Protein AF-0000000080063928 (afdb_homodimer)

Secondary structure (DSSP, 8-state):
----SS-HHHHTT-EEEETBTTEEEEEEEEEEEEEE---HHHHHHH----EEEEEEEEEESS-TT-EEEEEEEEE---GGGTTS-HHHHGGG---PPPHHHHHHHHHHHHHHHTT-TTSPPEEEEEEEE--TTSSSTT-EEEEEEEPPPPSEES--S-BS---SS-----------HHHHHHS-GGGSBPSSGGGS-HHHHHHHHHHHHHHHHHHHHHTEE-TT--GGGEEEETTTTEEEE-S--EE----S---THHHHHTTSSB-----TTPPPPGGG-B-/----SS-HHHHTT-EEEETBTTEEEEEEEEEEEEEE---HHHHHHH----EEEEEEEEEESS-TT-EEEEEEEEE---GGGTTS-HHHHGGG---PPPHHHHHHHHHHHHHHHTT-TTSPPEEEEEEEE--TTSSSTT-EEEEEEEPPPPSEES--S-BS---SS-----------HHHHHHS-GGGSBPSSGGGS-HHHHHHHHHHHHHHHHHHHHHTEE-TT--GGGEEEETTTTEEEE-S--EE----S---THHHHHTTSSB-----TTPPPPGGG-B-

Nearest PDB structures (foldseek):
  7n9g-assembly3_C  TM=7.095E-01  e=1.176E+00  Homo sapiens
  1wnh-assembly1_A  TM=6.625E-01  e=1.501E+00  Mus musculus
  2bo9-assembly1_D  TM=4.341E-01  e=2.558E-01  Homo sapiens
  7n9g-assembly3_C  TM=7.095E-01  e=1.275E+00  Homo sapiens
  1wnh-assembly1_A  TM=6.630E-01  e=1.530E+00  Mus musculus

Sequence (566 aa):
MSSTFFPEEYWLGKTLEVSSPPSVWKLTEKVMEESETRDRKSIQEYGSLSYARAEFKCYNSSDPYQQARVTIYLQLPAEESMYLPPSMRRREATDRKVREFDELVEAYRRLTFHGCDFMPQFLGSSHGRQGDDGLVPGGFLSYLVFTSVPGDFLGTGTIGFDFGGRGSPRAVLNLSQEDQKRCRKQRIPDGMFWTLSPAERTVIRQQFESAYTILCNIGVDLPLGTLSNLTWDRRTQRLYFFGQLSLAETRSTWPKKEIASWGLALLPIKPQGAECDESELILMSSTFFPEEYWLGKTLEVSSPPSVWKLTEKVMEESETRDRKSIQEYGSLSYARAEFKCYNSSDPYQQARVTIYLQLPAEESMYLPPSMRRREATDRKVREFDELVEAYRRLTFHGCDFMPQFLGSSHGRQGDDGLVPGGFLSYLVFTSVPGDFLGTGTIGFDFGGRGSPRAVLNLSQEDQKRCRKQRIPDGMFWTLSPAERTVIRQQFESAYTILCNIGVDLPLGTLSNLTWDRRTQRLYFFGQLSLAETRSTWPKKEIASWGLALLPIKPQGAECDESELIL

pLDDT: mean 88.84, std 13.56, range [35.06, 98.44]

Foldseek 3Di:
DADDQPDCVPQAQDWDFFVVVTFIKGFHAWDDKDWDAAAPCCCVPVVDFTKMKTKTWIATPVDRVRIWMKIKIGGAAHPVCQPPDLVVLLVVADQDDDPLQVFQVVLLVLCVVVVVPLEWHWDGKDWFADDSPHNHGRHIMIMTITHDDDAAQFAPPDQPPPPPPPCPPPQPFPADPVLPVFFDSRLQTDGDQRNDHPVLLVLQVVLCVVSVLVCLQSFKDAPQAASRQWGADPVVRGIHGYDRMGGGHRDNDDDPCVCVSRNSWGFTDDDPPDDGDSVRIHD/DADDQPDCVPQAQDWDFFVVVTFIKGFHAWDDKDWDAAAPCCCVPVVDFTKMKTKTWIATPVDRVRIWMKIKIGGAAHPVCQPPDLVVLLVVADQDDDPLQVFQVVLLVLCVVVVVPLEWHWDGKDWFADDSPHNHGRHIMIMTITHDDDAAQFAPPDQPCPPPPPCPPPQPFPADPVLPVFFDSSLQTDGDQRNDHPVLLVLQVVLCVVSVLVCLQSFKDAPQAASRQWGADPVVRGIHGYDRMGGGHHDNDDDPCVCVSRNSWGFTDDDPPDDGDSVRIHD

Structure (mmCIF, N/CA/C/O backbone):
data_AF-0000000080063928-model_v1
#
loop_
_entity.id
_entity.type
_entity.pdbx_description
1 polymer 'Uncharacterized protein'
#
loop_
_atom_site.group_PDB
_atom_site.id
_atom_site.type_symbol
_atom_site.label_atom_id
_atom_site.label_alt_id
_atom_site.label_comp_id
_atom_site.label_asym_id
_atom_site.label_entity_id
_atom_site.label_seq_id
_atom_site.pdbx_PDB_ins_code
_atom_site.Cartn_x
_atom_site.Cartn_y
_atom_site.Cartn_z
_atom_site.occupancy
_atom_site.B_iso_or_equiv
_atom_site.auth_seq_id
_atom_site.auth_comp_id
_atom_site.auth_asym_id
_atom_site.auth_atom_id
_atom_site.pdbx_PDB_model_num
ATOM 1 N N . MET A 1 1 ? -3.49 0.548 -5.531 1 42.06 1 MET A N 1
ATOM 2 C CA . MET A 1 1 ? -2.49 -0.045 -6.414 1 42.06 1 MET A CA 1
ATOM 3 C C . MET A 1 1 ? -1.891 -1.302 -5.793 1 42.06 1 MET A C 1
ATOM 5 O O . MET A 1 1 ? -1.661 -1.352 -4.582 1 42.06 1 MET A O 1
ATOM 9 N N . SER A 1 2 ? -2.168 -2.445 -6.359 1 54.38 2 SER A N 1
ATOM 10 C CA . SER A 1 2 ? -1.691 -3.727 -5.852 1 54.38 2 SER A CA 1
ATOM 11 C C . SER A 1 2 ? -0.186 -3.701 -5.609 1 54.38 2 SER A C 1
ATOM 13 O O . SER A 1 2 ? 0.574 -3.209 -6.445 1 54.38 2 SER A O 1
ATOM 15 N N . SER A 1 3 ? 0.271 -3.781 -4.387 1 66.38 3 SER A N 1
ATOM 16 C CA . SER A 1 3 ? 1.674 -3.729 -3.99 1 66.38 3 SER A CA 1
ATOM 17 C C . SER A 1 3 ? 2.506 -4.754 -4.754 1 66.38 3 SER A C 1
ATOM 19 O O . SER A 1 3 ? 2.117 -5.918 -4.867 1 66.38 3 SER A O 1
ATOM 21 N N . THR A 1 4 ? 3.381 -4.223 -5.664 1 85.62 4 THR A N 1
ATOM 22 C CA . THR A 1 4 ? 4.312 -5.059 -6.41 1 85.62 4 THR A CA 1
ATOM 23 C C . THR A 1 4 ? 5.633 -5.207 -5.656 1 85.62 4 THR A C 1
ATOM 25 O O . THR A 1 4 ? 6.426 -4.266 -5.594 1 85.62 4 THR A O 1
ATOM 28 N N . PHE A 1 5 ? 5.836 -6.426 -5.105 1 95.69 5 PHE A N 1
ATOM 29 C CA . PHE A 1 5 ? 7.031 -6.688 -4.312 1 95.69 5 PHE A CA 1
ATOM 30 C C . PHE A 1 5 ? 8.133 -7.285 -5.18 1 95.69 5 PHE A C 1
ATOM 32 O O . PHE A 1 5 ? 9.266 -7.469 -4.715 1 95.69 5 PHE A O 1
ATOM 39 N N . PHE A 1 6 ? 7.75 -7.555 -6.406 1 96.88 6 PHE A N 1
ATOM 40 C CA . PHE A 1 6 ? 8.727 -8.039 -7.383 1 96.88 6 PHE A CA 1
ATOM 41 C C . PHE A 1 6 ? 8.828 -7.078 -8.562 1 96.88 6 PHE A C 1
ATOM 43 O O . PHE A 1 6 ? 8.523 -7.449 -9.695 1 96.88 6 PHE A O 1
ATOM 50 N N . PRO A 1 7 ? 9.344 -5.926 -8.258 1 95.12 7 PRO A N 1
ATOM 51 C CA . PRO A 1 7 ? 9.5 -5.016 -9.398 1 95.12 7 PRO A CA 1
ATOM 52 C C . PRO A 1 7 ? 10.383 -5.594 -10.5 1 95.12 7 PRO A C 1
ATOM 54 O O . PRO A 1 7 ? 11.484 -6.066 -10.227 1 95.12 7 PRO A O 1
ATOM 57 N N . GLU A 1 8 ? 9.938 -5.484 -11.68 1 94.44 8 GLU A N 1
ATOM 58 C CA . GLU A 1 8 ? 10.609 -6.102 -12.812 1 94.44 8 GLU A CA 1
ATOM 59 C C . GLU A 1 8 ? 12.008 -5.52 -13.008 1 94.44 8 GLU A C 1
ATOM 61 O O . GLU A 1 8 ? 12.945 -6.242 -13.359 1 94.44 8 GLU A O 1
ATOM 66 N N . GLU A 1 9 ? 12.141 -4.289 -12.758 1 93 9 GLU A N 1
ATOM 67 C CA . GLU A 1 9 ? 13.414 -3.6 -12.938 1 93 9 GLU A CA 1
ATOM 68 C C . GLU A 1 9 ? 14.5 -4.207 -12.047 1 93 9 GLU A C 1
ATOM 70 O O . GLU A 1 9 ? 15.688 -4.141 -12.375 1 93 9 GLU A O 1
ATOM 75 N N . TYR A 1 10 ? 14.148 -4.797 -11.008 1 95.19 10 TYR A N 1
ATOM 76 C CA . TYR A 1 10 ? 15.094 -5.359 -10.062 1 95.19 10 TYR A CA 1
ATOM 77 C C . TYR A 1 10 ? 15.266 -6.859 -10.281 1 95.19 10 TYR A C 1
ATOM 79 O O . TYR A 1 10 ? 16.375 -7.395 -10.117 1 95.19 10 TYR A O 1
ATOM 87 N N . TRP A 1 11 ? 14.25 -7.547 -10.633 1 97.06 11 TRP A N 1
ATOM 88 C CA . TRP A 1 11 ? 14.258 -9.008 -10.602 1 97.06 11 TRP A CA 1
ATOM 89 C C . TRP A 1 11 ? 14.609 -9.578 -11.969 1 97.06 11 TRP A C 1
ATOM 91 O O . TRP A 1 11 ? 15.242 -10.633 -12.062 1 97.06 11 TRP A O 1
ATOM 101 N N . LEU A 1 12 ? 14.195 -8.898 -13.031 1 97.5 12 LEU A N 1
ATOM 102 C CA . LEU A 1 12 ? 14.516 -9.43 -14.352 1 97.5 12 LEU A CA 1
ATOM 103 C C . LEU A 1 12 ? 16.016 -9.375 -14.609 1 97.5 12 LEU A C 1
ATOM 105 O O . LEU A 1 12 ? 16.672 -8.383 -14.281 1 97.5 12 LEU A O 1
ATOM 109 N N . GLY A 1 13 ? 16.562 -10.453 -15.062 1 96.5 13 GLY A N 1
ATOM 110 C CA . GLY A 1 13 ? 17.984 -10.547 -15.336 1 96.5 13 GLY A CA 1
ATOM 111 C C . GLY A 1 13 ? 18.766 -11.172 -14.195 1 96.5 13 GLY A C 1
ATOM 112 O O . GLY A 1 13 ? 19.922 -11.57 -14.367 1 96.5 13 GLY A O 1
ATOM 113 N N . LYS A 1 14 ? 18.141 -11.281 -13.055 1 96.38 14 LYS A N 1
ATOM 114 C CA . LYS A 1 14 ? 18.812 -11.922 -11.922 1 96.38 14 LYS A CA 1
ATOM 115 C C . LYS A 1 14 ? 18.969 -13.422 -12.164 1 96.38 14 LYS A C 1
ATOM 117 O O . LYS A 1 14 ? 18.188 -14.023 -12.891 1 96.38 14 LYS A O 1
ATOM 122 N N . THR A 1 15 ? 19.969 -13.914 -11.469 1 97.19 15 THR A N 1
ATOM 123 C CA . THR A 1 15 ? 20.234 -15.352 -11.547 1 97.19 15 THR A CA 1
ATOM 124 C C . THR A 1 15 ? 19.953 -16.016 -10.203 1 97.19 15 THR A C 1
ATOM 126 O O . THR A 1 15 ? 20.297 -15.477 -9.148 1 97.19 15 THR A O 1
ATOM 129 N N . LEU A 1 16 ? 19.281 -17.125 -10.305 1 97.06 16 LEU A N 1
ATOM 130 C CA . LEU A 1 16 ? 19 -17.953 -9.125 1 97.06 16 LEU A CA 1
ATOM 131 C C . LEU A 1 16 ? 19.766 -19.266 -9.188 1 97.06 16 LEU A C 1
ATOM 133 O O . LEU A 1 16 ? 19.812 -19.922 -10.234 1 97.06 16 LEU A O 1
ATOM 137 N N . GLU A 1 17 ? 20.312 -19.594 -8.078 1 96.44 17 GLU A N 1
ATOM 138 C CA . GLU A 1 17 ? 21.078 -20.828 -8 1 96.44 17 GLU A CA 1
ATOM 139 C C . GLU A 1 17 ? 20.297 -21.922 -7.281 1 96.44 17 GLU A C 1
ATOM 141 O O . GLU A 1 17 ? 19.812 -21.719 -6.168 1 96.44 17 GLU A O 1
ATOM 146 N N . VAL A 1 18 ? 20.156 -23 -8.008 1 93.69 18 VAL A N 1
ATOM 147 C CA . VAL A 1 18 ? 19.531 -24.188 -7.414 1 93.69 18 VAL A CA 1
ATOM 148 C C . VAL A 1 18 ? 20.625 -25.188 -7.02 1 93.69 18 VAL A C 1
ATOM 150 O O . VAL A 1 18 ? 21.531 -25.469 -7.809 1 93.69 18 VAL A O 1
ATOM 153 N N . SER A 1 19 ? 20.5 -25.656 -5.805 1 84.81 19 SER A N 1
ATOM 154 C CA . SER A 1 19 ? 21.562 -26.516 -5.281 1 84.81 19 SER A CA 1
ATOM 155 C C . SER A 1 19 ? 21.312 -27.969 -5.645 1 84.81 19 SER A C 1
ATOM 157 O O . SER A 1 19 ? 22.266 -28.734 -5.832 1 84.81 19 SER A O 1
ATOM 159 N N . SER A 1 20 ? 20.062 -28.391 -5.754 1 80.44 20 SER A N 1
ATOM 160 C CA . SER A 1 20 ? 19.828 -29.812 -5.98 1 80.44 20 SER A CA 1
ATOM 161 C C . SER A 1 20 ? 18.781 -30.031 -7.074 1 80.44 20 SER A C 1
ATOM 163 O O . SER A 1 20 ? 17.594 -29.891 -6.836 1 80.44 20 SER A O 1
ATOM 165 N N . PRO A 1 21 ? 19.281 -30.609 -8.141 1 80.75 21 PRO A N 1
ATOM 166 C CA . PRO A 1 21 ? 20.594 -30.594 -8.773 1 80.75 21 PRO A CA 1
ATOM 167 C C . PRO A 1 21 ? 21.109 -29.188 -9.055 1 80.75 21 PRO A C 1
ATOM 169 O O . PRO A 1 21 ? 20.312 -28.266 -9.25 1 80.75 21 PRO A O 1
ATOM 172 N N . PRO A 1 22 ? 22.469 -29.031 -9.055 1 90 22 PRO A N 1
ATOM 173 C CA . PRO A 1 22 ? 23.016 -27.688 -9.219 1 90 22 PRO A CA 1
ATOM 174 C C . PRO A 1 22 ? 22.719 -27.078 -10.594 1 90 22 PRO A C 1
ATOM 176 O O . PRO A 1 22 ? 22.922 -27.75 -11.617 1 90 22 PRO A O 1
ATOM 179 N N . SER A 1 23 ? 22.141 -25.984 -10.664 1 94.81 23 SER A N 1
ATOM 180 C CA . SER A 1 23 ? 21.797 -25.25 -11.883 1 94.81 23 SER A CA 1
ATOM 181 C C . SER A 1 23 ? 21.562 -23.781 -11.602 1 94.81 23 SER A C 1
ATOM 183 O O . SER A 1 23 ? 21.375 -23.375 -10.453 1 94.81 23 SER A O 1
ATOM 185 N N . VAL A 1 24 ? 21.797 -23 -12.641 1 97.12 24 VAL A N 1
ATOM 186 C CA . VAL A 1 24 ? 21.625 -21.547 -12.523 1 97.12 24 VAL A CA 1
ATOM 187 C C . VAL A 1 24 ? 20.594 -21.078 -13.539 1 97.12 24 VAL A C 1
ATOM 189 O O . VAL A 1 24 ? 20.641 -21.438 -14.711 1 97.12 24 VAL A O 1
ATOM 192 N N . TRP A 1 25 ? 19.688 -20.297 -13.07 1 98 25 TRP A N 1
ATOM 193 C CA . TRP A 1 25 ? 18.562 -19.875 -13.898 1 98 25 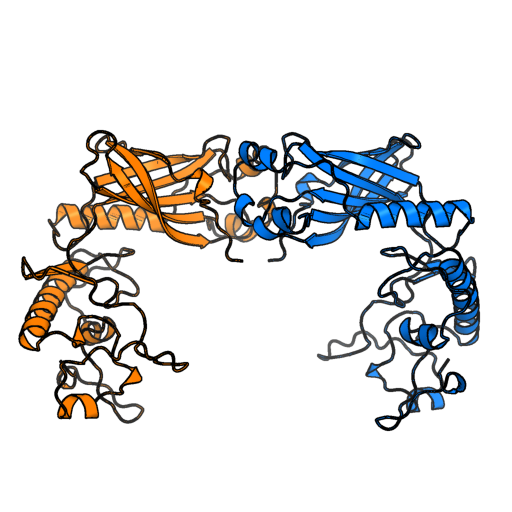TRP A CA 1
ATOM 194 C C . TRP A 1 25 ? 18.438 -18.359 -13.938 1 98 25 TRP A C 1
ATOM 196 O O . TRP A 1 25 ? 18.5 -17.703 -12.891 1 98 25 TRP A O 1
ATOM 206 N N . LYS A 1 26 ? 18.266 -17.812 -15.094 1 98.19 26 LYS A N 1
ATOM 207 C CA . LYS A 1 26 ? 18.141 -16.375 -15.281 1 98.19 26 LYS A CA 1
ATOM 208 C C . LYS A 1 26 ? 16.688 -15.977 -15.539 1 98.19 26 LYS A C 1
ATOM 210 O O . LYS A 1 26 ? 16.047 -16.531 -16.438 1 98.19 26 LYS A O 1
ATOM 215 N N . LEU A 1 27 ? 16.172 -15.023 -14.797 1 98.44 27 LEU A N 1
ATOM 216 C CA . LEU A 1 27 ? 14.773 -14.602 -14.883 1 98.44 27 LEU A CA 1
ATOM 217 C C . LEU A 1 27 ? 14.555 -13.703 -16.094 1 98.44 27 LEU A C 1
ATOM 219 O O . LEU A 1 27 ? 15.328 -12.773 -16.344 1 98.44 27 LEU A O 1
ATOM 223 N N . THR A 1 28 ? 13.414 -13.914 -16.828 1 97.81 28 THR A N 1
ATOM 224 C CA . THR A 1 28 ? 13.227 -13.172 -18.078 1 97.81 28 THR A CA 1
ATOM 225 C C . THR A 1 28 ? 11.898 -12.43 -18.062 1 97.81 28 THR A C 1
ATOM 227 O O . THR A 1 28 ? 11.781 -11.344 -18.641 1 97.81 28 THR A O 1
ATOM 230 N N . GLU A 1 29 ? 10.867 -13.016 -17.531 1 97.62 29 GLU A N 1
ATOM 231 C CA . GLU A 1 29 ? 9.531 -12.43 -17.562 1 97.62 29 GLU A CA 1
ATOM 232 C C . GLU A 1 29 ? 8.734 -12.797 -16.312 1 97.62 29 GLU A C 1
ATOM 234 O O . GLU A 1 29 ? 8.711 -13.953 -15.891 1 97.62 29 GLU A O 1
ATOM 239 N N . LYS A 1 30 ? 8.102 -11.773 -15.75 1 96.81 30 LYS A N 1
ATOM 240 C CA . LYS A 1 30 ? 7.219 -12.047 -14.617 1 96.81 30 LYS A CA 1
ATOM 241 C C . LYS A 1 30 ? 5.832 -12.469 -15.094 1 96.81 30 LYS A C 1
ATOM 243 O O . LYS A 1 30 ? 5.199 -11.766 -15.883 1 96.81 30 LYS A O 1
ATOM 248 N N . VAL A 1 31 ? 5.348 -13.555 -14.562 1 94.44 31 VAL A N 1
ATOM 249 C CA . VAL A 1 31 ? 4.078 -14.133 -14.992 1 94.44 31 VAL A CA 1
ATOM 250 C C . VAL A 1 31 ? 2.961 -13.672 -14.062 1 94.44 31 VAL A C 1
ATOM 252 O O . VAL A 1 31 ? 1.882 -13.289 -14.516 1 94.44 31 VAL A O 1
ATOM 255 N N . MET A 1 32 ? 3.154 -13.766 -12.883 1 92.56 32 MET A N 1
ATOM 256 C CA . MET A 1 32 ? 2.168 -13.383 -11.875 1 92.56 32 MET A CA 1
ATOM 257 C C . MET A 1 32 ? 2.838 -13.094 -10.539 1 92.56 32 MET A C 1
ATOM 259 O O . MET A 1 32 ? 3.99 -13.477 -10.32 1 92.56 32 MET A O 1
ATOM 263 N N . GLU A 1 33 ? 2.152 -12.367 -9.695 1 95.06 33 GLU A N 1
ATOM 264 C CA . GLU A 1 33 ? 2.605 -12.133 -8.328 1 95.06 33 GLU A CA 1
ATOM 265 C C . GLU A 1 33 ? 1.424 -12.023 -7.367 1 95.06 33 GLU A C 1
ATOM 267 O O . GLU A 1 33 ? 0.342 -11.57 -7.754 1 95.06 33 GLU A O 1
ATOM 272 N N . GLU A 1 34 ? 1.638 -12.531 -6.203 1 94 34 GLU A N 1
ATOM 273 C CA . GLU A 1 34 ? 0.699 -12.422 -5.09 1 94 34 GLU A CA 1
ATOM 274 C C . GLU A 1 34 ? 1.432 -12.195 -3.771 1 94 34 GLU A C 1
ATOM 276 O O . GLU A 1 34 ? 2.645 -12.406 -3.686 1 94 34 GLU A O 1
ATOM 281 N N . SER A 1 35 ? 0.68 -11.617 -2.861 1 94.88 35 SER A N 1
ATOM 282 C CA . SER A 1 35 ? 1.32 -11.391 -1.57 1 94.88 35 SER A CA 1
ATOM 283 C C . SER A 1 35 ? 0.328 -11.555 -0.424 1 94.88 35 SER A C 1
ATOM 285 O O . SER A 1 35 ? -0.885 -11.477 -0.631 1 94.88 35 SER A O 1
ATOM 287 N N . GLU A 1 36 ? 0.833 -11.914 0.68 1 93.5 36 GLU A N 1
ATOM 288 C CA . GLU A 1 36 ? 0.117 -11.992 1.95 1 93.5 36 GLU A CA 1
ATOM 289 C C . GLU A 1 36 ? 0.858 -11.227 3.047 1 93.5 36 GLU A C 1
ATOM 291 O O . GLU A 1 36 ? 1.913 -11.664 3.508 1 93.5 36 GLU A O 1
ATOM 296 N N . THR A 1 37 ? 0.276 -10.164 3.428 1 92.94 37 THR A N 1
ATOM 297 C CA . THR A 1 37 ? 0.886 -9.375 4.496 1 92.94 37 THR A CA 1
ATOM 298 C C . THR A 1 37 ? 0.114 -9.555 5.801 1 92.94 37 THR A C 1
ATOM 300 O O . THR A 1 37 ? -1.112 -9.68 5.793 1 92.94 37 THR A O 1
ATOM 303 N N . ARG A 1 38 ? 0.848 -9.586 6.887 1 93.62 38 ARG A N 1
ATOM 304 C CA . ARG A 1 38 ? 0.286 -9.789 8.219 1 93.62 38 ARG A CA 1
ATOM 305 C C . ARG A 1 38 ? 0.791 -8.734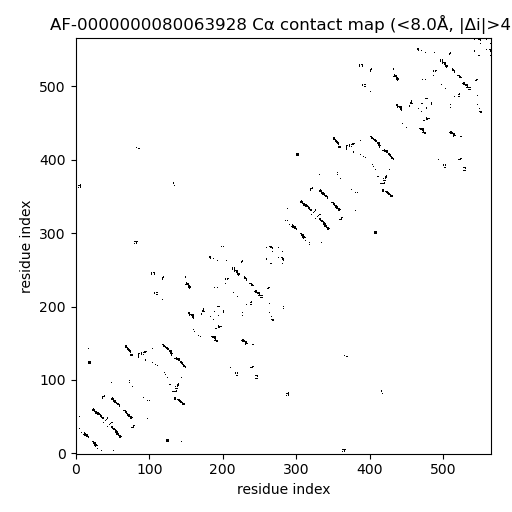 9.195 1 93.62 38 ARG A C 1
ATOM 307 O O . ARG A 1 38 ? 1.882 -8.188 9.016 1 93.62 38 ARG A O 1
ATOM 314 N N . ASP A 1 39 ? -0.098 -8.469 10.133 1 93.12 39 ASP A N 1
ATOM 315 C CA . ASP A 1 39 ? 0.353 -7.559 11.18 1 93.12 39 ASP A CA 1
ATOM 316 C C . ASP A 1 39 ? 1.274 -8.273 12.164 1 93.12 39 ASP A C 1
ATOM 318 O O . ASP A 1 39 ? 1.312 -9.508 12.203 1 93.12 39 ASP A O 1
ATOM 322 N N . ARG A 1 40 ? 1.962 -7.516 12.938 1 90.62 40 ARG A N 1
ATOM 323 C CA . ARG A 1 40 ? 2.955 -8.039 13.867 1 90.62 40 ARG A CA 1
ATOM 324 C C . ARG A 1 40 ? 2.311 -8.984 14.875 1 90.62 40 ARG A C 1
ATOM 326 O O . ARG A 1 40 ? 2.887 -10.016 15.234 1 90.62 40 ARG A O 1
ATOM 333 N N . LYS A 1 41 ? 1.226 -8.609 15.344 1 91.38 41 LYS A N 1
ATOM 334 C CA . LYS A 1 41 ? 0.528 -9.414 16.344 1 91.38 41 LYS A CA 1
ATOM 335 C C . LYS A 1 41 ? 0.21 -10.805 15.805 1 91.38 41 LYS A C 1
ATOM 337 O O . LYS A 1 41 ? 0.452 -11.805 16.484 1 91.38 41 LYS A O 1
ATOM 342 N N . SER A 1 42 ? -0.3 -10.844 14.609 1 90.69 42 SER A N 1
ATOM 343 C CA . SER A 1 42 ? -0.642 -12.109 13.969 1 90.69 42 SER A CA 1
ATOM 344 C C . SER A 1 42 ? 0.597 -12.969 13.758 1 90.69 42 SER A C 1
ATOM 346 O O . SER A 1 42 ? 0.544 -14.195 13.906 1 90.69 42 SER A O 1
ATOM 348 N N . ILE A 1 43 ? 1.688 -12.359 13.445 1 91.19 43 ILE A N 1
ATOM 349 C CA . ILE A 1 43 ? 2.934 -13.078 13.203 1 91.19 43 ILE A CA 1
ATOM 350 C C . ILE A 1 43 ? 3.445 -13.672 14.516 1 91.19 43 ILE A C 1
ATOM 352 O O . ILE A 1 43 ? 3.842 -14.836 14.562 1 91.19 43 ILE A O 1
ATOM 356 N N . GLN A 1 44 ? 3.357 -12.922 15.484 1 89.19 44 GLN A N 1
ATOM 357 C CA . GLN A 1 44 ? 3.893 -13.344 16.781 1 89.19 44 GLN A CA 1
ATOM 358 C C . GLN A 1 44 ? 2.969 -14.352 17.453 1 89.19 44 GLN A C 1
ATOM 360 O O . GLN A 1 44 ? 3.434 -15.344 18.016 1 89.19 44 GLN A O 1
ATOM 365 N N . GLU A 1 45 ? 1.732 -14.125 17.391 1 90.5 45 GLU A N 1
ATOM 366 C CA . GLU A 1 45 ? 0.779 -14.945 18.141 1 90.5 45 GLU A CA 1
ATOM 367 C C . GLU A 1 45 ? 0.439 -16.219 17.375 1 90.5 45 GLU A C 1
ATOM 369 O O . GLU A 1 45 ? 0.282 -17.297 17.969 1 90.5 45 GLU A O 1
ATOM 374 N N . TYR A 1 46 ? 0.3 -16.141 16.078 1 87.88 46 TYR A N 1
ATOM 375 C CA . TYR A 1 46 ? -0.218 -17.281 15.328 1 87.88 46 TYR A CA 1
ATOM 376 C C . TYR A 1 46 ? 0.872 -17.906 14.461 1 87.88 46 TYR A C 1
ATOM 378 O O . TYR A 1 46 ? 0.646 -18.938 13.812 1 87.88 46 TYR A O 1
ATOM 386 N N . GLY A 1 47 ? 1.959 -17.266 14.445 1 86 47 GLY A N 1
ATOM 387 C CA . GLY A 1 47 ? 3.049 -17.812 13.656 1 86 47 GLY A CA 1
ATOM 388 C C . GLY A 1 47 ? 2.85 -17.625 12.164 1 86 47 GLY A C 1
ATOM 389 O O . GLY A 1 47 ? 3.479 -18.312 11.359 1 86 47 GLY A O 1
ATOM 390 N N . SER A 1 48 ? 2.002 -16.781 11.828 1 88.81 48 SER A N 1
ATOM 391 C CA . SER A 1 48 ? 1.785 -16.5 10.414 1 88.81 48 SER A CA 1
ATOM 392 C C . SER A 1 48 ? 2.977 -15.766 9.812 1 88.81 48 SER A C 1
ATOM 394 O O . SER A 1 48 ? 3.771 -15.156 10.531 1 88.81 48 SER A O 1
ATOM 396 N N . LEU A 1 49 ? 3.219 -15.93 8.555 1 93.19 49 LEU A N 1
ATOM 397 C CA . LEU A 1 49 ? 4.328 -15.266 7.875 1 93.19 49 LEU A CA 1
ATOM 398 C C . LEU A 1 49 ? 3.816 -14.312 6.801 1 93.19 49 LEU A C 1
ATOM 400 O O . LEU A 1 49 ? 2.846 -14.617 6.105 1 93.19 49 LEU A O 1
ATOM 404 N N . SER A 1 50 ? 4.41 -13.156 6.75 1 95.69 50 SER A N 1
ATOM 405 C CA . SER A 1 50 ? 4.211 -12.281 5.602 1 95.69 50 SER A CA 1
ATOM 406 C C . SER A 1 50 ? 5.129 -12.664 4.449 1 95.69 50 SER A C 1
ATOM 408 O O . SER A 1 50 ? 6.344 -12.766 4.621 1 95.69 50 SER A O 1
ATOM 410 N N . TYR A 1 51 ? 4.527 -12.875 3.268 1 97 51 TYR A N 1
ATOM 411 C CA . TYR A 1 51 ? 5.375 -13.258 2.143 1 97 51 TYR A CA 1
ATOM 412 C C . TYR A 1 51 ? 4.738 -12.844 0.819 1 97 51 TYR A C 1
ATOM 414 O O . TYR A 1 51 ? 3.545 -12.539 0.766 1 97 51 TYR A O 1
ATOM 422 N N . ALA A 1 52 ? 5.566 -12.734 -0.117 1 97.19 52 ALA A N 1
ATOM 423 C CA . ALA A 1 52 ? 5.145 -12.555 -1.505 1 97.19 52 ALA A CA 1
ATOM 424 C C . ALA A 1 52 ? 5.566 -13.742 -2.361 1 97.19 52 ALA A C 1
ATOM 426 O O . ALA A 1 52 ? 6.566 -14.406 -2.068 1 97.19 52 ALA A O 1
ATOM 427 N N . ARG A 1 53 ? 4.781 -13.984 -3.283 1 97.06 53 ARG A N 1
ATOM 428 C CA . ARG A 1 53 ? 5.047 -15.062 -4.234 1 97.06 53 ARG A CA 1
ATOM 429 C C . ARG A 1 53 ? 4.949 -14.555 -5.672 1 97.06 53 ARG A C 1
ATOM 431 O O . ARG A 1 53 ? 4.051 -13.781 -6.004 1 97.06 53 ARG A O 1
ATOM 438 N N . ALA A 1 54 ? 5.895 -14.984 -6.453 1 97.38 54 ALA A N 1
ATOM 439 C CA . ALA A 1 54 ? 5.859 -14.617 -7.867 1 97.38 54 ALA A CA 1
ATOM 440 C C . ALA A 1 54 ? 6.352 -15.773 -8.742 1 97.38 54 ALA A C 1
ATOM 442 O O . ALA A 1 54 ? 7.133 -16.609 -8.289 1 97.38 54 ALA A O 1
ATOM 443 N N . GLU A 1 55 ? 5.812 -15.812 -9.867 1 97.12 55 GLU A N 1
ATOM 444 C CA . GLU A 1 55 ? 6.27 -16.766 -10.883 1 97.12 55 GLU A CA 1
ATOM 445 C C . GLU A 1 55 ? 6.934 -16.047 -12.055 1 97.12 55 GLU A C 1
ATOM 447 O O . GLU A 1 55 ? 6.445 -15.008 -12.508 1 97.12 55 GLU A O 1
ATOM 452 N N . PHE A 1 56 ? 8.102 -16.594 -12.469 1 98.12 56 PHE A N 1
ATOM 453 C CA . PHE A 1 56 ? 8.844 -16.031 -13.594 1 98.12 56 PHE A CA 1
ATOM 454 C C . PHE A 1 56 ? 9.133 -17.109 -14.633 1 98.12 56 PHE A C 1
ATOM 456 O O . PHE A 1 56 ? 9.289 -18.281 -14.305 1 98.12 56 PHE A O 1
ATOM 463 N N . LYS A 1 57 ? 9.18 -16.656 -15.883 1 97.81 57 LYS A N 1
ATOM 464 C CA . LYS A 1 57 ? 9.898 -17.438 -16.875 1 97.81 57 LYS A CA 1
ATOM 465 C C . LYS A 1 57 ? 11.406 -17.297 -16.703 1 97.81 57 LYS A C 1
ATOM 467 O O . LYS A 1 57 ? 11.891 -16.25 -16.281 1 97.81 57 LYS A O 1
ATOM 472 N N . CYS A 1 58 ? 12.062 -18.344 -17.016 1 98.25 58 CYS A N 1
ATOM 473 C CA . CYS A 1 58 ? 13.516 -18.312 -16.891 1 98.25 58 CYS A CA 1
ATOM 474 C C . CYS A 1 58 ? 14.172 -19.312 -17.844 1 98.25 58 CYS A C 1
ATOM 476 O O . CYS A 1 58 ? 13.484 -20.078 -18.516 1 98.25 58 CYS A O 1
ATOM 478 N N . TYR A 1 59 ? 15.461 -19.141 -18.031 1 97.62 59 TYR A N 1
ATOM 479 C CA . TYR A 1 59 ? 16.219 -20.109 -18.797 1 97.62 59 TYR A CA 1
ATOM 480 C C . TYR A 1 59 ? 17.516 -20.5 -18.094 1 97.62 59 TYR A C 1
ATOM 482 O O . TYR A 1 59 ? 18 -19.75 -17.234 1 97.62 59 TYR A O 1
ATOM 490 N N . ASN A 1 60 ? 17.906 -21.688 -18.391 1 96.81 60 ASN A N 1
ATOM 491 C CA . ASN A 1 60 ? 19.172 -22.172 -17.844 1 96.81 60 ASN A CA 1
ATOM 492 C C . ASN A 1 60 ? 20.359 -21.391 -18.391 1 96.81 60 ASN A C 1
ATOM 494 O O . ASN A 1 60 ? 20.547 -21.281 -19.594 1 96.81 60 ASN A O 1
ATOM 498 N N . SER A 1 61 ? 21.156 -20.891 -17.438 1 95.12 61 SER A N 1
ATOM 499 C CA . SER A 1 61 ? 22.281 -20.047 -17.844 1 95.12 61 SER A CA 1
ATOM 500 C C . SER A 1 61 ? 23.281 -20.828 -18.672 1 95.12 61 SER A C 1
ATOM 502 O O . SER A 1 61 ? 23.984 -20.266 -19.516 1 95.12 61 SER A O 1
ATOM 504 N N . SER A 1 62 ? 23.406 -22.109 -18.438 1 93.06 62 SER A N 1
ATOM 505 C CA . SER A 1 62 ? 24.359 -22.953 -19.156 1 93.06 62 SER A CA 1
ATOM 506 C C . SER A 1 62 ? 23.781 -23.438 -20.484 1 93.06 62 SER A C 1
ATOM 508 O O . SER A 1 62 ? 24.531 -23.828 -21.391 1 93.06 62 SER A O 1
ATOM 510 N N . ASP A 1 63 ? 22.484 -23.453 -20.625 1 93 63 ASP A N 1
ATOM 511 C CA . ASP A 1 63 ? 21.781 -23.859 -21.844 1 93 63 ASP A CA 1
ATOM 512 C C . ASP A 1 63 ? 20.562 -22.969 -22.094 1 93 63 ASP A C 1
ATOM 514 O O . ASP A 1 63 ? 19.453 -23.312 -21.688 1 93 63 ASP A O 1
ATOM 518 N N . PRO A 1 64 ? 20.766 -21.969 -22.906 1 88.38 64 PRO A N 1
ATOM 519 C CA . PRO A 1 64 ? 19.703 -21 -23.094 1 88.38 64 PRO A CA 1
ATOM 520 C C . PRO A 1 64 ? 18.469 -21.594 -23.766 1 88.38 64 PRO A C 1
ATOM 522 O O . PRO A 1 64 ? 17.391 -20.984 -23.766 1 88.38 64 PRO A O 1
ATOM 525 N N . TYR A 1 65 ? 18.562 -22.672 -24.297 1 91.75 65 TYR A N 1
ATOM 526 C CA . TYR A 1 65 ? 17.422 -23.297 -24.953 1 91.75 65 TYR A CA 1
ATOM 527 C C . TYR A 1 65 ? 16.531 -24.016 -23.953 1 91.75 65 TYR A C 1
ATOM 529 O O . TYR A 1 65 ? 15.391 -24.375 -24.266 1 91.75 65 TYR A O 1
ATOM 537 N N . GLN A 1 66 ? 17.062 -24.203 -22.797 1 94.31 66 GLN A N 1
ATOM 538 C CA . GLN A 1 66 ? 16.25 -24.797 -21.75 1 94.31 66 GLN A CA 1
ATOM 539 C C . GLN A 1 66 ? 15.445 -23.734 -21 1 94.31 66 GLN A C 1
ATOM 541 O O . GLN A 1 66 ? 15.969 -23.078 -20.109 1 94.31 66 GLN A O 1
ATOM 546 N N . GLN A 1 67 ? 14.203 -23.703 -21.375 1 95.81 67 GLN A N 1
ATOM 547 C CA . GLN A 1 67 ? 13.289 -22.766 -20.734 1 95.81 67 GLN A CA 1
ATOM 548 C C . GLN A 1 67 ? 12.547 -23.422 -19.578 1 95.81 67 GLN A C 1
ATOM 550 O O . GLN A 1 67 ? 12.305 -24.625 -19.594 1 95.81 67 GLN A O 1
ATOM 555 N N . ALA A 1 68 ? 12.305 -22.625 -18.562 1 97.69 68 ALA A N 1
ATOM 556 C CA . ALA A 1 68 ? 11.609 -23.125 -17.375 1 97.69 68 ALA A CA 1
ATOM 557 C C . ALA A 1 68 ? 10.812 -22 -16.703 1 97.69 68 ALA A C 1
ATOM 559 O O . ALA A 1 68 ? 10.688 -20.906 -17.25 1 97.69 68 ALA A O 1
ATOM 560 N N . ARG A 1 69 ? 10.148 -22.391 -15.68 1 97.62 69 ARG A N 1
ATOM 561 C CA . ARG A 1 69 ? 9.461 -21.453 -14.797 1 97.62 69 ARG A CA 1
ATOM 562 C C . ARG A 1 69 ? 9.984 -21.562 -13.367 1 97.62 69 ARG A C 1
ATOM 564 O O . ARG A 1 69 ? 10.484 -22.609 -12.969 1 97.62 69 ARG A O 1
ATOM 571 N N . VAL A 1 70 ? 9.93 -20.453 -12.734 1 98.06 70 VAL A N 1
ATOM 572 C CA . VAL A 1 70 ? 10.359 -20.453 -11.344 1 98.06 70 VAL A CA 1
ATOM 573 C C . VAL A 1 70 ? 9.305 -19.766 -10.477 1 98.06 70 VAL A C 1
ATOM 575 O O . VAL A 1 70 ? 8.734 -18.734 -10.883 1 98.06 70 VAL A O 1
ATOM 578 N N . THR A 1 71 ? 8.938 -20.359 -9.383 1 97.56 71 THR A N 1
ATOM 579 C CA . THR A 1 71 ? 8.133 -19.719 -8.352 1 97.56 71 THR A CA 1
ATOM 580 C C . THR A 1 71 ? 9 -19.281 -7.176 1 97.56 71 THR A C 1
ATOM 582 O O . THR A 1 71 ? 9.742 -20.094 -6.609 1 97.56 71 THR A O 1
ATOM 585 N N . ILE A 1 72 ? 8.914 -18.016 -6.816 1 98.12 72 ILE A N 1
ATOM 586 C CA . ILE A 1 72 ? 9.742 -17.453 -5.762 1 98.12 72 ILE A CA 1
ATOM 587 C C . ILE A 1 72 ? 8.867 -17.031 -4.582 1 98.12 72 ILE A C 1
ATOM 589 O O . ILE A 1 72 ? 7.828 -16.391 -4.77 1 98.12 72 ILE A O 1
ATOM 593 N N . TYR A 1 73 ? 9.234 -17.469 -3.402 1 97.88 73 TYR A N 1
ATOM 594 C CA . TYR A 1 73 ? 8.656 -17 -2.143 1 97.88 73 TYR A CA 1
ATOM 595 C C . TYR A 1 73 ? 9.625 -16.094 -1.396 1 97.88 73 TYR A C 1
ATOM 597 O O . TYR A 1 73 ? 10.766 -16.484 -1.127 1 97.88 73 TYR A O 1
ATOM 605 N N . LEU A 1 74 ? 9.117 -14.969 -1.099 1 97.75 74 LEU A N 1
ATOM 606 C CA . LEU A 1 74 ? 9.938 -13.93 -0.484 1 97.75 74 LEU A CA 1
ATOM 607 C C . LEU A 1 74 ? 9.312 -13.445 0.824 1 97.75 74 LEU A C 1
ATOM 609 O O . LEU A 1 74 ? 8.125 -13.125 0.87 1 97.75 74 LEU A O 1
ATOM 613 N N . GLN A 1 75 ? 10.172 -13.43 1.859 1 98.06 75 GLN A N 1
ATOM 614 C CA . GLN A 1 75 ? 9.664 -12.891 3.115 1 98.06 75 GLN A CA 1
ATOM 615 C C . GLN A 1 75 ? 9.375 -11.398 2.996 1 98.06 75 GLN A C 1
ATOM 617 O O . GLN A 1 75 ? 10.188 -10.648 2.447 1 98.06 75 GLN A O 1
ATOM 622 N N . LEU A 1 76 ? 8.273 -10.984 3.49 1 97.19 76 LEU A N 1
ATOM 623 C CA . LEU A 1 76 ? 7.914 -9.578 3.621 1 97.19 76 LEU A CA 1
ATOM 624 C C . LEU A 1 76 ? 7.938 -9.141 5.082 1 97.19 76 LEU A C 1
ATOM 626 O O . LEU A 1 76 ? 7.777 -9.969 5.984 1 97.19 76 LEU A O 1
ATOM 630 N N . PRO A 1 77 ? 8.227 -7.887 5.316 1 95.69 77 PRO A N 1
ATOM 631 C CA . PRO A 1 77 ? 8.062 -7.398 6.688 1 95.69 77 PRO A CA 1
ATOM 632 C C . PRO A 1 77 ? 6.602 -7.379 7.133 1 95.69 77 PRO A C 1
ATOM 634 O O . PRO A 1 77 ? 5.699 -7.512 6.301 1 95.69 77 PRO A O 1
ATOM 637 N N . ALA A 1 78 ? 6.461 -7.27 8.438 1 94.88 78 ALA A N 1
ATOM 638 C CA . ALA A 1 78 ? 5.117 -7.02 8.961 1 94.88 78 ALA A CA 1
ATOM 639 C C . ALA A 1 78 ? 4.551 -5.711 8.414 1 94.88 78 ALA A C 1
ATOM 641 O O . ALA A 1 78 ? 5.301 -4.848 7.953 1 94.88 78 ALA A O 1
ATOM 642 N N . GLU A 1 79 ? 3.279 -5.602 8.438 1 92.81 79 GLU A N 1
ATOM 643 C CA . GLU A 1 79 ? 2.604 -4.418 7.914 1 92.81 79 GLU A CA 1
ATOM 644 C C . GLU A 1 79 ? 3.158 -3.145 8.547 1 92.81 79 GLU A C 1
ATOM 646 O O . GLU A 1 79 ? 3.414 -2.16 7.848 1 92.81 79 GLU A O 1
ATOM 651 N N . GLU A 1 80 ? 3.406 -3.137 9.836 1 91.88 80 GLU A N 1
ATOM 652 C CA . GLU A 1 80 ? 3.854 -1.968 10.594 1 91.88 80 GLU A CA 1
ATOM 653 C C . GLU A 1 80 ? 5.305 -1.626 10.273 1 91.88 80 GLU A C 1
ATOM 655 O O . GLU A 1 80 ? 5.742 -0.494 10.484 1 91.88 80 GLU A O 1
ATOM 660 N N . SER A 1 81 ? 5.996 -2.631 9.734 1 93.69 81 SER A N 1
ATOM 661 C CA . SER A 1 81 ? 7.434 -2.457 9.539 1 93.69 81 SER A CA 1
ATOM 662 C C . SER A 1 81 ? 7.762 -2.213 8.07 1 93.69 81 SER A C 1
ATOM 664 O O . SER A 1 81 ? 8.93 -2.043 7.711 1 93.69 81 SER A O 1
ATOM 666 N N . MET A 1 82 ? 6.758 -2.16 7.266 1 92.5 82 MET A N 1
ATOM 667 C CA . MET A 1 82 ? 6.918 -2.135 5.816 1 92.5 82 MET A CA 1
ATOM 668 C C . MET A 1 82 ? 7.848 -1.004 5.391 1 92.5 82 MET A C 1
ATOM 670 O O . MET A 1 82 ? 8.617 -1.153 4.441 1 92.5 82 MET A O 1
ATOM 674 N N . TYR A 1 83 ? 7.82 0.12 6.105 1 92.56 83 TYR A N 1
ATOM 675 C CA . TYR A 1 83 ? 8.562 1.29 5.645 1 92.56 83 TYR A CA 1
ATOM 676 C C . TYR A 1 83 ? 9.656 1.669 6.633 1 92.56 83 TYR A C 1
ATOM 678 O O . TYR A 1 83 ? 10.141 2.805 6.629 1 92.56 83 TYR A O 1
ATOM 686 N N . LEU A 1 84 ? 9.984 0.73 7.484 1 94.62 84 LEU A N 1
ATOM 687 C CA . LEU A 1 84 ? 11.203 0.862 8.281 1 94.62 84 LEU A CA 1
ATOM 688 C C . LEU A 1 84 ? 12.445 0.672 7.414 1 94.62 84 LEU A C 1
ATOM 690 O O . LEU A 1 84 ? 12.375 0.053 6.348 1 94.62 84 LEU A O 1
ATOM 694 N N . PRO A 1 85 ? 13.508 1.213 7.828 1 94 85 PRO A N 1
ATOM 695 C CA . PRO A 1 85 ? 14.75 0.941 7.102 1 94 85 PRO A CA 1
ATOM 696 C C . PRO A 1 85 ? 15.117 -0.54 7.098 1 94 85 PRO A C 1
ATOM 698 O O . PRO A 1 85 ? 14.727 -1.279 8.008 1 94 85 PRO A O 1
ATOM 701 N N . PRO A 1 86 ? 15.914 -0.951 6.094 1 93.94 86 PRO A N 1
ATOM 702 C CA . PRO A 1 86 ? 16.297 -2.361 5.988 1 93.94 86 PRO A CA 1
ATOM 703 C C . PRO A 1 86 ? 16.984 -2.881 7.25 1 93.94 86 PRO A C 1
ATOM 705 O O . PRO A 1 86 ? 16.781 -4.027 7.645 1 93.94 86 PRO A O 1
ATOM 708 N N . SER A 1 87 ? 17.766 -2.002 7.895 1 92.94 87 SER A N 1
ATOM 709 C CA . SER A 1 87 ? 18.5 -2.41 9.086 1 92.94 87 SER A CA 1
ATOM 710 C C . SER A 1 87 ? 17.562 -2.801 10.219 1 92.94 87 SER A C 1
ATOM 712 O O . SER A 1 87 ? 17.891 -3.664 11.031 1 92.94 87 SER A O 1
ATOM 714 N N . MET A 1 88 ? 16.453 -2.211 10.266 1 95.31 88 MET A N 1
ATOM 715 C CA . MET A 1 88 ? 15.477 -2.525 11.305 1 95.31 88 MET A CA 1
ATOM 716 C C . MET A 1 88 ? 14.602 -3.701 10.891 1 95.31 88 MET A C 1
ATOM 718 O O . MET A 1 88 ? 14.227 -4.531 11.719 1 95.31 88 MET A O 1
ATOM 722 N N . ARG A 1 89 ? 14.281 -3.775 9.602 1 96.38 89 ARG A N 1
ATOM 723 C CA . ARG A 1 89 ? 13.469 -4.883 9.109 1 96.38 89 ARG A CA 1
ATOM 724 C C . ARG A 1 89 ? 14.211 -6.207 9.25 1 96.38 89 ARG A C 1
ATOM 726 O O . ARG A 1 89 ? 13.594 -7.262 9.406 1 96.38 89 ARG A O 1
ATOM 733 N N . ARG A 1 90 ? 15.531 -6.133 9.273 1 96.94 90 ARG A N 1
ATOM 734 C CA . ARG A 1 90 ? 16.375 -7.316 9.422 1 96.94 90 ARG A CA 1
ATOM 735 C C . ARG A 1 90 ? 16.031 -8.07 10.703 1 96.94 90 ARG A C 1
ATOM 737 O O . ARG A 1 90 ? 16.172 -9.297 10.766 1 96.94 90 ARG A O 1
ATOM 744 N N . ARG A 1 91 ? 15.516 -7.328 11.656 1 95.5 91 ARG A N 1
ATOM 745 C CA . ARG A 1 91 ? 15.219 -7.918 12.961 1 95.5 91 ARG A CA 1
ATOM 746 C C . ARG A 1 91 ? 14.07 -8.914 12.852 1 95.5 91 ARG A C 1
ATOM 748 O O . ARG A 1 91 ? 13.906 -9.773 13.727 1 95.5 91 ARG A O 1
ATOM 755 N N . GLU A 1 92 ? 13.312 -8.836 11.789 1 95.75 92 GLU A N 1
ATOM 756 C CA . GLU A 1 92 ? 12.156 -9.703 11.617 1 95.75 92 GLU A CA 1
ATOM 757 C C . GLU A 1 92 ? 12.508 -10.938 10.797 1 95.75 92 GLU A C 1
ATOM 759 O O . GLU A 1 92 ? 11.656 -11.789 10.555 1 95.75 92 GLU A O 1
ATOM 764 N N . ALA A 1 93 ? 13.734 -11.039 10.367 1 97.31 93 ALA A N 1
ATOM 765 C CA . ALA A 1 93 ? 14.156 -12.117 9.484 1 97.31 93 ALA A CA 1
ATOM 766 C C . ALA A 1 93 ? 13.922 -13.477 10.133 1 97.31 93 ALA A C 1
ATOM 768 O O . ALA A 1 93 ? 14.148 -13.656 11.328 1 97.31 93 ALA A O 1
ATOM 769 N N . THR A 1 94 ? 13.414 -14.375 9.391 1 96.31 94 THR A N 1
ATOM 770 C CA . THR A 1 94 ? 13.234 -15.758 9.82 1 96.31 94 THR A CA 1
ATOM 771 C C . THR A 1 94 ? 13.625 -16.734 8.703 1 96.31 94 THR A C 1
ATOM 773 O O . THR A 1 94 ? 13.602 -16.375 7.527 1 96.31 94 THR A O 1
ATOM 776 N N . ASP A 1 95 ? 14.031 -17.922 9.086 1 94.06 95 ASP A N 1
ATOM 777 C CA . ASP A 1 95 ? 14.406 -18.953 8.117 1 94.06 95 ASP A CA 1
ATOM 778 C C . ASP A 1 95 ? 13.297 -19.984 7.961 1 94.06 95 ASP A C 1
ATOM 780 O O . ASP A 1 95 ? 13.477 -21 7.281 1 94.06 95 ASP A O 1
ATOM 784 N N . ARG A 1 96 ? 12.266 -19.656 8.578 1 93.94 96 ARG A N 1
ATOM 785 C CA . ARG A 1 96 ? 11.141 -20.578 8.469 1 93.94 96 ARG A CA 1
ATOM 786 C C . ARG A 1 96 ? 10.625 -20.641 7.031 1 93.94 96 ARG A C 1
ATOM 788 O O . ARG A 1 96 ? 10.562 -19.625 6.344 1 93.94 96 ARG A O 1
ATOM 795 N N . LYS A 1 97 ? 10.281 -21.797 6.637 1 92.81 97 LYS A N 1
ATOM 796 C CA . LYS A 1 97 ? 9.688 -21.969 5.312 1 92.81 97 LYS A CA 1
ATOM 797 C C . LYS A 1 97 ? 8.18 -21.719 5.352 1 92.81 97 LYS A C 1
ATOM 799 O O . LYS A 1 97 ? 7.516 -22.047 6.332 1 92.81 97 LYS A O 1
ATOM 804 N N . VAL A 1 98 ? 7.773 -21.125 4.309 1 94.25 98 VAL A N 1
ATOM 805 C CA . VAL A 1 98 ? 6.332 -21 4.125 1 94.25 98 VAL A CA 1
ATOM 806 C C . VAL A 1 98 ? 5.719 -22.359 3.859 1 94.25 98 VAL A C 1
ATOM 808 O O . VAL A 1 98 ? 6.254 -23.156 3.074 1 94.25 98 VAL A O 1
ATOM 811 N N . ARG A 1 99 ? 4.625 -22.625 4.48 1 92.94 99 ARG A N 1
ATOM 812 C CA . ARG A 1 99 ? 3.955 -23.922 4.332 1 92.94 99 ARG A CA 1
ATOM 813 C C . ARG A 1 99 ? 3.637 -24.203 2.869 1 92.94 99 ARG A C 1
ATOM 815 O O . ARG A 1 99 ? 3.818 -25.328 2.398 1 92.94 99 ARG A O 1
ATOM 822 N N . GLU A 1 100 ? 3.176 -23.234 2.219 1 93.12 100 GLU A N 1
ATOM 823 C CA . GLU A 1 100 ? 2.799 -23.375 0.816 1 93.12 100 GLU A CA 1
ATOM 824 C C . GLU A 1 100 ? 3.996 -23.781 -0.038 1 93.12 100 GLU A C 1
ATOM 826 O O . GLU A 1 100 ? 3.848 -24.516 -1.015 1 93.12 100 GLU A O 1
ATOM 831 N N . PHE A 1 101 ? 5.121 -23.344 0.313 1 95.56 101 PHE A N 1
ATOM 832 C CA . PHE A 1 101 ? 6.328 -23.719 -0.417 1 95.56 101 PHE A CA 1
ATOM 833 C C . PHE A 1 101 ? 6.676 -25.188 -0.183 1 95.56 101 PHE A C 1
ATOM 835 O O . PHE A 1 101 ? 6.98 -25.906 -1.128 1 95.56 101 PHE A O 1
ATOM 842 N N . ASP A 1 102 ? 6.633 -25.5 1.032 1 95.19 102 ASP A N 1
ATOM 843 C CA . ASP A 1 102 ? 6.938 -26.891 1.38 1 95.19 102 ASP A CA 1
ATOM 844 C C . ASP A 1 102 ? 5.977 -27.859 0.684 1 95.19 102 ASP A C 1
ATOM 846 O O . ASP A 1 102 ? 6.398 -28.906 0.179 1 95.19 102 ASP A O 1
ATOM 850 N N . GLU A 1 103 ? 4.785 -27.469 0.715 1 95.44 103 GLU A N 1
ATOM 851 C CA . GLU A 1 103 ? 3.779 -28.297 0.055 1 95.44 103 GLU A CA 1
ATOM 852 C C . GLU A 1 103 ? 4.039 -28.391 -1.446 1 95.44 103 GLU A C 1
ATOM 854 O O . GLU A 1 103 ? 3.889 -29.469 -2.043 1 95.44 103 GLU A O 1
ATOM 859 N N . LEU A 1 104 ? 4.348 -27.297 -1.966 1 96.06 104 LEU A N 1
ATOM 860 C CA . LEU A 1 104 ? 4.617 -27.25 -3.398 1 96.06 104 LEU A CA 1
ATOM 861 C C . LEU A 1 104 ? 5.801 -28.141 -3.762 1 96.06 104 LEU A C 1
ATOM 863 O O . LEU A 1 104 ? 5.734 -28.906 -4.727 1 96.06 104 LEU A O 1
ATOM 867 N N . VAL A 1 105 ? 6.875 -28.047 -3.012 1 95.5 105 VAL A N 1
ATOM 868 C CA . VAL A 1 105 ? 8.07 -28.844 -3.254 1 95.5 105 VAL A CA 1
ATOM 869 C C . VAL A 1 105 ? 7.723 -30.328 -3.127 1 95.5 105 VAL A C 1
ATOM 871 O O . VAL A 1 105 ? 8.094 -31.141 -3.984 1 95.5 105 VAL A O 1
ATOM 874 N N . GLU A 1 106 ? 7.023 -30.609 -2.123 1 97.06 106 GLU A N 1
ATOM 875 C CA . GLU A 1 106 ? 6.645 -32 -1.908 1 97.06 106 GLU A CA 1
ATOM 876 C C . GLU A 1 106 ? 5.73 -32.5 -3.021 1 97.06 106 GLU A C 1
ATOM 878 O O . GLU A 1 106 ? 5.844 -33.656 -3.451 1 97.06 106 GLU A O 1
ATOM 883 N N . ALA A 1 107 ? 4.82 -31.719 -3.41 1 97.44 107 ALA A N 1
ATOM 884 C CA . ALA A 1 107 ? 3.943 -32.094 -4.52 1 97.44 107 ALA A CA 1
ATOM 885 C C . ALA A 1 107 ? 4.754 -32.438 -5.766 1 97.44 107 ALA A C 1
ATOM 887 O O . ALA A 1 107 ? 4.527 -33.469 -6.395 1 97.44 107 ALA A O 1
ATOM 888 N N . TYR A 1 108 ? 5.691 -31.656 -6.074 1 96.56 108 TYR A N 1
ATOM 889 C CA . TYR A 1 108 ? 6.512 -31.891 -7.258 1 96.56 108 TYR A CA 1
ATOM 890 C C . TYR A 1 108 ? 7.363 -33.125 -7.086 1 96.56 108 TYR A C 1
ATOM 892 O O . TYR A 1 108 ? 7.613 -33.875 -8.055 1 96.56 108 TYR A O 1
ATOM 900 N N . ARG A 1 109 ? 7.809 -33.344 -5.941 1 95.69 109 ARG A N 1
ATOM 901 C CA . ARG A 1 109 ? 8.578 -34.531 -5.676 1 95.69 109 ARG A CA 1
ATOM 902 C C . ARG A 1 109 ? 7.727 -35.781 -5.91 1 95.69 109 ARG A C 1
ATOM 904 O O . ARG A 1 109 ? 8.195 -36.75 -6.516 1 95.69 109 ARG A O 1
ATOM 911 N N . ARG A 1 110 ? 6.523 -35.75 -5.453 1 97.06 110 ARG A N 1
ATOM 912 C CA . ARG A 1 110 ? 5.609 -36.875 -5.66 1 97.06 110 ARG A CA 1
ATOM 913 C C . ARG A 1 110 ? 5.352 -37.094 -7.148 1 97.06 110 ARG A C 1
ATOM 915 O O . ARG A 1 110 ? 5.336 -38.25 -7.617 1 97.06 110 ARG A O 1
ATOM 922 N N . LEU A 1 111 ? 5.102 -36 -7.797 1 97.69 111 LEU A N 1
ATOM 923 C CA . LEU A 1 111 ? 4.863 -36.094 -9.234 1 97.69 111 LEU A CA 1
ATOM 924 C C . LEU A 1 111 ? 6.051 -36.75 -9.945 1 97.69 111 LEU A C 1
ATOM 926 O O . LEU A 1 111 ? 5.871 -37.594 -10.812 1 97.69 111 LEU A O 1
ATOM 930 N N . THR A 1 112 ? 7.211 -36.344 -9.555 1 95.88 112 THR A N 1
ATOM 931 C CA . THR A 1 112 ? 8.438 -36.875 -10.141 1 95.88 112 THR A CA 1
ATOM 932 C C . THR A 1 112 ? 8.586 -38.375 -9.812 1 95.88 112 THR A C 1
ATOM 934 O O . THR A 1 112 ? 8.906 -39.156 -10.695 1 95.88 112 THR A O 1
ATOM 937 N N . PHE A 1 113 ? 8.375 -38.688 -8.648 1 96.56 113 PHE A N 1
ATOM 938 C CA . PHE A 1 113 ? 8.539 -40.062 -8.172 1 96.56 113 PHE A CA 1
ATOM 939 C C . PHE A 1 113 ? 7.59 -41 -8.906 1 96.56 113 PHE A C 1
ATOM 941 O O . PHE A 1 113 ? 7.949 -42.125 -9.211 1 96.56 113 PHE A O 1
ATOM 948 N N . HIS A 1 114 ? 6.438 -40.562 -9.219 1 97.06 114 HIS A N 1
ATOM 949 C CA . HIS A 1 114 ? 5.422 -41.406 -9.836 1 97.06 114 HIS A CA 1
ATOM 950 C C . HIS A 1 114 ? 5.418 -41.25 -11.352 1 97.06 114 HIS A C 1
ATOM 952 O O . HIS A 1 114 ? 4.543 -41.781 -12.031 1 97.06 114 HIS A O 1
ATOM 958 N N . GLY A 1 115 ? 6.27 -40.469 -11.828 1 96.06 115 GLY A N 1
ATOM 959 C CA . GLY A 1 115 ? 6.457 -40.344 -13.266 1 96.06 115 GLY A CA 1
ATOM 960 C C . GLY A 1 115 ? 5.297 -39.688 -13.969 1 96.06 115 GLY A C 1
ATOM 961 O O . GLY A 1 115 ? 4.883 -40.094 -15.047 1 96.06 115 GLY A O 1
ATOM 962 N N . CYS A 1 116 ? 4.754 -38.688 -13.312 1 96.75 116 CYS A N 1
ATOM 963 C CA . CYS A 1 116 ? 3.635 -37.969 -13.898 1 96.75 116 CYS A CA 1
ATOM 964 C C . CYS A 1 116 ? 4.117 -37 -14.984 1 96.75 116 CYS A C 1
ATOM 966 O O . CYS A 1 116 ? 4.316 -35.812 -14.719 1 96.75 116 CYS A O 1
ATOM 968 N N . ASP A 1 117 ? 4.098 -37.438 -16.156 1 95.75 117 ASP A N 1
ATOM 969 C CA . ASP A 1 117 ? 4.664 -36.656 -17.266 1 95.75 117 ASP A CA 1
ATOM 970 C C . ASP A 1 117 ? 3.631 -35.688 -17.844 1 95.75 117 ASP A C 1
ATOM 972 O O . ASP A 1 117 ? 3.943 -34.906 -18.75 1 95.75 117 ASP A O 1
ATOM 976 N N . PHE A 1 118 ? 2.404 -35.75 -17.328 1 97.5 118 PHE A N 1
ATOM 977 C CA . PHE A 1 118 ? 1.356 -34.812 -17.766 1 97.5 118 PHE A CA 1
ATOM 978 C C . PHE A 1 118 ? 1.381 -33.562 -16.922 1 97.5 118 PHE A C 1
ATOM 980 O O . PHE A 1 118 ? 0.477 -32.719 -17.031 1 97.5 118 PHE A O 1
ATOM 987 N N . MET A 1 119 ? 2.361 -33.406 -16.031 1 97.31 119 MET A N 1
ATOM 988 C CA . MET A 1 119 ? 2.592 -32.281 -15.18 1 97.31 119 MET A CA 1
ATOM 989 C C . MET A 1 119 ? 3.951 -31.641 -15.461 1 97.31 119 MET A C 1
ATOM 991 O O . MET A 1 119 ? 4.828 -32.281 -16.047 1 97.31 119 MET A O 1
ATOM 995 N N . PRO A 1 120 ? 4.102 -30.359 -15.078 1 97.25 120 PRO A N 1
ATOM 996 C CA . PRO A 1 120 ? 5.453 -29.797 -15.141 1 97.25 120 PRO A CA 1
ATOM 997 C C . PRO A 1 120 ? 6.473 -30.625 -14.367 1 97.25 120 PRO A C 1
ATOM 999 O O . PRO A 1 120 ? 6.164 -31.141 -13.297 1 97.25 120 PRO A O 1
ATOM 1002 N N . GLN A 1 121 ? 7.605 -30.688 -14.945 1 96.38 121 GLN A N 1
ATOM 1003 C CA . GLN A 1 121 ? 8.664 -31.469 -14.312 1 96.38 121 GLN A CA 1
ATOM 1004 C C . GLN A 1 121 ? 9.477 -30.625 -13.344 1 96.38 121 GLN A C 1
ATOM 1006 O O . GLN A 1 121 ? 9.805 -29.469 -13.641 1 96.38 121 GLN A O 1
ATOM 1011 N N . PHE A 1 122 ? 9.836 -31.312 -12.266 1 96.06 122 PHE A N 1
ATOM 1012 C CA . PHE A 1 122 ? 10.617 -30.672 -11.219 1 96.06 122 PHE A CA 1
ATOM 1013 C C . PHE A 1 122 ? 12.086 -30.578 -11.617 1 96.06 122 PHE A C 1
ATOM 1015 O O . PHE A 1 122 ? 12.711 -31.578 -11.953 1 96.06 122 PHE A O 1
ATOM 1022 N N . LEU A 1 123 ? 12.641 -29.328 -11.555 1 95.88 123 LEU A N 1
ATOM 1023 C CA . LEU A 1 123 ? 14.039 -29.141 -11.938 1 95.88 123 LEU A CA 1
ATOM 1024 C C . LEU A 1 123 ? 14.906 -28.859 -10.711 1 95.88 123 LEU A C 1
ATOM 1026 O O . LEU A 1 123 ? 16.125 -29 -10.766 1 95.88 123 LEU A O 1
ATOM 1030 N N . GLY A 1 124 ? 14.281 -28.438 -9.672 1 95.12 124 GLY A N 1
ATOM 1031 C CA . GLY A 1 124 ? 15.016 -28.203 -8.438 1 95.12 124 GLY A CA 1
ATOM 1032 C C . GLY A 1 124 ? 14.414 -27.094 -7.59 1 95.12 124 GLY A C 1
ATOM 1033 O O . GLY A 1 124 ? 13.516 -26.375 -8.047 1 95.12 124 GLY A O 1
ATOM 1034 N N . SER A 1 125 ? 14.859 -27.031 -6.332 1 95.56 125 SER A N 1
ATOM 1035 C CA . SER A 1 125 ? 14.43 -25.984 -5.418 1 95.56 125 SER A CA 1
ATOM 1036 C C . SER A 1 125 ? 15.578 -25.531 -4.52 1 95.56 125 SER A C 1
ATOM 1038 O O . SER A 1 125 ? 16.594 -26.219 -4.402 1 95.56 125 SER A O 1
ATOM 1040 N N . SER A 1 126 ? 15.414 -24.359 -4.023 1 95.94 126 SER A N 1
ATOM 1041 C CA . SER A 1 126 ? 16.391 -23.797 -3.082 1 95.94 126 SER A CA 1
ATOM 1042 C C . SER A 1 126 ? 15.695 -22.984 -1.995 1 95.94 126 SER A C 1
ATOM 1044 O O . SER A 1 126 ? 14.617 -22.422 -2.217 1 95.94 126 SER A O 1
ATOM 1046 N N . HIS A 1 127 ? 16.266 -23.109 -0.836 1 95.62 127 HIS A N 1
ATOM 1047 C CA . HIS A 1 127 ? 15.875 -22.297 0.315 1 95.62 127 HIS A CA 1
ATOM 1048 C C . HIS A 1 127 ? 17.062 -21.547 0.895 1 95.62 127 HIS A C 1
ATOM 1050 O O . HIS A 1 127 ? 18.062 -22.172 1.28 1 95.62 127 HIS A O 1
ATOM 1056 N N . GLY A 1 128 ? 16.984 -20.219 0.803 1 95.19 128 GLY A N 1
ATOM 1057 C CA . GLY A 1 128 ? 18.062 -19.391 1.29 1 95.19 128 GLY A CA 1
ATOM 1058 C C . GLY A 1 128 ? 17.578 -18.109 1.952 1 95.19 128 GLY A C 1
ATOM 1059 O O . GLY A 1 128 ? 16.531 -18.094 2.586 1 95.19 128 GLY A O 1
ATOM 1060 N N . ARG A 1 129 ? 18.5 -17.141 1.897 1 97.12 129 ARG A N 1
ATOM 1061 C CA . ARG A 1 129 ? 18.219 -15.875 2.58 1 97.12 129 ARG A CA 1
ATOM 1062 C C . ARG A 1 129 ? 18.375 -14.688 1.632 1 97.12 129 ARG A C 1
ATOM 1064 O O . ARG A 1 129 ? 19.188 -14.734 0.709 1 97.12 129 ARG A O 1
ATOM 1071 N N . GLN A 1 130 ? 17.562 -13.719 1.913 1 96.81 130 GLN A N 1
ATOM 1072 C CA . GLN A 1 130 ? 17.688 -12.477 1.167 1 96.81 130 GLN A CA 1
ATOM 1073 C C . GLN A 1 130 ? 19.016 -11.781 1.483 1 96.81 130 GLN A C 1
ATOM 1075 O O . GLN A 1 130 ? 19.5 -11.852 2.611 1 96.81 130 GLN A O 1
ATOM 1080 N N . GLY A 1 131 ? 19.531 -11.133 0.536 1 95.38 131 GLY A N 1
ATOM 1081 C CA . GLY A 1 131 ? 20.719 -10.32 0.751 1 95.38 131 GLY A CA 1
ATOM 1082 C C . GLY A 1 131 ? 20.422 -9 1.436 1 95.38 131 GLY A C 1
ATOM 1083 O O . GLY A 1 131 ? 19.281 -8.742 1.837 1 95.38 131 GLY A O 1
ATOM 1084 N N . ASP A 1 132 ? 21.406 -8.117 1.506 1 93.75 132 ASP A N 1
ATOM 1085 C CA . ASP A 1 132 ? 21.328 -6.848 2.229 1 93.75 132 ASP A CA 1
ATOM 1086 C C . ASP A 1 132 ? 20.359 -5.887 1.543 1 93.75 132 ASP A C 1
ATOM 1088 O O . ASP A 1 132 ? 19.812 -4.992 2.186 1 93.75 132 ASP A O 1
ATOM 1092 N N . ASP A 1 133 ? 20.141 -6.129 0.279 1 91.56 133 ASP A N 1
ATOM 1093 C CA . ASP A 1 133 ? 19.266 -5.242 -0.491 1 91.56 133 ASP A CA 1
ATOM 1094 C C . ASP A 1 133 ? 17.844 -5.762 -0.523 1 91.56 133 ASP A C 1
ATOM 1096 O O . ASP A 1 133 ? 16.969 -5.168 -1.173 1 91.56 133 ASP A O 1
ATOM 1100 N N . GLY A 1 134 ? 17.641 -6.844 0.183 1 94.5 134 GLY A N 1
ATOM 1101 C CA . GLY A 1 134 ? 16.297 -7.418 0.192 1 94.5 134 GLY A CA 1
ATOM 1102 C C . GLY A 1 134 ? 15.32 -6.633 1.046 1 94.5 134 GLY A C 1
ATOM 1103 O O . GLY A 1 134 ? 15.719 -5.738 1.792 1 94.5 134 GLY A O 1
ATOM 1104 N N . LEU A 1 135 ? 14.047 -6.91 0.933 1 95.88 135 LEU A N 1
ATOM 1105 C CA . LEU A 1 135 ? 12.992 -6.277 1.712 1 95.88 135 LEU A CA 1
ATOM 1106 C C . LEU A 1 135 ? 13.164 -6.562 3.199 1 95.88 135 LEU A C 1
ATOM 1108 O O . LEU A 1 135 ? 12.961 -5.684 4.035 1 95.88 135 LEU A O 1
ATOM 1112 N N . VAL A 1 136 ? 13.492 -7.789 3.453 1 97.62 136 VAL A N 1
ATOM 1113 C CA . VAL A 1 136 ? 13.875 -8.219 4.793 1 97.62 136 VAL A CA 1
ATOM 1114 C C . VAL A 1 136 ? 15.258 -8.867 4.75 1 97.62 136 VAL A C 1
ATOM 1116 O O . VAL A 1 136 ? 15.375 -10.086 4.605 1 97.62 136 VAL A O 1
ATOM 1119 N N . PRO A 1 137 ? 16.297 -8.039 4.988 1 97.31 137 PRO A N 1
ATOM 1120 C CA . PRO A 1 137 ? 17.625 -8.648 4.953 1 97.31 137 PRO A CA 1
ATOM 1121 C C . PRO A 1 137 ? 17.75 -9.836 5.906 1 97.31 137 PRO A C 1
ATOM 1123 O O . PRO A 1 137 ? 17.422 -9.719 7.09 1 97.31 137 PRO A O 1
ATOM 1126 N N . GLY A 1 138 ? 18.234 -10.961 5.324 1 97.88 138 GLY A N 1
ATOM 1127 C CA . GLY A 1 138 ? 18.375 -12.172 6.121 1 97.88 138 GLY A CA 1
ATOM 1128 C C . GLY A 1 138 ? 17.125 -13.008 6.164 1 97.88 138 GLY A C 1
ATOM 1129 O O . GLY A 1 138 ? 17.125 -14.133 6.68 1 97.88 138 GLY A O 1
ATOM 1130 N N . GLY A 1 139 ? 16.016 -12.445 5.664 1 98.31 139 GLY A N 1
ATOM 1131 C CA . GLY A 1 139 ? 14.773 -13.203 5.609 1 98.31 139 GLY A CA 1
ATOM 1132 C C . GLY A 1 139 ? 14.797 -14.305 4.566 1 98.31 139 GLY A C 1
ATOM 1133 O O . GLY A 1 139 ? 15.672 -14.336 3.701 1 98.31 139 GLY A O 1
ATOM 1134 N N . PHE A 1 140 ? 13.852 -15.125 4.559 1 98.06 140 PHE A N 1
ATOM 1135 C CA . PHE A 1 140 ? 13.875 -16.297 3.689 1 98.06 140 PHE A CA 1
ATOM 1136 C C . PHE A 1 140 ? 13.633 -15.898 2.238 1 98.06 140 PHE A C 1
ATOM 1138 O O . PHE A 1 140 ? 12.914 -14.938 1.966 1 98.06 140 PHE A O 1
ATOM 1145 N N . LEU A 1 141 ? 14.242 -16.594 1.4 1 97.75 141 LEU A N 1
ATOM 1146 C CA . LEU A 1 141 ? 14.086 -16.609 -0.05 1 97.75 141 LEU A CA 1
ATOM 1147 C C . LEU A 1 141 ? 14.094 -18.047 -0.585 1 97.75 141 LEU A C 1
ATOM 1149 O O . LEU A 1 141 ? 15.133 -18.703 -0.613 1 97.75 141 LEU A O 1
ATOM 1153 N N . SER A 1 142 ? 12.898 -18.453 -0.957 1 97.06 142 SER A N 1
ATOM 1154 C CA . SER A 1 142 ? 12.75 -19.828 -1.452 1 97.06 142 SER A CA 1
ATOM 1155 C C . SER A 1 142 ? 12.266 -19.844 -2.898 1 97.06 142 SER A C 1
ATOM 1157 O O . SER A 1 142 ? 11.453 -19 -3.295 1 97.06 142 SER A O 1
ATOM 1159 N N . TYR A 1 143 ? 12.773 -20.734 -3.635 1 97.62 143 TYR A N 1
ATOM 1160 C CA . TYR A 1 143 ? 12.25 -20.828 -4.992 1 97.62 143 TYR A CA 1
ATOM 1161 C C . TYR A 1 143 ? 12.359 -22.25 -5.531 1 97.62 143 TYR A C 1
ATOM 1163 O O . TYR A 1 143 ? 13.141 -23.062 -5.016 1 97.62 143 TYR A O 1
ATOM 1171 N N . LEU A 1 144 ? 11.578 -22.562 -6.43 1 96.62 144 LEU A N 1
ATOM 1172 C CA . LEU A 1 144 ? 11.547 -23.844 -7.133 1 96.62 144 LEU A CA 1
ATOM 1173 C C . LEU A 1 144 ? 11.422 -23.641 -8.641 1 96.62 144 LEU A C 1
ATOM 1175 O O . LEU A 1 144 ? 10.711 -22.734 -9.086 1 96.62 144 LEU A O 1
ATOM 1179 N N . VAL A 1 145 ? 12.133 -24.422 -9.367 1 97.75 145 VAL A N 1
ATOM 1180 C CA . VAL A 1 145 ? 12.172 -24.344 -10.82 1 97.75 145 VAL A CA 1
ATOM 1181 C C . VAL A 1 145 ? 11.508 -25.578 -11.422 1 97.75 145 VAL A C 1
ATOM 1183 O O . VAL A 1 145 ? 11.711 -26.703 -10.945 1 97.75 145 VAL A O 1
ATOM 1186 N N . PHE A 1 146 ? 10.695 -25.375 -12.445 1 97.19 146 PHE A N 1
ATOM 1187 C CA . PHE A 1 146 ? 9.977 -26.469 -13.094 1 97.19 146 PHE A CA 1
ATOM 1188 C C . PHE A 1 146 ? 9.781 -26.172 -14.578 1 97.19 146 PHE A C 1
ATOM 1190 O O . PHE A 1 146 ? 9.891 -25.016 -15.008 1 97.19 146 PHE A O 1
ATOM 1197 N N . THR A 1 147 ? 9.547 -27.109 -15.336 1 96.75 147 THR A N 1
ATOM 1198 C CA . THR A 1 147 ? 9.375 -26.953 -16.781 1 96.75 147 THR A CA 1
ATOM 1199 C C . THR A 1 147 ? 7.984 -26.406 -17.094 1 96.75 147 THR A C 1
ATOM 1201 O O . THR A 1 147 ? 7.074 -26.5 -16.266 1 96.75 147 THR A O 1
ATOM 1204 N N . SER A 1 148 ? 7.871 -25.844 -18.281 1 94.69 148 SER A N 1
ATOM 1205 C CA . SER A 1 148 ? 6.555 -25.531 -18.828 1 94.69 148 SER A CA 1
ATOM 1206 C C . SER A 1 148 ? 5.93 -26.75 -19.5 1 94.69 148 SER A C 1
ATOM 1208 O O . SER A 1 148 ? 6.633 -27.703 -19.844 1 94.69 148 SER A O 1
ATOM 1210 N N . VAL A 1 149 ? 4.668 -26.688 -19.578 1 94.5 149 VAL A N 1
ATOM 1211 C CA . VAL A 1 149 ? 3.982 -27.766 -20.281 1 94.5 149 VAL A CA 1
ATOM 1212 C C . VAL A 1 149 ? 3.639 -27.328 -21.703 1 94.5 149 VAL A C 1
ATOM 1214 O O . VAL A 1 149 ? 3.385 -26.156 -21.938 1 94.5 149 VAL A O 1
ATOM 1217 N N . PRO A 1 150 ? 3.65 -28.297 -22.609 1 93.94 150 PRO A N 1
ATOM 1218 C CA . PRO A 1 150 ? 3.34 -27.953 -24 1 93.94 150 PRO A CA 1
ATOM 1219 C C . PRO A 1 150 ? 1.841 -27.797 -24.25 1 93.94 150 PRO A C 1
ATOM 1221 O O . PRO A 1 150 ? 1.032 -28.062 -23.344 1 93.94 150 PRO A O 1
ATOM 1224 N N . GLY A 1 151 ? 1.583 -27.219 -25.531 1 93.81 151 GLY A N 1
ATOM 1225 C CA . GLY A 1 151 ? 0.203 -27.203 -26 1 93.81 151 GLY A CA 1
ATOM 1226 C C . GLY A 1 151 ? -0.48 -25.875 -25.797 1 93.81 151 GLY A C 1
ATOM 1227 O O . GLY A 1 151 ? 0.143 -24.906 -25.328 1 93.81 151 GLY A O 1
ATOM 1228 N N . ASP A 1 152 ? -1.781 -25.891 -26.172 1 92.69 152 ASP A N 1
ATOM 1229 C CA . ASP A 1 152 ? -2.602 -24.688 -26.078 1 92.69 152 ASP A CA 1
ATOM 1230 C C . ASP A 1 152 ? -3.527 -24.734 -24.875 1 92.69 152 ASP A C 1
ATOM 1232 O O . ASP A 1 152 ? -4.055 -25.797 -24.531 1 92.69 152 ASP A O 1
ATOM 1236 N N . PHE A 1 153 ? -3.717 -23.562 -24.359 1 91.75 153 PHE A N 1
ATOM 1237 C CA . PHE A 1 153 ? -4.613 -23.469 -23.219 1 91.75 153 PHE A CA 1
ATOM 1238 C C . PHE A 1 153 ? -6.039 -23.828 -23.609 1 91.75 153 PHE A C 1
ATOM 1240 O O . PHE A 1 153 ? -6.523 -23.406 -24.672 1 91.75 153 PHE A O 1
ATOM 1247 N N . LEU A 1 154 ? -6.602 -24.516 -22.703 1 93.31 154 LEU A N 1
ATOM 1248 C CA . LEU A 1 154 ? -7.961 -24.953 -23 1 93.31 154 LEU A CA 1
ATOM 1249 C C . LEU A 1 154 ? -8.977 -23.906 -22.547 1 93.31 154 LEU A C 1
ATOM 1251 O O . LEU A 1 154 ? -10.102 -23.875 -23.047 1 93.31 154 LEU A O 1
ATOM 1255 N N . GLY A 1 155 ? -8.562 -23.188 -21.516 1 89.12 155 GLY A N 1
ATOM 1256 C CA . GLY A 1 155 ? -9.43 -22.125 -21.031 1 89.12 155 GLY A CA 1
ATOM 1257 C C . GLY A 1 155 ? -8.75 -20.766 -20.969 1 89.12 155 GLY A C 1
ATOM 1258 O O . GLY A 1 155 ? -7.523 -20.688 -21.016 1 89.12 155 GLY A O 1
ATOM 1259 N N . THR A 1 156 ? -9.555 -19.641 -21.094 1 75.75 156 THR A N 1
ATOM 1260 C CA . THR A 1 156 ? -9.023 -18.297 -20.969 1 75.75 156 THR A CA 1
ATOM 1261 C C . THR A 1 156 ? -9.43 -17.672 -19.641 1 75.75 156 THR A C 1
ATOM 1263 O O . THR A 1 156 ? -9.039 -16.547 -19.312 1 75.75 156 THR A O 1
ATOM 1266 N N . GLY A 1 157 ? -9.953 -18.484 -18.797 1 61.91 157 GLY A N 1
ATOM 1267 C CA . GLY A 1 157 ? -10.359 -18.031 -17.484 1 61.91 157 GLY A CA 1
ATOM 1268 C C . GLY A 1 157 ? -11.602 -17.156 -17.5 1 61.91 157 GLY A C 1
ATOM 1269 O O . GLY A 1 157 ? -12.117 -16.781 -16.453 1 61.91 157 GLY A O 1
ATOM 1270 N N . THR A 1 158 ? -11.938 -16.625 -18.625 1 52.41 158 THR A N 1
ATOM 1271 C CA . THR A 1 158 ? -13.117 -15.781 -18.688 1 52.41 158 THR A CA 1
ATOM 1272 C C . THR A 1 158 ? -14.367 -16.609 -18.953 1 52.41 158 THR A C 1
ATOM 1274 O O . THR A 1 158 ? -14.289 -17.703 -19.531 1 52.41 158 THR A O 1
ATOM 1277 N N . ILE A 1 159 ? -15.227 -16.375 -18.016 1 47.22 159 ILE A N 1
ATOM 1278 C CA . ILE A 1 159 ? -16.516 -16.969 -18.328 1 47.22 159 ILE A CA 1
ATOM 1279 C C . ILE A 1 159 ? -17.188 -16.203 -19.469 1 47.22 159 ILE A C 1
ATOM 1281 O O . ILE A 1 159 ? -17.016 -14.992 -19.594 1 47.22 159 ILE A O 1
ATOM 1285 N N . GLY A 1 160 ? -17.547 -16.781 -20.5 1 44.56 160 GLY A N 1
ATOM 1286 C CA . GLY A 1 160 ? -18.188 -16.234 -21.688 1 44.56 160 GLY A CA 1
ATOM 1287 C C . GLY A 1 160 ? -19.125 -15.086 -21.375 1 44.56 160 GLY A C 1
ATOM 1288 O O . GLY A 1 160 ? -20.078 -14.844 -22.125 1 44.56 160 GLY A O 1
ATOM 1289 N N . PHE A 1 161 ? -19.016 -14.5 -20.188 1 38.5 161 PHE A N 1
ATOM 1290 C CA . PHE A 1 161 ? -19.953 -13.383 -20.141 1 38.5 161 PHE A CA 1
ATOM 1291 C C . PHE A 1 161 ? -19.516 -12.266 -21.078 1 38.5 161 PHE A C 1
ATOM 1293 O O . PHE A 1 161 ? -18.375 -11.805 -21.031 1 38.5 161 PHE A O 1
ATOM 1300 N N . ASP A 1 162 ? -20.047 -12.32 -22.234 1 39.56 162 ASP A N 1
ATOM 1301 C CA . ASP A 1 162 ? -20.047 -11.07 -22.984 1 39.56 162 ASP A CA 1
ATOM 1302 C C . ASP A 1 162 ? -20.625 -9.93 -22.141 1 39.56 162 ASP A C 1
ATOM 1304 O O . ASP A 1 162 ? -21.844 -9.695 -22.172 1 39.56 162 ASP A O 1
ATOM 1308 N N . PHE A 1 163 ? -20.156 -9.711 -20.969 1 36 163 PHE A N 1
ATOM 1309 C CA . PHE A 1 163 ? -20.906 -8.625 -20.359 1 36 163 PHE A CA 1
ATOM 1310 C C . PHE A 1 163 ? -21.188 -7.52 -21.375 1 36 163 PHE A C 1
ATOM 1312 O O . PHE A 1 163 ? -22.328 -7.059 -21.5 1 36 163 PHE A O 1
ATOM 1319 N N . GLY A 1 164 ? -20.266 -6.367 -21.297 1 36.25 164 GLY A N 1
ATOM 1320 C CA . GLY A 1 164 ? -20.391 -5.047 -21.906 1 36.25 164 GLY A CA 1
ATOM 1321 C C . GLY A 1 164 ? -20.141 -5.043 -23.391 1 36.25 164 GLY A C 1
ATOM 1322 O O . GLY A 1 164 ? -20 -3.98 -24 1 36.25 164 GLY A O 1
ATOM 1323 N N . GLY A 1 165 ? -20.672 -5.727 -24.312 1 35.97 165 GLY A N 1
ATOM 1324 C CA . GLY A 1 165 ? -20.641 -5.719 -25.766 1 35.97 165 GLY A CA 1
ATOM 1325 C C . GLY A 1 165 ? -19.266 -5.996 -26.344 1 35.97 165 GLY A C 1
ATOM 1326 O O . GLY A 1 165 ? -19.062 -5.879 -27.562 1 35.97 165 GLY A O 1
ATOM 1327 N N . ARG A 1 166 ? -18.234 -5.648 -25.703 1 36.22 166 ARG A N 1
ATOM 1328 C CA . ARG A 1 166 ? -17.062 -5.781 -26.562 1 36.22 166 ARG A CA 1
ATOM 1329 C C . ARG A 1 166 ? -16.797 -7.242 -26.906 1 36.22 166 ARG A C 1
ATOM 1331 O O . ARG A 1 166 ? -16.641 -8.078 -26.016 1 36.22 166 ARG A O 1
ATOM 1338 N N . GLY A 1 167 ? -17.562 -7.816 -27.844 1 36.16 167 GLY A N 1
ATOM 1339 C CA . GLY A 1 167 ? -17.688 -9.055 -28.594 1 36.16 167 GLY A CA 1
ATOM 1340 C C . GLY A 1 167 ? -16.484 -9.969 -28.422 1 36.16 167 GLY A C 1
ATOM 1341 O O . GLY A 1 167 ? -15.414 -9.711 -29 1 36.16 167 GLY A O 1
ATOM 1342 N N . SER A 1 168 ? -16.047 -10.211 -27.297 1 40.31 168 SER A N 1
ATOM 1343 C CA . SER A 1 168 ? -15.102 -11.289 -27.531 1 40.31 168 SER A CA 1
ATOM 1344 C C . SER A 1 168 ? -15.609 -12.258 -28.594 1 40.31 168 SER A C 1
ATOM 1346 O O . SER A 1 168 ? -16.812 -12.531 -28.672 1 40.31 168 SER A O 1
ATOM 1348 N N . PRO A 1 169 ? -14.961 -12.289 -29.719 1 43.88 169 PRO A N 1
ATOM 1349 C CA . PRO A 1 169 ? -15.492 -13.211 -30.719 1 43.88 169 PRO A CA 1
ATOM 1350 C C . PRO A 1 169 ? -16.031 -14.5 -30.109 1 43.88 169 PRO A C 1
ATOM 1352 O O . PRO A 1 169 ? -15.375 -15.117 -29.281 1 43.88 169 PRO A O 1
ATOM 1355 N N . ARG A 1 170 ? -17.312 -14.516 -29.984 1 47.03 170 ARG A N 1
ATOM 1356 C CA . ARG A 1 170 ? -18.031 -15.734 -29.609 1 47.03 170 ARG A CA 1
ATOM 1357 C C . ARG A 1 170 ? -17.375 -16.969 -30.234 1 47.03 170 ARG A C 1
ATOM 1359 O O . ARG A 1 170 ? -17.328 -17.094 -31.453 1 47.03 170 ARG A O 1
ATOM 1366 N N . ALA A 1 171 ? -16.406 -17.469 -29.484 1 54.72 171 ALA A N 1
ATOM 1367 C CA . ALA A 1 171 ? -15.859 -18.703 -30.047 1 54.72 171 ALA A CA 1
ATOM 1368 C C . ALA A 1 171 ? -16.969 -19.609 -30.562 1 54.72 171 ALA A C 1
ATOM 1370 O O . ALA A 1 171 ? -18.078 -19.609 -30.031 1 54.72 171 ALA A O 1
ATOM 1371 N N . VAL A 1 172 ? -16.969 -19.953 -31.797 1 60.38 172 VAL A N 1
ATOM 1372 C CA . VAL A 1 172 ? -17.859 -20.922 -32.406 1 60.38 172 VAL A CA 1
ATOM 1373 C C . VAL A 1 172 ? -17.859 -22.219 -31.594 1 60.38 172 VAL A C 1
ATOM 1375 O O . VAL A 1 172 ? -16.844 -22.906 -31.5 1 60.38 172 VAL A O 1
ATOM 1378 N N . LEU A 1 173 ? -18.891 -22.344 -30.719 1 75.25 173 LEU A N 1
ATOM 1379 C CA . LEU A 1 173 ? -19.094 -23.531 -29.922 1 75.25 173 LEU A CA 1
ATOM 1380 C C . LEU A 1 173 ? -19.438 -24.734 -30.797 1 75.25 173 LEU A C 1
ATOM 1382 O O . LEU A 1 173 ? -20.188 -24.609 -31.766 1 75.25 173 LEU A O 1
ATOM 1386 N N . ASN A 1 174 ? -18.625 -25.719 -30.609 1 82.31 174 ASN A N 1
ATOM 1387 C CA . ASN A 1 174 ? -18.953 -26.984 -31.266 1 82.31 174 ASN A CA 1
ATOM 1388 C C . ASN A 1 174 ? -19.859 -27.844 -30.391 1 82.31 174 ASN A C 1
ATOM 1390 O O . ASN A 1 174 ? -19.453 -28.922 -29.938 1 82.31 174 ASN A O 1
ATOM 1394 N N . LEU A 1 175 ? -21.078 -27.25 -30.125 1 82.94 175 LEU A N 1
ATOM 1395 C CA . LEU A 1 175 ? -22.141 -27.906 -29.359 1 82.94 175 LEU A CA 1
ATOM 1396 C C . LEU A 1 175 ? -23.391 -28.109 -30.219 1 82.94 175 LEU A C 1
ATOM 1398 O O . LEU A 1 175 ? -23.734 -27.25 -31.031 1 82.94 175 LEU A O 1
ATOM 1402 N N . SER A 1 176 ? -23.938 -29.25 -30.031 1 83.81 176 SER A N 1
ATOM 1403 C CA . SER A 1 176 ? -25.172 -29.484 -30.766 1 83.81 176 SER A CA 1
ATOM 1404 C C . SER A 1 176 ? -26.234 -28.469 -30.375 1 83.81 176 SER A C 1
ATOM 1406 O O . SER A 1 176 ? -26.172 -27.875 -29.281 1 83.81 176 SER A O 1
ATOM 1408 N N . GLN A 1 177 ? -27.188 -28.297 -31.25 1 82.06 177 GLN A N 1
ATOM 1409 C CA . GLN A 1 177 ? -28.281 -27.391 -30.953 1 82.06 177 GLN A CA 1
ATOM 1410 C C . GLN A 1 177 ? -29.047 -27.828 -29.703 1 82.06 177 GLN A C 1
ATOM 1412 O O . GLN A 1 177 ? -29.469 -27 -28.906 1 82.06 177 GLN A O 1
ATOM 1417 N N . GLU A 1 178 ? -29.172 -29.062 -29.578 1 83.81 178 GLU A N 1
ATOM 1418 C CA . GLU A 1 178 ? -29.891 -29.609 -28.422 1 83.81 178 GLU A CA 1
ATOM 1419 C C . GLU A 1 178 ? -29.141 -29.297 -27.125 1 83.81 178 GLU A C 1
ATOM 1421 O O . GLU A 1 178 ? -29.766 -28.906 -26.141 1 83.81 178 GLU A O 1
ATOM 1426 N N . ASP A 1 179 ? -27.906 -29.453 -27.188 1 83.69 179 ASP A N 1
ATOM 1427 C CA . ASP A 1 179 ? -27.094 -29.219 -26 1 83.69 179 ASP A CA 1
ATOM 1428 C C . ASP A 1 179 ? -27.047 -27.734 -25.656 1 83.69 179 ASP A C 1
ATOM 1430 O O . ASP A 1 179 ? -27.016 -27.375 -24.484 1 83.69 179 ASP A O 1
ATOM 1434 N N . GLN A 1 180 ? -27.062 -26.906 -26.578 1 78.25 180 GLN A N 1
ATOM 1435 C CA . GLN A 1 180 ? -27.031 -25.453 -26.359 1 78.25 180 GLN A CA 1
ATOM 1436 C C . GLN A 1 180 ? -28.297 -24.984 -25.656 1 78.25 180 GLN A C 1
ATOM 1438 O O . GLN A 1 180 ? -28.266 -24.047 -24.859 1 78.25 180 GLN A O 1
ATOM 1443 N N . LYS A 1 181 ? -29.297 -25.703 -25.922 1 79.44 181 LYS A N 1
ATOM 1444 C CA . LYS A 1 181 ? -30.562 -25.344 -25.297 1 79.44 181 LYS A CA 1
ATOM 1445 C C . LYS A 1 181 ? -30.609 -25.766 -23.828 1 79.44 181 LYS A C 1
ATOM 1447 O O . LYS A 1 181 ? -31.344 -25.203 -23.031 1 79.44 181 LYS A O 1
ATOM 1452 N N . ARG A 1 182 ? -29.766 -26.703 -23.578 1 81.56 182 ARG A N 1
ATOM 1453 C CA . ARG A 1 182 ? -29.797 -27.281 -22.25 1 81.56 182 ARG A CA 1
ATOM 1454 C C . ARG A 1 182 ? -28.875 -26.531 -21.297 1 81.56 182 ARG A C 1
ATOM 1456 O O . ARG A 1 182 ? -28.906 -26.766 -20.078 1 81.56 182 ARG A O 1
ATOM 1463 N N . CYS A 1 183 ? -28.062 -25.781 -21.797 1 79.19 183 CYS A N 1
ATOM 1464 C CA . CYS A 1 183 ? -27.125 -25.094 -20.922 1 79.19 183 CYS A CA 1
ATOM 1465 C C . CYS A 1 183 ? -27.266 -23.578 -21.062 1 79.19 183 CYS A C 1
ATOM 1467 O O . CYS A 1 183 ? -27.672 -23.078 -22.109 1 79.19 183 CYS A O 1
ATOM 1469 N N . ARG A 1 184 ? -27.031 -23.016 -19.906 1 72.31 184 ARG A N 1
ATOM 1470 C CA . ARG A 1 184 ? -27 -21.562 -19.953 1 72.31 184 ARG A CA 1
ATOM 1471 C C . ARG A 1 184 ? -25.75 -21.047 -20.656 1 72.31 184 ARG A C 1
ATOM 1473 O O . ARG A 1 184 ? -24.625 -21.422 -20.297 1 72.31 184 ARG A O 1
ATOM 1480 N N . LYS A 1 185 ? -26 -20.234 -21.609 1 70.5 185 LYS A N 1
ATOM 1481 C CA . LYS A 1 185 ? -24.906 -19.719 -22.422 1 70.5 185 LYS A CA 1
ATOM 1482 C C . LYS A 1 185 ? -23.812 -19.109 -21.562 1 70.5 185 LYS A C 1
ATOM 1484 O O . LYS A 1 185 ? -22.625 -19.266 -21.844 1 70.5 185 LYS A O 1
ATOM 1489 N N . GLN A 1 186 ? -24.234 -18.578 -20.484 1 68.25 186 GLN A N 1
ATOM 1490 C CA . GLN A 1 186 ? -23.312 -17.828 -19.625 1 68.25 186 GLN A CA 1
ATOM 1491 C C . GLN A 1 186 ? -22.469 -18.766 -18.781 1 68.25 186 GLN A C 1
ATOM 1493 O O . GLN A 1 186 ? -21.469 -18.344 -18.203 1 68.25 186 GLN A O 1
ATOM 1498 N N . ARG A 1 187 ? -22.781 -20.031 -18.875 1 73.88 187 ARG A N 1
ATOM 1499 C CA . ARG A 1 187 ? -22.078 -20.984 -18.031 1 73.88 187 ARG A CA 1
ATOM 1500 C C . ARG A 1 187 ? -21.062 -21.797 -18.844 1 73.88 187 ARG A C 1
ATOM 1502 O O . ARG A 1 187 ? -20.406 -22.688 -18.312 1 73.88 187 ARG A O 1
ATOM 1509 N N . ILE A 1 188 ? -21.016 -21.484 -20.109 1 76.69 188 ILE A N 1
ATOM 1510 C CA . ILE A 1 188 ? -20.031 -22.156 -20.938 1 76.69 188 ILE A CA 1
ATOM 1511 C C . ILE A 1 188 ? -18.688 -21.469 -20.812 1 76.69 188 ILE A C 1
ATOM 1513 O O . ILE A 1 188 ? -18.547 -20.297 -21.156 1 76.69 188 ILE A O 1
ATOM 1517 N N . PRO A 1 189 ? -17.75 -22.234 -20.297 1 80.5 189 PRO A N 1
ATOM 1518 C CA . PRO A 1 189 ? -16.438 -21.609 -20.125 1 80.5 189 PRO A CA 1
ATOM 1519 C C . PRO A 1 189 ? -15.82 -21.172 -21.453 1 80.5 189 PRO A C 1
ATOM 1521 O O . PRO A 1 189 ? -15.953 -21.875 -22.453 1 80.5 189 PRO A O 1
ATOM 1524 N N . ASP A 1 190 ? -15.211 -20.094 -21.391 1 76.81 190 ASP A N 1
ATOM 1525 C CA . ASP A 1 190 ? -14.508 -19.609 -22.578 1 76.81 190 ASP A CA 1
ATOM 1526 C C . ASP A 1 190 ? -13.195 -20.359 -22.797 1 76.81 190 ASP A C 1
ATOM 1528 O O . ASP A 1 190 ? -12.617 -20.891 -21.844 1 76.81 190 ASP A O 1
ATOM 1532 N N . GLY A 1 191 ? -12.961 -20.469 -24.125 1 81.31 191 GLY A N 1
ATOM 1533 C CA . GLY A 1 191 ? -11.703 -21.109 -24.438 1 81.31 191 GLY A CA 1
ATOM 1534 C C . GLY A 1 191 ? -11.805 -22.109 -25.578 1 81.31 191 GLY A C 1
ATOM 1535 O O . GLY A 1 191 ? -12.859 -22.234 -26.219 1 81.31 191 GLY A O 1
ATOM 1536 N N . MET A 1 192 ? -10.781 -22.766 -25.703 1 85 192 MET A N 1
ATOM 1537 C CA . MET A 1 192 ? -10.625 -23.641 -26.859 1 85 192 MET A CA 1
ATOM 1538 C C . MET A 1 192 ? -11.414 -24.938 -26.688 1 85 192 MET A C 1
ATOM 1540 O O . MET A 1 192 ? -11.883 -25.516 -27.656 1 85 192 MET A O 1
ATOM 1544 N N . PHE A 1 193 ? -11.664 -25.344 -25.5 1 92.06 193 PHE A N 1
ATOM 1545 C CA . PHE A 1 193 ? -12.172 -26.672 -25.25 1 92.06 193 PHE A CA 1
ATOM 1546 C C . PHE A 1 193 ? -13.5 -26.891 -25.953 1 92.06 193 PHE A C 1
ATOM 1548 O O . PHE A 1 193 ? -13.672 -27.875 -26.672 1 92.06 193 PHE A O 1
ATOM 1555 N N . TRP A 1 194 ? -14.375 -26.016 -25.844 1 89.38 194 TRP A N 1
ATOM 1556 C CA . TRP A 1 194 ? -15.734 -26.219 -26.344 1 89.38 194 TRP A CA 1
ATOM 1557 C C . TRP A 1 194 ? -15.828 -25.875 -27.828 1 89.38 194 TRP A C 1
ATOM 1559 O O . TRP A 1 194 ? -16.875 -26.047 -28.453 1 89.38 194 TRP A O 1
ATOM 1569 N N . THR A 1 195 ? -14.766 -25.438 -28.328 1 87.62 195 THR A N 1
ATOM 1570 C CA . THR A 1 195 ? -14.703 -25.219 -29.766 1 87.62 195 THR A CA 1
ATOM 1571 C C . THR A 1 195 ? -14.188 -26.469 -30.484 1 87.62 195 THR A C 1
ATOM 1573 O O . THR A 1 195 ? -14.32 -26.594 -31.703 1 87.62 195 THR A O 1
ATOM 1576 N N . LEU A 1 196 ? -13.664 -27.344 -29.797 1 90.94 196 LEU A N 1
ATOM 1577 C CA . LEU A 1 196 ? -13.117 -28.578 -30.359 1 90.94 196 LEU A CA 1
ATOM 1578 C C . LEU A 1 196 ? -14.234 -29.547 -30.75 1 90.94 196 LEU A C 1
ATOM 1580 O O . LEU A 1 196 ? -15.375 -29.391 -30.297 1 90.94 196 LEU A O 1
ATOM 1584 N N . SER A 1 197 ? -13.836 -30.5 -31.578 1 90.69 197 SER A N 1
ATOM 1585 C CA . SER A 1 197 ? -14.805 -31.516 -31.953 1 90.69 197 SER A CA 1
ATOM 1586 C C . SER A 1 197 ? -15.188 -32.406 -30.781 1 90.69 197 SER A C 1
ATOM 1588 O O . SER A 1 197 ? -14.406 -32.562 -29.828 1 90.69 197 SER A O 1
ATOM 1590 N N . PRO A 1 198 ? -16.375 -33 -30.781 1 91.12 198 PRO A N 1
ATOM 1591 C CA . PRO A 1 198 ? -16.781 -33.906 -29.719 1 91.12 198 PRO A CA 1
ATOM 1592 C C . PRO A 1 198 ? -15.797 -35.062 -29.5 1 91.12 198 PRO A C 1
ATOM 1594 O O . PRO A 1 198 ? -15.562 -35.469 -28.375 1 91.12 198 PRO A O 1
ATOM 1597 N N . ALA A 1 199 ? -15.258 -35.531 -30.594 1 93.38 199 ALA A N 1
ATOM 1598 C CA . ALA A 1 199 ? -14.305 -36.625 -30.484 1 93.38 199 ALA A CA 1
ATOM 1599 C C . ALA A 1 199 ? -13.047 -36.188 -29.734 1 93.38 199 ALA A C 1
ATOM 1601 O O . ALA A 1 199 ? -12.547 -36.938 -28.875 1 93.38 199 ALA A O 1
ATOM 1602 N N . GLU A 1 200 ? -12.609 -35.031 -30.062 1 94.38 200 GLU A N 1
ATOM 1603 C CA . GLU A 1 200 ? -11.422 -34.531 -29.391 1 94.38 200 GLU A CA 1
ATOM 1604 C C . GLU A 1 200 ? -11.688 -34.25 -27.922 1 94.38 200 GLU A C 1
ATOM 1606 O O . GLU A 1 200 ? -10.844 -34.5 -27.062 1 94.38 200 GLU A O 1
ATOM 1611 N N . ARG A 1 201 ? -12.82 -33.719 -27.609 1 95.44 201 ARG A N 1
ATOM 1612 C CA . ARG A 1 201 ? -13.195 -33.438 -26.219 1 95.44 201 ARG A CA 1
ATOM 1613 C C . ARG A 1 201 ? -13.281 -34.719 -25.406 1 95.44 201 ARG A C 1
ATOM 1615 O O . ARG A 1 201 ? -12.938 -34.75 -24.234 1 95.44 201 ARG A O 1
ATOM 1622 N N . THR A 1 202 ? -13.75 -35.75 -26.078 1 95.44 202 THR A N 1
ATOM 1623 C CA . THR A 1 202 ? -13.844 -37.062 -25.422 1 95.44 202 THR A CA 1
ATOM 1624 C C . THR A 1 202 ? -12.461 -37.562 -25.047 1 95.44 202 THR A C 1
ATOM 1626 O O . THR A 1 202 ? -12.258 -38.094 -23.938 1 95.44 202 THR A O 1
ATOM 1629 N N . VAL A 1 203 ? -11.547 -37.438 -25.969 1 96.88 203 VAL A N 1
ATOM 1630 C CA . VAL A 1 203 ? -10.18 -37.875 -25.703 1 96.88 203 VAL A CA 1
ATOM 1631 C C . VAL A 1 203 ? -9.594 -37.094 -24.547 1 96.88 203 VAL A C 1
ATOM 1633 O O . VAL A 1 203 ? -8.938 -37.656 -23.672 1 96.88 203 VAL A O 1
ATOM 1636 N N . ILE A 1 204 ? -9.805 -35.812 -24.516 1 97.19 204 ILE A N 1
ATOM 1637 C CA . ILE A 1 204 ? -9.305 -34.938 -23.469 1 97.19 204 ILE A CA 1
ATOM 1638 C C . ILE A 1 204 ? -9.898 -35.344 -22.125 1 97.19 204 ILE A C 1
ATOM 1640 O O . ILE A 1 204 ? -9.188 -35.438 -21.125 1 97.19 204 ILE A O 1
ATOM 1644 N N . ARG A 1 205 ? -11.156 -35.625 -22.078 1 96.44 205 ARG A N 1
ATOM 1645 C CA . ARG A 1 205 ? -11.812 -36.031 -20.844 1 96.44 205 ARG A CA 1
ATOM 1646 C C . ARG A 1 205 ? -11.25 -37.344 -20.312 1 96.44 205 ARG A C 1
ATOM 1648 O O . ARG A 1 205 ? -11.078 -37.531 -19.109 1 96.44 205 ARG A O 1
ATOM 1655 N N . GLN A 1 206 ? -11.047 -38.219 -21.219 1 96.56 206 GLN A N 1
ATOM 1656 C CA . GLN A 1 206 ? -10.492 -39.5 -20.812 1 96.56 206 GLN A CA 1
ATOM 1657 C C . GLN A 1 206 ? -9.109 -39.344 -20.188 1 96.56 206 GLN A C 1
ATOM 1659 O O . GLN A 1 206 ? -8.812 -39.938 -19.156 1 96.56 206 GLN A O 1
ATOM 1664 N N . GLN A 1 207 ? -8.344 -38.531 -20.812 1 97.62 207 GLN A N 1
ATOM 1665 C CA . GLN A 1 207 ? -7.008 -38.281 -20.281 1 97.62 207 GLN A CA 1
ATOM 1666 C C . GLN A 1 207 ? -7.086 -37.531 -18.953 1 97.62 207 GLN A C 1
ATOM 1668 O O . GLN A 1 207 ? -6.293 -37.781 -18.047 1 97.62 207 GLN A O 1
ATOM 1673 N N . PHE A 1 208 ? -8.039 -36.625 -18.859 1 97.25 208 PHE A N 1
ATOM 1674 C CA . PHE A 1 208 ? -8.258 -35.906 -17.609 1 97.25 208 PHE A CA 1
ATOM 1675 C C . PHE A 1 208 ? -8.594 -36.875 -16.484 1 97.25 208 PHE A C 1
ATOM 1677 O O . PHE A 1 208 ? -8 -36.812 -15.398 1 97.25 208 PHE A O 1
ATOM 1684 N N . GLU A 1 209 ? -9.516 -37.719 -16.781 1 95.81 209 GLU A N 1
ATOM 1685 C CA . GLU A 1 209 ? -9.961 -38.656 -15.758 1 95.81 209 GLU A CA 1
ATOM 1686 C C . GLU A 1 209 ? -8.812 -39.531 -15.289 1 95.81 209 GLU A C 1
ATOM 1688 O O . GLU A 1 209 ? -8.664 -39.781 -14.086 1 95.81 209 GLU A O 1
ATOM 1693 N N . SER A 1 210 ? -8.062 -40 -16.234 1 95.81 210 SER A N 1
ATOM 1694 C CA . SER A 1 210 ? -6.922 -40.844 -15.898 1 95.81 210 SER A CA 1
ATOM 1695 C C . SER A 1 210 ? -5.891 -40.094 -15.078 1 95.81 210 SER A C 1
ATOM 1697 O O . SER A 1 210 ? -5.449 -40.562 -14.031 1 95.81 210 SER A O 1
ATOM 1699 N N . ALA A 1 211 ? -5.508 -38.938 -15.531 1 96.62 211 ALA A N 1
ATOM 1700 C CA . ALA A 1 211 ? -4.5 -38.125 -14.867 1 96.62 211 ALA A CA 1
ATOM 1701 C C . ALA A 1 211 ? -4.98 -37.688 -13.492 1 96.62 211 ALA A C 1
ATOM 1703 O O . ALA A 1 211 ? -4.227 -37.719 -12.516 1 96.62 211 ALA A O 1
ATOM 1704 N N . TYR A 1 212 ? -6.219 -37.25 -13.453 1 95.75 212 TYR A N 1
ATOM 1705 C CA . TYR A 1 212 ? -6.785 -36.75 -12.203 1 95.75 212 TYR A CA 1
ATOM 1706 C C . TYR A 1 212 ? -6.855 -37.875 -11.164 1 95.75 212 TYR A C 1
ATOM 1708 O O . TYR A 1 212 ? -6.652 -37.625 -9.969 1 95.75 212 TYR A O 1
ATOM 1716 N N . THR A 1 213 ? -7.168 -39.031 -11.602 1 95.75 213 THR A N 1
ATOM 1717 C CA . THR A 1 213 ? -7.168 -40.188 -10.711 1 95.75 213 THR A CA 1
ATOM 1718 C C . THR A 1 213 ? -5.781 -40.406 -10.117 1 95.75 213 THR A C 1
ATOM 1720 O O . THR A 1 213 ? -5.648 -40.688 -8.922 1 95.75 213 THR A O 1
ATOM 1723 N N . ILE A 1 214 ? -4.793 -40.344 -10.953 1 96.44 214 ILE A N 1
ATOM 1724 C CA . ILE A 1 214 ? -3.422 -40.5 -10.477 1 96.44 214 ILE A CA 1
ATOM 1725 C C . ILE A 1 214 ? -3.119 -39.438 -9.438 1 96.44 214 ILE A C 1
ATOM 1727 O O . ILE A 1 214 ? -2.584 -39.719 -8.367 1 96.44 214 ILE A O 1
ATOM 1731 N N . LEU A 1 215 ? -3.457 -38.188 -9.688 1 96.56 215 LEU A N 1
ATOM 1732 C CA . LEU A 1 215 ? -3.203 -37.062 -8.773 1 96.56 215 LEU A CA 1
ATOM 1733 C C . LEU A 1 215 ? -3.875 -37.312 -7.426 1 96.56 215 LEU A C 1
ATOM 1735 O O . LEU A 1 215 ? -3.266 -37.094 -6.375 1 96.56 215 LEU A O 1
ATOM 1739 N N . CYS A 1 216 ? -5.082 -37.812 -7.496 1 95.38 216 CYS A N 1
ATOM 1740 C CA . CYS A 1 216 ? -5.812 -38.094 -6.273 1 95.38 216 CYS A CA 1
ATOM 1741 C C . CYS A 1 216 ? -5.121 -39.219 -5.496 1 95.38 216 CYS A C 1
ATOM 1743 O O . CYS A 1 216 ? -5.031 -39.156 -4.27 1 95.38 216 CYS A O 1
ATOM 1745 N N . ASN A 1 217 ? -4.652 -40.156 -6.211 1 96.31 217 ASN A N 1
ATOM 1746 C CA . ASN A 1 217 ? -4.035 -41.312 -5.582 1 96.31 217 ASN A CA 1
ATOM 1747 C C . ASN A 1 217 ? -2.721 -40.938 -4.895 1 96.31 217 ASN A C 1
ATOM 1749 O O . ASN A 1 217 ? -2.355 -41.562 -3.883 1 96.31 217 ASN A O 1
ATOM 1753 N N . ILE A 1 218 ? -2.033 -40.031 -5.426 1 96.5 218 ILE A N 1
ATOM 1754 C CA . ILE A 1 218 ? -0.721 -39.719 -4.875 1 96.5 218 ILE A CA 1
ATOM 1755 C C . ILE A 1 218 ? -0.835 -38.531 -3.922 1 96.5 218 ILE A C 1
ATOM 1757 O O . ILE A 1 218 ? 0.164 -38.094 -3.354 1 96.5 218 ILE A O 1
ATOM 1761 N N . GLY A 1 219 ? -1.946 -37.906 -3.816 1 96.69 219 GLY A N 1
ATOM 1762 C CA . GLY A 1 219 ? -2.213 -36.875 -2.846 1 96.69 219 GLY A CA 1
ATOM 1763 C C . GLY A 1 219 ? -1.764 -35.5 -3.314 1 96.69 219 GLY A C 1
ATOM 1764 O O . GLY A 1 219 ? -1.241 -34.719 -2.525 1 96.69 219 GLY A O 1
ATOM 1765 N N . VAL A 1 220 ? -1.816 -35.25 -4.531 1 97 220 VAL A N 1
ATOM 1766 C CA . VAL A 1 220 ? -1.516 -33.938 -5.094 1 97 220 VAL A CA 1
ATOM 1767 C C . VAL A 1 220 ? -2.795 -33.312 -5.625 1 97 220 VAL A C 1
ATOM 1769 O O . VAL A 1 220 ? -3.607 -33.969 -6.273 1 97 220 VAL A O 1
ATOM 1772 N N . ASP A 1 221 ? -2.971 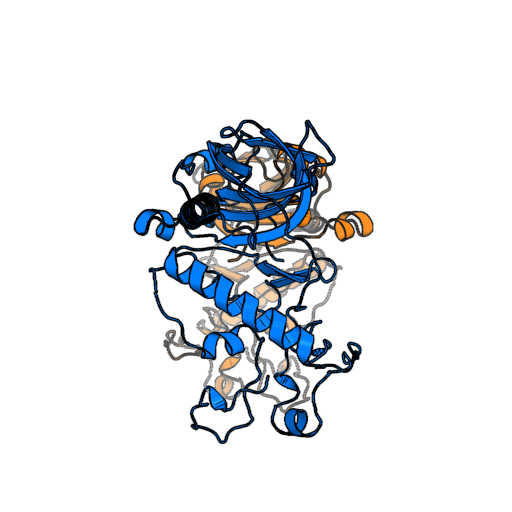-32.062 -5.25 1 94.44 221 ASP A N 1
ATOM 1773 C CA . ASP A 1 221 ? -4.195 -31.359 -5.629 1 94.44 221 ASP A CA 1
ATOM 1774 C C . ASP A 1 221 ? -3.879 -30.031 -6.316 1 94.44 221 ASP A C 1
ATOM 1776 O O . ASP A 1 221 ? -2.795 -29.469 -6.137 1 94.44 221 ASP A O 1
ATOM 1780 N N . LEU A 1 222 ? -4.711 -29.547 -7.211 1 93 222 LEU A N 1
ATOM 1781 C CA . LEU A 1 222 ? -4.754 -28.203 -7.793 1 93 222 LEU A CA 1
ATOM 1782 C C . LEU A 1 222 ? -6.008 -27.453 -7.352 1 93 222 LEU A C 1
ATOM 1784 O O . LEU A 1 222 ? -6.988 -27.391 -8.094 1 93 222 LEU A O 1
ATOM 1788 N N . PRO A 1 223 ? -5.746 -26.719 -6.285 1 83.5 223 PRO A N 1
ATOM 1789 C CA . PRO A 1 223 ? -6.934 -26 -5.797 1 83.5 223 PRO A CA 1
ATOM 1790 C C . PRO A 1 223 ? -7.453 -24.969 -6.789 1 83.5 223 PRO A C 1
ATOM 1792 O O . PRO A 1 223 ? -6.66 -24.25 -7.406 1 83.5 223 PRO A O 1
ATOM 1795 N N . LEU A 1 224 ? -8.625 -25.047 -7.281 1 80.94 224 LEU A N 1
ATOM 1796 C CA . LEU A 1 224 ? -9.297 -24.094 -8.164 1 80.94 224 LEU A CA 1
ATOM 1797 C C . LEU A 1 224 ? -9.023 -24.438 -9.625 1 80.94 224 LEU A C 1
ATOM 1799 O O . LEU A 1 224 ? -9.039 -23.547 -10.484 1 80.94 224 LEU A O 1
ATOM 1803 N N . GLY A 1 225 ? -8.578 -25.469 -9.789 1 89.12 225 GLY A N 1
ATOM 1804 C CA . GLY A 1 225 ? -8.32 -25.906 -11.148 1 89.12 225 GLY A CA 1
ATOM 1805 C C . GLY A 1 225 ? -9.508 -25.703 -12.078 1 89.12 225 GLY A C 1
ATOM 1806 O O . GLY A 1 225 ? -10.648 -25.969 -11.703 1 89.12 225 GLY A O 1
ATOM 1807 N N . THR A 1 226 ? -9.164 -25.172 -13.203 1 91.56 226 THR A N 1
ATOM 1808 C CA . THR A 1 226 ? -10.125 -24.938 -14.281 1 91.56 226 THR A CA 1
ATOM 1809 C C . THR A 1 226 ? -9.508 -25.281 -15.633 1 91.56 226 THR A C 1
ATOM 1811 O O . THR A 1 226 ? -8.398 -25.797 -15.703 1 91.56 226 THR A O 1
ATOM 1814 N N . LEU A 1 227 ? -10.312 -24.969 -16.672 1 92.75 227 LEU A N 1
ATOM 1815 C CA . LEU A 1 227 ? -9.828 -25.172 -18.031 1 92.75 227 LEU A CA 1
ATOM 1816 C C . LEU A 1 227 ? -8.555 -24.375 -18.297 1 92.75 227 LEU A C 1
ATOM 1818 O O . LEU A 1 227 ? -7.734 -24.75 -19.125 1 92.75 227 LEU A O 1
ATOM 1822 N N . SER A 1 228 ? -8.383 -23.391 -17.5 1 91.19 228 SER A N 1
ATOM 1823 C CA . SER A 1 228 ? -7.234 -22.516 -17.688 1 91.19 228 SER A CA 1
ATOM 1824 C C . SER A 1 228 ? -5.961 -23.141 -17.125 1 91.19 228 SER A C 1
ATOM 1826 O O . SER A 1 228 ? -4.859 -22.641 -17.359 1 91.19 228 SER A O 1
ATOM 1828 N N . ASN A 1 229 ? -6.098 -24.219 -16.484 1 94.5 229 ASN A N 1
ATOM 1829 C CA . ASN A 1 229 ? -4.965 -24.938 -15.922 1 94.5 229 ASN A CA 1
ATOM 1830 C C . ASN A 1 229 ? -4.652 -26.203 -16.719 1 94.5 229 ASN A C 1
ATOM 1832 O O . ASN A 1 229 ? -3.922 -27.078 -16.234 1 94.5 229 ASN A O 1
ATOM 1836 N N . LEU A 1 230 ? -5.266 -26.188 -17.875 1 96.06 230 LEU A N 1
ATOM 1837 C CA . LEU A 1 230 ? -5.066 -27.328 -18.766 1 96.06 230 LEU A CA 1
ATOM 1838 C C . LEU A 1 230 ? -4.559 -26.859 -20.125 1 96.06 230 LEU A C 1
ATOM 1840 O O . LEU A 1 230 ? -4.988 -25.828 -20.641 1 96.06 230 LEU A O 1
ATOM 1844 N N . THR A 1 231 ? -3.686 -27.672 -20.625 1 95.88 231 THR A N 1
ATOM 1845 C CA . THR A 1 231 ? -3.258 -27.469 -22.016 1 95.88 231 THR A CA 1
ATOM 1846 C C . THR A 1 231 ? -3.404 -28.734 -22.828 1 95.88 231 THR A C 1
ATOM 1848 O O . THR A 1 231 ? -3.332 -29.844 -22.281 1 95.88 231 THR A O 1
ATOM 1851 N N . TRP A 1 232 ? -3.664 -28.5 -24.094 1 96.75 232 TRP A N 1
ATOM 1852 C CA . TRP A 1 232 ? -3.844 -29.594 -25.031 1 96.75 232 TRP A CA 1
ATOM 1853 C C . TRP A 1 232 ? -2.859 -29.5 -26.188 1 96.75 232 TRP A C 1
ATOM 1855 O O . TRP A 1 232 ? -2.895 -28.531 -26.953 1 96.75 232 TRP A O 1
ATOM 1865 N N . ASP A 1 233 ? -1.939 -30.484 -26.219 1 96 233 ASP A N 1
ATOM 1866 C CA . ASP A 1 233 ? -1.031 -30.578 -27.359 1 96 233 ASP A CA 1
ATOM 1867 C C . ASP A 1 233 ? -1.651 -31.391 -28.484 1 96 233 ASP A C 1
ATOM 1869 O O . ASP A 1 233 ? -1.565 -32.625 -28.5 1 96 233 ASP A O 1
ATOM 1873 N N . ARG A 1 234 ? -2.076 -30.75 -29.5 1 92.69 234 ARG A N 1
ATOM 1874 C CA . ARG A 1 234 ? -2.789 -31.391 -30.594 1 92.69 234 ARG A CA 1
ATOM 1875 C C . ARG A 1 234 ? -1.859 -32.312 -31.375 1 92.69 234 ARG A C 1
ATOM 1877 O O . ARG A 1 234 ? -2.293 -33.344 -31.922 1 92.69 234 ARG A O 1
ATOM 1884 N N . ARG A 1 235 ? -0.662 -31.938 -31.469 1 94.44 235 ARG A N 1
ATOM 1885 C CA . ARG A 1 235 ? 0.307 -32.719 -32.25 1 94.44 235 ARG A CA 1
ATOM 1886 C C . ARG A 1 235 ? 0.533 -34.094 -31.625 1 94.44 235 ARG A C 1
ATOM 1888 O O . ARG A 1 235 ? 0.536 -35.094 -32.312 1 94.44 235 ARG A O 1
ATOM 1895 N N . THR A 1 236 ? 0.619 -34.094 -30.344 1 95.31 236 THR A N 1
ATOM 1896 C CA . THR A 1 236 ? 0.909 -35.344 -29.656 1 95.31 236 THR A CA 1
ATOM 1897 C C . THR A 1 236 ? -0.357 -35.906 -29.031 1 95.31 236 THR A C 1
ATOM 1899 O O . THR A 1 236 ? -0.342 -37.031 -28.516 1 95.31 236 THR A O 1
ATOM 1902 N N . GLN A 1 237 ? -1.468 -35.156 -29.047 1 95.56 237 GLN A N 1
ATOM 1903 C CA . GLN A 1 237 ? -2.744 -35.531 -28.453 1 95.56 237 GLN A CA 1
ATOM 1904 C C . GLN A 1 237 ? -2.586 -35.844 -26.969 1 95.56 237 GLN A C 1
ATOM 1906 O O . GLN A 1 237 ? -3.004 -36.906 -26.5 1 95.56 237 GLN A O 1
ATOM 1911 N N . ARG A 1 238 ? -2.008 -34.906 -26.312 1 97.44 238 ARG A N 1
ATOM 1912 C CA . ARG A 1 238 ? -1.766 -35.094 -24.891 1 97.44 238 ARG A CA 1
ATOM 1913 C C . ARG A 1 238 ? -2.289 -33.906 -24.078 1 97.44 238 ARG A C 1
ATOM 1915 O O . ARG A 1 238 ? -2.146 -32.781 -24.5 1 97.44 238 ARG A O 1
ATOM 1922 N N . LEU A 1 239 ? -2.85 -34.312 -22.906 1 98 239 LEU A N 1
ATOM 1923 C CA . LEU A 1 239 ? -3.348 -33.344 -21.953 1 98 239 LEU A CA 1
ATOM 1924 C C . LEU A 1 239 ? -2.309 -33.031 -20.875 1 98 239 LEU A C 1
ATOM 1926 O O . LEU A 1 239 ? -1.647 -33.969 -20.391 1 98 239 LEU A O 1
ATOM 1930 N N . TYR A 1 240 ? -2.156 -31.766 -20.562 1 97.56 240 TYR A N 1
ATOM 1931 C CA . TYR A 1 240 ? -1.246 -31.391 -19.484 1 97.56 240 TYR A CA 1
ATOM 1932 C C . TYR A 1 240 ? -1.955 -30.516 -18.469 1 97.56 240 TYR A C 1
ATOM 1934 O O . TYR A 1 240 ? -2.871 -29.766 -18.812 1 97.56 240 TYR A O 1
ATOM 1942 N N . PHE A 1 241 ? -1.512 -30.719 -17.203 1 96.94 241 PHE A N 1
ATOM 1943 C CA . PHE A 1 241 ? -1.962 -29.906 -16.078 1 96.94 241 PHE A CA 1
ATOM 1944 C C . PHE A 1 241 ? -0.882 -28.906 -15.672 1 96.94 241 PHE A C 1
ATOM 1946 O O . PHE A 1 241 ? 0.309 -29.172 -15.852 1 96.94 241 PHE A O 1
ATOM 1953 N N . PHE A 1 242 ? -1.279 -27.75 -15.195 1 94.19 242 PHE A N 1
ATOM 1954 C CA . PHE A 1 242 ? -0.344 -26.828 -14.57 1 94.19 242 PHE A CA 1
ATOM 1955 C C . PHE A 1 242 ? -1.066 -25.891 -13.602 1 94.19 242 PHE A C 1
ATOM 1957 O O . PHE A 1 242 ? -2.297 -25.812 -13.609 1 94.19 242 PHE A O 1
ATOM 1964 N N . GLY A 1 243 ? -0.285 -25.266 -12.703 1 92.5 243 GLY A N 1
ATOM 1965 C CA . GLY A 1 243 ? -0.856 -24.344 -11.727 1 92.5 243 GLY A CA 1
ATOM 1966 C C . GLY A 1 243 ? -0.28 -24.516 -10.336 1 92.5 243 GLY A C 1
ATOM 1967 O O . GLY A 1 243 ? 0.781 -25.125 -10.164 1 92.5 243 GLY A O 1
ATOM 1968 N N . GLN A 1 244 ? -0.962 -23.938 -9.469 1 90.94 244 GLN A N 1
ATOM 1969 C CA . GLN A 1 244 ? -0.528 -24.031 -8.078 1 90.94 244 GLN A CA 1
ATOM 1970 C C . GLN A 1 244 ? -0.939 -25.359 -7.465 1 90.94 244 GLN A C 1
ATOM 1972 O O . GLN A 1 244 ? -2.125 -25.703 -7.438 1 90.94 244 GLN A O 1
ATOM 1977 N N . LEU A 1 245 ? 0.018 -26 -6.98 1 95.75 245 LEU A N 1
ATOM 1978 C CA . LEU A 1 245 ? -0.216 -27.328 -6.414 1 95.75 245 LEU A CA 1
ATOM 1979 C C . LEU A 1 245 ? -0.266 -27.266 -4.891 1 95.75 245 LEU A C 1
ATOM 1981 O O . LEU A 1 245 ? 0.33 -26.375 -4.281 1 95.75 245 LEU A O 1
ATOM 1985 N N . SER A 1 246 ? -0.999 -28.188 -4.379 1 95.25 246 SER A N 1
ATOM 1986 C CA . SER A 1 246 ? -1.05 -28.406 -2.938 1 95.25 246 SER A CA 1
ATOM 1987 C C . SER A 1 246 ? -1.13 -29.891 -2.609 1 95.25 246 SER A C 1
ATOM 1989 O O . SER A 1 246 ? -1.247 -30.719 -3.51 1 95.25 246 SER A O 1
ATOM 1991 N N . LEU A 1 247 ? -0.951 -30.109 -1.363 1 96.5 247 LEU A N 1
ATOM 1992 C CA . LEU A 1 247 ? -1.104 -31.484 -0.905 1 96.5 247 LEU A CA 1
ATOM 1993 C C . LEU A 1 247 ? -2.512 -31.719 -0.367 1 96.5 247 LEU A C 1
ATOM 1995 O O . LEU A 1 247 ? -3.137 -30.812 0.177 1 96.5 247 LEU A O 1
ATOM 1999 N N . ALA A 1 248 ? -2.936 -32.875 -0.681 1 94.38 248 ALA A N 1
ATOM 2000 C CA . ALA A 1 248 ? -4.246 -33.281 -0.193 1 94.38 248 ALA A CA 1
ATOM 2001 C C . ALA A 1 248 ? -4.207 -34.75 0.267 1 94.38 248 ALA A C 1
ATOM 2003 O O . ALA A 1 248 ? -3.217 -35.438 0.051 1 94.38 248 ALA A O 1
ATOM 2004 N N . GLU A 1 249 ? -5.273 -35.062 0.914 1 93.81 249 GLU A N 1
ATOM 2005 C CA . GLU A 1 249 ? -5.41 -36.469 1.264 1 93.81 249 GLU A CA 1
ATOM 2006 C C . GLU A 1 249 ? -5.578 -37.344 0.017 1 93.81 249 GLU A C 1
ATOM 2008 O O . GLU A 1 249 ? -6.227 -36.938 -0.947 1 93.81 249 GLU A O 1
ATOM 2013 N N . THR A 1 250 ? -4.98 -38.469 0.134 1 92.44 250 THR A N 1
ATOM 2014 C CA . THR A 1 250 ? -5.121 -39.406 -0.984 1 92.44 250 THR A CA 1
ATOM 2015 C C . THR A 1 250 ? -6.555 -39.906 -1.083 1 92.44 250 THR A C 1
ATOM 2017 O O . THR A 1 250 ? -7.223 -40.125 -0.065 1 92.44 250 THR A O 1
ATOM 2020 N N . ARG A 1 251 ? -7.027 -39.938 -2.322 1 86.38 251 ARG A N 1
ATOM 2021 C CA . ARG A 1 251 ? -8.352 -40.5 -2.596 1 86.38 251 ARG A CA 1
ATOM 2022 C C . ARG A 1 251 ? -8.312 -41.438 -3.791 1 86.38 251 ARG A C 1
ATOM 2024 O O . ARG A 1 251 ? -7.68 -41.156 -4.809 1 86.38 251 ARG A O 1
ATOM 2031 N N . SER A 1 252 ? -9.031 -42.5 -3.578 1 85 252 SER A N 1
ATOM 2032 C CA . SER A 1 252 ? -9.078 -43.469 -4.664 1 85 252 SER A CA 1
ATOM 2033 C C . SER A 1 252 ? -10.18 -43.125 -5.664 1 85 252 SER A C 1
ATOM 2035 O O . SER A 1 252 ? -10.156 -43.594 -6.805 1 85 252 SER A O 1
ATOM 2037 N N . THR A 1 253 ? -11.109 -42.438 -5.199 1 86.81 253 THR A N 1
ATOM 2038 C CA . THR A 1 253 ? -12.203 -42.031 -6.078 1 86.81 253 THR A CA 1
ATOM 2039 C C . THR A 1 253 ? -12.453 -40.531 -5.984 1 86.81 253 THR A C 1
ATOM 2041 O O . THR A 1 253 ? -11.992 -39.875 -5.051 1 86.81 253 THR A O 1
ATOM 2044 N N . TRP A 1 254 ? -12.977 -40.031 -7.066 1 86.38 254 TRP A N 1
ATOM 2045 C CA . TRP A 1 254 ? -13.375 -38.625 -7.109 1 86.38 254 TRP A CA 1
ATOM 2046 C C . TRP A 1 254 ? -14.711 -38.469 -7.828 1 86.38 254 TRP A C 1
ATOM 2048 O O . TRP A 1 254 ? -15.047 -39.25 -8.711 1 86.38 254 TRP A O 1
ATOM 2058 N N . PRO A 1 255 ? -15.406 -37.469 -7.277 1 82.62 255 PRO A N 1
ATOM 2059 C CA . PRO A 1 255 ? -16.719 -37.25 -7.906 1 82.62 255 PRO A CA 1
ATOM 2060 C C . PRO A 1 255 ? -16.609 -36.781 -9.359 1 82.62 255 PRO A C 1
ATOM 2062 O O . PRO A 1 255 ? -15.805 -35.906 -9.664 1 82.62 255 PRO A O 1
ATOM 2065 N N . LYS A 1 256 ? -17.453 -37.375 -10.125 1 80 256 LYS A N 1
ATOM 2066 C CA . LYS A 1 256 ? -17.453 -37.031 -11.547 1 80 256 LYS A CA 1
ATOM 2067 C C . LYS A 1 256 ? -17.859 -35.594 -11.773 1 80 256 LYS A C 1
ATOM 2069 O O . LYS A 1 256 ? -17.594 -35.031 -12.836 1 80 256 LYS A O 1
ATOM 2074 N N . LYS A 1 257 ? -18.469 -35.062 -10.734 1 82.5 257 LYS A N 1
ATOM 2075 C CA . LYS A 1 257 ? -18.859 -33.656 -10.812 1 82.5 257 LYS A CA 1
ATOM 2076 C C . LYS A 1 257 ? -17.625 -32.781 -10.945 1 82.5 257 LYS A C 1
ATOM 2078 O O . LYS A 1 257 ? -17.734 -31.625 -11.367 1 82.5 257 LYS A O 1
ATOM 2083 N N . GLU A 1 258 ? -16.516 -33.344 -10.695 1 87.44 258 GLU A N 1
ATOM 2084 C CA . GLU A 1 258 ? -15.266 -32.594 -10.828 1 87.44 258 GLU A CA 1
ATOM 2085 C C . GLU A 1 258 ? -15 -32.219 -12.281 1 87.44 258 GLU A C 1
ATOM 2087 O O . GLU A 1 258 ? -14.406 -31.172 -12.555 1 87.44 258 GLU A O 1
ATOM 2092 N N . ILE A 1 259 ? -15.516 -33.031 -13.133 1 90.75 259 ILE A N 1
ATOM 2093 C CA . ILE A 1 259 ? -15.328 -32.75 -14.555 1 90.75 259 ILE A CA 1
ATOM 2094 C C . ILE A 1 259 ? -16.031 -31.453 -14.93 1 90.75 259 ILE A C 1
ATOM 2096 O O . ILE A 1 259 ? -15.492 -30.656 -15.703 1 90.75 259 ILE A O 1
ATOM 2100 N N . ALA A 1 260 ? -17.125 -31.312 -14.297 1 88.38 260 ALA A N 1
ATOM 2101 C CA . ALA A 1 260 ? -17.875 -30.078 -14.539 1 88.38 260 ALA A CA 1
ATOM 2102 C C . ALA A 1 260 ? -17.219 -28.891 -13.852 1 88.38 260 ALA A C 1
ATOM 2104 O O . ALA A 1 260 ? -17.219 -27.766 -14.383 1 88.38 260 ALA A O 1
ATOM 2105 N N . SER A 1 261 ? -16.719 -29.188 -12.727 1 89.38 261 SER A N 1
ATOM 2106 C CA . SER A 1 261 ? -16.062 -28.109 -11.984 1 89.38 261 SER A CA 1
ATOM 2107 C C . SER A 1 261 ? -14.859 -27.578 -12.758 1 89.38 261 SER A C 1
ATOM 2109 O O . SER A 1 261 ? -14.547 -26.375 -12.68 1 89.38 261 SER A O 1
ATOM 2111 N N . TRP A 1 262 ? -14.234 -28.375 -13.523 1 93 262 TRP A N 1
ATOM 2112 C CA . TRP A 1 262 ? -13.07 -27.984 -14.312 1 93 262 TRP A CA 1
ATOM 2113 C C . TRP A 1 262 ? -13.484 -27.359 -15.633 1 93 262 TRP A C 1
ATOM 2115 O O . TRP A 1 262 ? -12.648 -26.828 -16.375 1 93 262 TRP A O 1
ATOM 2125 N N . GLY A 1 263 ? -14.766 -27.531 -15.945 1 90.38 263 GLY A N 1
ATOM 2126 C CA . GLY A 1 263 ? -15.281 -26.969 -17.172 1 90.38 263 GLY A CA 1
ATOM 2127 C C . GLY A 1 263 ? -15.273 -27.953 -18.328 1 90.38 263 GLY A C 1
ATOM 2128 O O . GLY A 1 263 ? -15.523 -27.578 -19.484 1 90.38 263 GLY A O 1
ATOM 2129 N N . LEU A 1 264 ? -15.008 -29.141 -18.047 1 93.69 264 LEU A N 1
ATOM 2130 C CA . LEU A 1 264 ? -14.922 -30.156 -19.078 1 93.69 264 LEU A CA 1
ATOM 2131 C C . LEU A 1 264 ? -16.297 -30.75 -19.375 1 93.69 264 LEU A C 1
ATOM 2133 O O . LEU A 1 264 ? -16.438 -31.562 -20.312 1 93.69 264 LEU A O 1
ATOM 2137 N N . ALA A 1 265 ? -17.203 -30.375 -18.609 1 91.5 265 ALA A N 1
ATOM 2138 C CA . ALA A 1 265 ? -18.609 -30.703 -18.812 1 91.5 265 ALA A CA 1
ATOM 2139 C C . ALA A 1 265 ? -19.5 -29.531 -18.391 1 91.5 265 ALA A C 1
ATOM 2141 O O . ALA A 1 265 ? -19.078 -28.656 -17.641 1 91.5 265 ALA A O 1
ATOM 2142 N N . LEU A 1 266 ? -20.688 -29.484 -18.984 1 88.25 266 LEU A N 1
ATOM 2143 C CA . LEU A 1 266 ? -21.641 -28.438 -18.656 1 88.25 266 LEU A CA 1
ATOM 2144 C C . LEU A 1 266 ? -22.797 -29 -17.844 1 88.25 266 LEU A C 1
ATOM 2146 O O . LEU A 1 266 ? -23.234 -30.141 -18.078 1 88.25 266 LEU A O 1
ATOM 2150 N N . LEU A 1 267 ? -23.141 -28.156 -16.984 1 85.5 267 LEU A N 1
ATOM 2151 C CA . LEU A 1 267 ? -24.328 -28.531 -16.219 1 85.5 267 LEU A CA 1
ATOM 2152 C C . LEU A 1 267 ? -25.594 -28.094 -16.922 1 85.5 267 LEU A C 1
ATOM 2154 O O . LEU A 1 267 ? -25.688 -26.969 -17.422 1 85.5 267 LEU A O 1
ATOM 2158 N N . PRO A 1 268 ? -26.531 -29 -16.953 1 84.88 268 PRO A N 1
ATOM 2159 C CA . PRO A 1 268 ? -27.812 -28.625 -17.578 1 84.88 268 PRO A CA 1
ATOM 2160 C C . PRO A 1 268 ? -28.609 -27.641 -16.734 1 84.88 268 PRO A C 1
ATOM 2162 O O . PRO A 1 268 ? -28.406 -27.547 -15.516 1 84.88 268 PRO A O 1
ATOM 2165 N N . ILE A 1 269 ? -29.469 -26.859 -17.469 1 81.25 269 ILE A N 1
ATOM 2166 C CA . ILE A 1 269 ? -30.391 -25.969 -16.766 1 81.25 269 ILE A CA 1
ATOM 2167 C C . ILE A 1 269 ? -31.406 -26.812 -15.969 1 81.25 269 ILE A C 1
ATOM 2169 O O . ILE A 1 269 ? -32.062 -27.672 -16.531 1 81.25 269 ILE A O 1
ATOM 2173 N N . LYS A 1 270 ? -31.234 -26.734 -14.695 1 76.25 270 LYS A N 1
ATOM 2174 C CA . LYS A 1 270 ? -32.219 -27.453 -13.898 1 76.25 270 LYS A CA 1
ATOM 2175 C C . LYS A 1 270 ? -33 -26.484 -12.992 1 76.25 270 LYS A C 1
ATOM 2177 O O . LYS A 1 270 ? -32.5 -25.406 -12.672 1 76.25 270 LYS A O 1
ATOM 2182 N N . PRO A 1 271 ? -34.25 -26.953 -12.836 1 70.88 271 PRO A N 1
ATOM 2183 C CA . PRO A 1 271 ? -35 -26.141 -11.867 1 70.88 271 PRO A CA 1
ATOM 2184 C C . PRO A 1 271 ? -34.25 -25.969 -10.547 1 70.88 271 PRO A C 1
ATOM 2186 O O . PRO A 1 271 ? -33.375 -26.781 -10.211 1 70.88 271 PRO A O 1
ATOM 2189 N N . GLN A 1 272 ? -34.469 -24.891 -9.93 1 67.69 272 GLN A N 1
ATOM 2190 C CA . GLN A 1 272 ? -33.844 -24.578 -8.656 1 67.69 272 GLN A CA 1
ATOM 2191 C C . GLN A 1 272 ? -33.969 -25.734 -7.672 1 67.69 272 GLN A C 1
ATOM 2193 O O . GLN A 1 272 ? -35.062 -26.297 -7.492 1 67.69 272 GLN A O 1
ATOM 2198 N N . GLY A 1 273 ? -32.906 -26.203 -7.023 1 64.69 273 GLY A N 1
ATOM 2199 C CA . GLY A 1 273 ? -32.938 -27.234 -5.996 1 64.69 273 GLY A CA 1
ATOM 2200 C C . GLY A 1 273 ? -32.625 -28.609 -6.531 1 64.69 273 GLY A C 1
ATOM 2201 O O . GLY A 1 273 ? -32.469 -29.562 -5.762 1 64.69 273 GLY A O 1
ATOM 2202 N N . ALA A 1 274 ? -32.688 -28.828 -7.855 1 68.44 274 ALA A N 1
ATOM 2203 C CA . ALA A 1 274 ? -32.5 -30.172 -8.383 1 68.44 274 ALA A CA 1
ATOM 2204 C C . ALA A 1 274 ? -31.016 -30.516 -8.531 1 68.44 274 ALA A C 1
ATOM 2206 O O . ALA A 1 274 ? -30.234 -29.688 -9.008 1 68.44 274 ALA A O 1
ATOM 2207 N N . GLU A 1 275 ? -30.703 -31.594 -7.898 1 71.44 275 GLU A N 1
ATOM 2208 C CA . GLU A 1 275 ? -29.312 -32.062 -8.008 1 71.44 275 GLU A CA 1
ATOM 2209 C C . GLU A 1 275 ? -29.031 -32.625 -9.398 1 71.44 275 GLU A C 1
ATOM 2211 O O . GLU A 1 275 ? -29.922 -33.188 -10.039 1 71.44 275 GLU A O 1
ATOM 2216 N N . CYS A 1 276 ? -27.969 -32.281 -9.938 1 69.81 276 CYS A N 1
ATOM 2217 C CA . CYS A 1 276 ? -27.562 -32.781 -11.25 1 69.81 276 CYS A CA 1
ATOM 2218 C C . CYS A 1 276 ? -26.859 -34.125 -11.148 1 69.81 276 CYS A C 1
ATOM 2220 O O . CYS A 1 276 ? -25.875 -34.25 -10.422 1 69.81 276 CYS A O 1
ATOM 2222 N N . ASP A 1 277 ? -27.547 -35.094 -11.766 1 78.19 277 ASP A N 1
ATOM 2223 C CA . ASP A 1 277 ? -26.906 -36.406 -11.852 1 78.19 277 ASP A CA 1
ATOM 2224 C C . ASP A 1 277 ? -25.766 -36.406 -12.875 1 78.19 277 ASP A C 1
ATOM 2226 O O . ASP A 1 277 ? -25.797 -35.625 -13.844 1 78.19 277 ASP A O 1
ATOM 2230 N N . GLU A 1 278 ? -24.828 -37.219 -12.742 1 80.62 278 GLU A N 1
ATOM 2231 C CA . GLU A 1 278 ? -23.672 -37.344 -13.617 1 80.62 278 GLU A CA 1
ATOM 2232 C C . GLU A 1 278 ? -24.094 -37.656 -15.047 1 80.62 278 GLU A C 1
ATOM 2234 O O . GLU A 1 278 ? -23.438 -37.219 -16 1 80.62 278 GLU A O 1
ATOM 2239 N N . SER A 1 279 ? -25.188 -38.281 -15.125 1 81.38 279 SER A N 1
ATOM 2240 C CA . SER A 1 279 ? -25.656 -38.719 -16.438 1 81.38 279 SER A CA 1
ATOM 2241 C C . SER A 1 279 ? -26.25 -37.531 -17.219 1 81.38 279 SER A C 1
ATOM 2243 O O . SER A 1 279 ? -26.391 -37.594 -18.438 1 81.38 279 SER A O 1
ATOM 2245 N N . GLU A 1 280 ? -26.469 -36.469 -16.531 1 83.12 280 GLU A N 1
ATOM 2246 C CA . GLU A 1 280 ? -27.141 -35.344 -17.172 1 83.12 280 GLU A CA 1
ATOM 2247 C C . GLU A 1 280 ? -26.125 -34.312 -17.672 1 83.12 280 GLU A C 1
ATOM 2249 O O . GLU A 1 280 ? -26.5 -33.344 -18.328 1 83.12 280 GLU A O 1
ATOM 2254 N N . LEU A 1 281 ? -24.922 -34.562 -17.453 1 86.62 281 LEU A N 1
ATOM 2255 C CA . LEU A 1 281 ? -23.891 -33.625 -17.859 1 86.62 281 LEU A CA 1
ATOM 2256 C C . LEU A 1 281 ? -23.812 -33.5 -19.375 1 86.62 281 LEU A C 1
ATOM 2258 O O . LEU A 1 281 ? -23.938 -34.5 -20.078 1 86.62 281 LEU A O 1
ATOM 2262 N N . ILE A 1 282 ? -23.656 -32.312 -19.781 1 85.94 282 ILE A N 1
ATOM 2263 C CA . ILE A 1 282 ? -23.484 -32.062 -21.203 1 85.94 282 ILE A CA 1
ATOM 2264 C C . ILE A 1 282 ? -22 -32.188 -21.578 1 85.94 282 ILE A C 1
ATOM 2266 O O . ILE A 1 282 ? -21.172 -31.453 -21.062 1 85.94 282 ILE A O 1
ATOM 2270 N N . LEU A 1 283 ? -21.75 -33.125 -22.484 1 88.5 283 LEU A N 1
ATOM 2271 C CA . LEU A 1 283 ? -20.359 -33.438 -22.812 1 88.5 283 LEU A CA 1
ATOM 2272 C C . LEU A 1 283 ? -20.016 -32.938 -24.219 1 88.5 283 LEU A C 1
ATOM 2274 O O . LEU A 1 283 ? -20.875 -32.906 -25.094 1 88.5 283 LEU A O 1
ATOM 2278 N N . MET B 1 1 ? -4.887 -0.979 4.371 1 42.53 1 MET B N 1
ATOM 2279 C CA . MET B 1 1 ? -4.207 -0.323 5.484 1 42.53 1 MET B CA 1
ATOM 2280 C C . MET B 1 1 ? -3.436 0.902 5.004 1 42.53 1 MET B C 1
ATOM 2282 O O . MET B 1 1 ? -2.867 0.895 3.908 1 42.53 1 MET B O 1
ATOM 2286 N N . SER B 1 2 ? -3.834 2.078 5.418 1 55.09 2 SER B N 1
ATOM 2287 C CA . SER B 1 2 ? -3.209 3.336 5.016 1 55.09 2 SER B CA 1
ATOM 2288 C C . SER B 1 2 ? -1.698 3.291 5.219 1 55.09 2 SER B C 1
ATOM 2290 O O . SER B 1 2 ? -1.216 2.787 6.234 1 55.09 2 SER B O 1
ATOM 2292 N N . SER B 1 3 ? -0.911 3.377 4.188 1 68 3 SER B N 1
ATOM 2293 C CA . SER B 1 3 ? 0.547 3.305 4.207 1 68 3 SER B CA 1
ATOM 2294 C C . SER B 1 3 ? 1.135 4.312 5.188 1 68 3 SER B C 1
ATOM 2296 O O . SER B 1 3 ? 0.737 5.48 5.199 1 68 3 SER B O 1
ATOM 2298 N N . THR B 1 4 ? 1.735 3.781 6.289 1 85.62 4 THR B N 1
ATOM 2299 C CA . THR B 1 4 ? 2.434 4.602 7.273 1 85.62 4 THR B CA 1
ATOM 2300 C C . THR B 1 4 ? 3.912 4.73 6.918 1 85.62 4 THR B C 1
ATOM 2302 O O . THR B 1 4 ? 4.68 3.779 7.066 1 85.62 4 THR B O 1
ATOM 2305 N N . PHE B 1 5 ? 4.266 5.953 6.445 1 95.75 5 PHE B N 1
ATOM 2306 C CA . PHE B 1 5 ? 5.637 6.195 6.008 1 95.75 5 PHE B CA 1
ATOM 2307 C C . PHE B 1 5 ? 6.473 6.781 7.145 1 95.75 5 PHE B C 1
ATOM 2309 O O . PHE B 1 5 ? 7.684 6.961 7 1 95.75 5 PHE B O 1
ATOM 2316 N N . PHE B 1 6 ? 5.762 7.062 8.219 1 96.94 6 PHE B N 1
ATOM 2317 C CA . PHE B 1 6 ? 6.438 7.535 9.422 1 96.94 6 PHE B CA 1
ATOM 2318 C C . PHE B 1 6 ? 6.207 6.578 10.578 1 96.94 6 PHE B C 1
ATOM 2320 O O . PHE B 1 6 ? 5.613 6.953 11.594 1 96.94 6 PHE B O 1
ATOM 2327 N N . PRO B 1 7 ? 6.781 5.422 10.438 1 95.19 7 PRO B N 1
ATOM 2328 C CA . PRO B 1 7 ? 6.621 4.512 11.57 1 95.19 7 PRO B CA 1
ATOM 2329 C C . PRO B 1 7 ? 7.176 5.086 12.875 1 95.19 7 PRO B C 1
ATOM 2331 O O . PRO B 1 7 ? 8.312 5.555 12.906 1 95.19 7 PRO B O 1
ATOM 2334 N N . GLU B 1 8 ? 6.426 4.98 13.883 1 94.44 8 GLU B N 1
ATOM 2335 C CA . GLU B 1 8 ? 6.773 5.602 15.156 1 94.44 8 GLU B CA 1
ATOM 2336 C C . GLU B 1 8 ? 8.062 5.008 15.719 1 94.44 8 GLU B C 1
ATOM 2338 O O . GLU B 1 8 ? 8.875 5.727 16.312 1 94.44 8 GLU B O 1
ATOM 2343 N N . GLU B 1 9 ? 8.234 3.773 15.523 1 93.19 9 GLU B N 1
ATOM 2344 C CA . GLU B 1 9 ? 9.414 3.078 16.031 1 93.19 9 GLU B CA 1
ATOM 2345 C C . GLU B 1 9 ? 10.695 3.678 15.477 1 93.19 9 GLU B C 1
ATOM 2347 O O . GLU B 1 9 ? 11.75 3.607 16.109 1 93.19 9 GLU B O 1
ATOM 2352 N N . TYR B 1 10 ? 10.641 4.258 14.375 1 95.38 10 TYR B N 1
ATOM 2353 C CA . TYR B 1 10 ? 11.812 4.812 13.719 1 95.38 10 TYR B CA 1
ATOM 2354 C C . TYR B 1 10 ? 11.938 6.309 13.984 1 95.38 10 TYR B C 1
ATOM 2356 O O . TYR B 1 10 ? 13.039 6.832 14.148 1 95.38 10 TYR B O 1
ATOM 2364 N N . TRP B 1 11 ? 10.883 7.008 14.055 1 97.06 11 TRP B N 1
ATOM 2365 C CA . TRP B 1 11 ? 10.906 8.469 14.023 1 97.06 11 TRP B CA 1
ATOM 2366 C C . TRP B 1 11 ? 10.883 9.039 15.438 1 97.06 11 TRP B C 1
ATOM 2368 O O . TRP B 1 11 ? 11.469 10.094 15.695 1 97.06 11 TRP B O 1
ATOM 2378 N N . LEU B 1 12 ? 10.195 8.375 16.328 1 97.56 12 LEU B N 1
ATOM 2379 C CA . LEU B 1 12 ? 10.148 8.906 17.688 1 97.56 12 LEU B CA 1
ATOM 2380 C C . LEU B 1 12 ? 11.516 8.844 18.344 1 97.56 12 LEU B C 1
ATOM 2382 O O . LEU B 1 12 ? 12.227 7.844 18.219 1 97.56 12 LEU B O 1
ATOM 2386 N N . GLY B 1 13 ? 11.922 9.922 18.938 1 96.44 13 GLY B N 1
ATOM 2387 C CA . GLY B 1 13 ? 13.219 10.008 19.578 1 96.44 13 GLY B CA 1
ATOM 2388 C C . GLY B 1 13 ? 14.289 10.617 18.688 1 96.44 13 GLY B C 1
ATOM 2389 O O . GLY B 1 13 ? 15.359 11 19.172 1 96.44 13 GLY B O 1
ATOM 2390 N N . LYS B 1 14 ? 14 10.734 17.422 1 96.38 14 LYS B N 1
ATOM 2391 C CA . LYS B 1 14 ? 14.953 11.375 16.516 1 96.38 14 LYS B CA 1
ATOM 2392 C C . LYS B 1 14 ? 15.055 12.867 16.781 1 96.38 14 LYS B C 1
ATOM 2394 O O . LYS B 1 14 ? 14.109 13.484 17.281 1 96.38 14 LYS B O 1
ATOM 2399 N N . THR B 1 15 ? 16.203 13.344 16.391 1 97.12 15 THR B N 1
ATOM 2400 C CA . THR B 1 15 ? 16.453 14.781 16.531 1 97.12 15 THR B CA 1
ATOM 2401 C C . THR B 1 15 ? 16.547 15.445 15.164 1 97.12 15 THR B C 1
ATOM 2403 O O . THR B 1 15 ? 17.156 14.898 14.242 1 97.12 15 THR B O 1
ATOM 2406 N N . LEU B 1 16 ? 15.891 16.562 15.078 1 97.06 16 LEU B N 1
ATOM 2407 C CA . LEU B 1 16 ? 15.938 17.391 13.867 1 97.06 16 LEU B CA 1
ATOM 2408 C C . LEU B 1 16 ? 16.672 18.703 14.133 1 97.06 16 LEU B C 1
ATOM 2410 O O . LEU B 1 16 ? 16.438 19.359 15.148 1 97.06 16 LEU B O 1
ATOM 2414 N N . GLU B 1 17 ? 17.5 19.016 13.219 1 96.44 17 GLU B N 1
ATOM 2415 C CA . GLU B 1 17 ? 18.281 20.234 13.352 1 96.44 17 GLU B CA 1
ATOM 2416 C C . GLU B 1 17 ? 17.719 21.344 12.445 1 96.44 17 GLU B C 1
ATOM 2418 O O . GLU B 1 17 ? 17.547 21.125 11.242 1 96.44 17 GLU B O 1
ATOM 2423 N N . VAL B 1 18 ? 17.391 22.438 13.102 1 93.69 18 VAL B N 1
ATOM 2424 C CA . VAL B 1 18 ? 16.969 23.625 12.367 1 93.69 18 VAL B CA 1
ATOM 2425 C C . VAL B 1 18 ? 18.125 24.609 12.281 1 93.69 18 VAL B C 1
ATOM 2427 O O . VAL B 1 18 ? 18.781 24.906 13.289 1 93.69 18 VAL B O 1
ATOM 2430 N N . SER B 1 19 ? 18.344 25.078 11.086 1 84.56 19 SER B N 1
ATOM 2431 C CA . SER B 1 19 ? 19.516 25.922 10.867 1 84.56 19 SER B CA 1
ATOM 2432 C C . SER B 1 19 ? 19.203 27.391 11.156 1 84.56 19 SER B C 1
ATOM 2434 O O . SER B 1 19 ? 20.062 28.141 11.594 1 84.56 19 SER B O 1
ATOM 2436 N N . SER B 1 20 ? 17.938 27.828 10.922 1 80.06 20 SER B N 1
ATOM 2437 C CA . SER B 1 20 ? 17.672 29.25 11.078 1 80.06 20 SER B CA 1
ATOM 2438 C C . SER B 1 20 ? 16.375 29.484 11.852 1 80.06 20 SER B C 1
ATOM 2440 O O . SER B 1 20 ? 15.281 29.328 11.305 1 80.06 20 SER B O 1
ATOM 2442 N N . PRO B 1 21 ? 16.578 30.047 13.016 1 80.75 21 PRO B N 1
ATOM 2443 C CA . PRO B 1 21 ? 17.672 30.031 13.977 1 80.75 21 PRO B CA 1
ATOM 2444 C C . PRO B 1 21 ? 18.078 28.609 14.375 1 80.75 21 PRO B C 1
ATOM 2446 O O . PRO B 1 21 ? 17.266 27.688 14.344 1 80.75 21 PRO B O 1
ATOM 2449 N N . PRO B 1 22 ? 19.375 28.438 14.742 1 89.81 22 PRO B N 1
ATOM 2450 C CA . PRO B 1 22 ? 19.859 27.094 15.047 1 89.81 22 PRO B CA 1
ATOM 2451 C C . PRO B 1 22 ? 19.203 26.5 16.297 1 89.81 22 PRO B C 1
ATOM 2453 O O . PRO B 1 22 ? 19.125 27.156 17.328 1 89.81 22 PRO B O 1
ATOM 2456 N N . SER B 1 23 ? 18.625 25.391 16.188 1 94.75 23 SER B N 1
ATOM 2457 C CA . SER B 1 23 ? 17.953 24.672 17.266 1 94.75 23 SER B CA 1
ATOM 2458 C C . SER B 1 23 ? 17.797 23.188 16.938 1 94.75 23 SER B C 1
ATOM 2460 O O . SER B 1 23 ? 17.906 22.797 15.766 1 94.75 23 SER B O 1
ATOM 2462 N N . VAL B 1 24 ? 17.734 22.422 18 1 97.12 24 VAL B N 1
ATOM 2463 C CA . VAL B 1 24 ? 17.594 20.969 17.844 1 97.12 24 VAL B CA 1
ATOM 2464 C C . VAL B 1 24 ? 16.312 20.5 18.547 1 97.12 24 VAL B C 1
ATOM 2466 O O . VAL B 1 24 ? 16.047 20.859 19.688 1 97.12 24 VAL B O 1
ATOM 2469 N N . TRP B 1 25 ? 15.547 19.734 17.844 1 97.94 25 TRP B N 1
ATOM 2470 C CA . TRP B 1 25 ? 14.242 19.328 18.344 1 97.94 25 TRP B CA 1
ATOM 2471 C C . TRP B 1 25 ? 14.102 17.812 18.344 1 97.94 25 TRP B C 1
ATOM 2473 O O . TRP B 1 25 ? 14.43 17.156 17.359 1 97.94 25 TRP B O 1
ATOM 2483 N N . LYS B 1 26 ? 13.617 17.281 19.422 1 98.19 26 LYS B N 1
ATOM 2484 C CA . LYS B 1 26 ? 13.43 15.836 19.562 1 98.19 26 LYS B CA 1
ATOM 2485 C C . LYS B 1 26 ? 11.961 15.461 19.422 1 98.19 26 LYS B C 1
ATOM 2487 O O . LYS B 1 26 ? 11.102 16.016 20.094 1 98.19 26 LYS B O 1
ATOM 2492 N N . LEU B 1 27 ? 11.648 14.5 18.562 1 98.38 27 LEU B N 1
ATOM 2493 C CA . LEU B 1 27 ? 10.281 14.086 18.281 1 98.38 27 LEU B CA 1
ATOM 2494 C C . LEU B 1 27 ? 9.734 13.195 19.391 1 98.38 27 LEU B C 1
ATOM 2496 O O . LEU B 1 27 ? 10.414 12.273 19.844 1 98.38 27 LEU B O 1
ATOM 2500 N N . THR B 1 28 ? 8.445 13.414 19.781 1 97.81 28 THR B N 1
ATOM 2501 C CA . THR B 1 28 ? 7.926 12.68 20.922 1 97.81 28 THR B CA 1
ATOM 2502 C C . THR B 1 28 ? 6.637 11.945 20.562 1 97.81 28 THR B C 1
ATOM 2504 O O . THR B 1 28 ? 6.363 10.859 21.078 1 97.81 28 THR B O 1
ATOM 2507 N N . GLU B 1 29 ? 5.801 12.539 19.766 1 97.62 29 GLU B N 1
ATOM 2508 C CA . GLU B 1 29 ? 4.5 11.961 19.438 1 97.62 29 GLU B CA 1
ATOM 2509 C C . GLU B 1 29 ? 4.078 12.328 18.016 1 97.62 29 GLU B C 1
ATOM 2511 O O . GLU B 1 29 ? 4.18 13.492 17.609 1 97.62 29 GLU B O 1
ATOM 2516 N N . LYS B 1 30 ? 3.607 11.312 17.297 1 96.75 30 LYS B N 1
ATOM 2517 C CA . LYS B 1 30 ? 3.066 11.594 15.977 1 96.75 30 LYS B CA 1
ATOM 2518 C C . LYS B 1 30 ? 1.606 12.023 16.062 1 96.75 30 LYS B C 1
ATOM 2520 O O . LYS B 1 30 ? 0.779 11.328 16.656 1 96.75 30 LYS B O 1
ATOM 2525 N N . VAL B 1 31 ? 1.297 13.117 15.422 1 94.31 31 VAL B N 1
ATOM 2526 C CA . VAL B 1 31 ? -0.037 13.703 15.492 1 94.31 31 VAL B CA 1
ATOM 2527 C C . VAL B 1 31 ? -0.864 13.258 14.289 1 94.31 31 VAL B C 1
ATOM 2529 O O . VAL B 1 31 ? -2.027 12.875 14.438 1 94.31 31 VAL B O 1
ATOM 2532 N N . MET B 1 32 ? -0.355 13.336 13.211 1 92.56 32 MET B N 1
ATOM 2533 C CA . MET B 1 32 ? -1.038 12.961 11.977 1 92.56 32 MET B CA 1
ATOM 2534 C C . MET B 1 32 ? -0.034 12.664 10.867 1 92.56 32 MET B C 1
ATOM 2536 O O . MET B 1 32 ? 1.134 13.047 10.961 1 92.56 32 MET B O 1
ATOM 2540 N N . GLU B 1 33 ? -0.475 11.938 9.859 1 95.12 33 GLU B N 1
ATOM 2541 C CA . GLU B 1 33 ? 0.329 11.688 8.672 1 95.12 33 GLU B CA 1
ATOM 2542 C C . GLU B 1 33 ? -0.547 11.586 7.426 1 95.12 33 GLU B C 1
ATOM 2544 O O . GLU B 1 33 ? -1.701 11.156 7.504 1 95.12 33 GLU B O 1
ATOM 2549 N N . GLU B 1 34 ? -0.03 12.086 6.363 1 94 34 GLU B N 1
ATOM 2550 C CA . GLU B 1 34 ? -0.63 11.977 5.035 1 94 34 GLU B CA 1
ATOM 2551 C C . GLU B 1 34 ? 0.434 11.75 3.967 1 94 34 GLU B C 1
ATOM 2553 O O . GLU B 1 34 ? 1.624 11.945 4.215 1 94 34 GLU B O 1
ATOM 2558 N N . SER B 1 35 ? -0.039 11.164 2.891 1 94.94 35 SER B N 1
ATOM 2559 C CA . SER B 1 35 ? 0.931 10.922 1.825 1 94.94 35 SER B CA 1
ATOM 2560 C C . SER B 1 35 ? 0.293 11.086 0.45 1 94.94 35 SER B C 1
ATOM 2562 O O . SER B 1 35 ? -0.93 11.016 0.314 1 94.94 35 SER B O 1
ATOM 2564 N N . GLU B 1 36 ? 1.085 11.461 -0.467 1 93.44 36 GLU B N 1
ATOM 2565 C CA . GLU B 1 36 ? 0.747 11.531 -1.885 1 93.44 36 GLU B CA 1
ATOM 2566 C C . GLU B 1 36 ? 1.751 10.758 -2.732 1 93.44 36 GLU B C 1
ATOM 2568 O O . GLU B 1 36 ? 2.9 11.18 -2.881 1 93.44 36 GLU B O 1
ATOM 2573 N N . THR B 1 37 ? 1.279 9.695 -3.277 1 93 37 THR B N 1
ATOM 2574 C CA . THR B 1 37 ? 2.15 8.906 -4.137 1 93 37 THR B CA 1
ATOM 2575 C C . THR B 1 37 ? 1.768 9.086 -5.605 1 93 37 THR B C 1
ATOM 2577 O O . THR B 1 37 ? 0.587 9.219 -5.93 1 93 37 THR B O 1
ATOM 2580 N N . ARG B 1 38 ? 2.768 9.133 -6.449 1 93.69 38 ARG B N 1
ATOM 2581 C CA . ARG B 1 38 ? 2.592 9.336 -7.883 1 93.69 38 ARG B CA 1
ATOM 2582 C C . ARG B 1 38 ? 3.338 8.273 -8.688 1 93.69 38 ARG B C 1
ATOM 2584 O O . ARG B 1 38 ? 4.336 7.727 -8.219 1 93.69 38 ARG B O 1
ATOM 2591 N N . ASP B 1 39 ? 2.738 8 -9.836 1 93.12 39 ASP B N 1
ATOM 2592 C CA . ASP B 1 39 ? 3.451 7.086 -10.719 1 93.12 39 ASP B CA 1
ATOM 2593 C C . ASP B 1 39 ? 4.613 7.789 -11.414 1 93.12 39 ASP B C 1
ATOM 2595 O O . ASP B 1 39 ? 4.672 9.023 -11.445 1 93.12 39 ASP B O 1
ATOM 2599 N N . ARG B 1 40 ? 5.473 7.012 -11.961 1 90.56 40 ARG B N 1
ATOM 2600 C CA . ARG B 1 40 ? 6.688 7.527 -12.586 1 90.56 40 ARG B CA 1
ATOM 2601 C C . ARG B 1 40 ? 6.352 8.469 -13.734 1 90.56 40 ARG B C 1
ATOM 2603 O O . ARG B 1 40 ? 7.012 9.5 -13.914 1 90.56 40 ARG B O 1
ATOM 2610 N N . LYS B 1 41 ? 5.434 8.109 -14.484 1 91.44 41 LYS B N 1
ATOM 2611 C CA . LYS B 1 41 ? 5.047 8.922 -15.633 1 91.44 41 LYS B CA 1
ATOM 2612 C C . LYS B 1 41 ? 4.602 10.312 -15.203 1 91.44 41 LYS B C 1
ATOM 2614 O O . LYS B 1 41 ? 5.02 11.312 -15.789 1 91.44 41 LYS B O 1
ATOM 2619 N N . SER B 1 42 ? 3.799 10.359 -14.188 1 90.62 42 SER B N 1
ATOM 2620 C CA . SER B 1 42 ? 3.303 11.633 -13.672 1 90.62 42 SER B CA 1
ATOM 2621 C C . SER B 1 42 ? 4.441 12.484 -13.125 1 90.62 42 SER B C 1
ATOM 2623 O O . SER B 1 42 ? 4.438 13.711 -13.281 1 90.62 42 SER B O 1
ATOM 2625 N N . ILE B 1 43 ? 5.387 11.859 -12.523 1 91.19 43 ILE B N 1
ATOM 2626 C CA . ILE B 1 43 ? 6.523 12.578 -11.953 1 91.19 43 ILE B CA 1
ATOM 2627 C C . ILE B 1 43 ? 7.379 13.164 -13.078 1 91.19 43 ILE B C 1
ATOM 2629 O O . ILE B 1 43 ? 7.781 14.328 -13.016 1 91.19 43 ILE B O 1
ATOM 2633 N N . GLN B 1 44 ? 7.559 12.414 -14.023 1 89.19 44 GLN B N 1
ATOM 2634 C CA . GLN B 1 44 ? 8.43 12.828 -15.117 1 89.19 44 GLN B CA 1
ATOM 2635 C C . GLN B 1 44 ? 7.734 13.844 -16.031 1 89.19 44 GLN B C 1
ATOM 2637 O O . GLN B 1 44 ? 8.344 14.828 -16.438 1 89.19 44 GLN B O 1
ATOM 2642 N N . GLU B 1 45 ? 6.52 13.633 -16.297 1 90.38 45 GLU B N 1
ATOM 2643 C CA . GLU B 1 45 ? 5.812 14.453 -17.281 1 90.38 45 GLU B CA 1
ATOM 2644 C C . GLU B 1 45 ? 5.281 15.734 -16.641 1 90.38 45 GLU B C 1
ATOM 2646 O O . GLU B 1 45 ? 5.305 16.797 -17.266 1 90.38 45 GLU B O 1
ATOM 2651 N N . TYR B 1 46 ? 4.805 15.648 -15.445 1 87.88 46 TYR B N 1
ATOM 2652 C CA . TYR B 1 46 ? 4.105 16.797 -14.867 1 87.88 46 TYR B CA 1
ATOM 2653 C C . TYR B 1 46 ? 4.918 17.422 -13.742 1 87.88 46 TYR B C 1
ATOM 2655 O O . TYR B 1 46 ? 4.527 18.438 -13.18 1 87.88 46 TYR B O 1
ATOM 2663 N N . GLY B 1 47 ? 5.949 16.766 -13.414 1 86 47 GLY B N 1
ATOM 2664 C CA . GLY B 1 47 ? 6.781 17.312 -12.352 1 86 47 GLY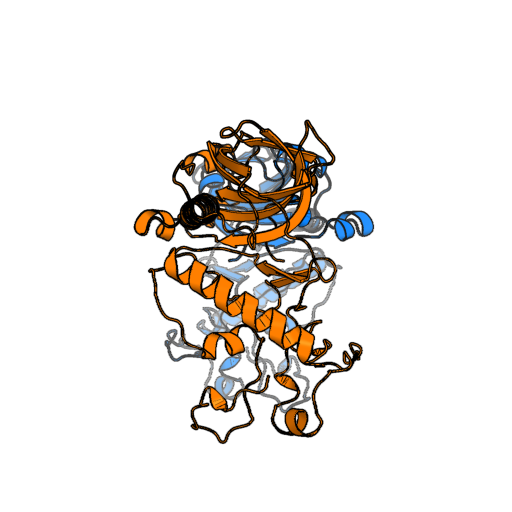 B CA 1
ATOM 2665 C C . GLY B 1 47 ? 6.18 17.141 -10.969 1 86 47 GLY B C 1
ATOM 2666 O O . GLY B 1 47 ? 6.562 17.828 -10.031 1 86 47 GLY B O 1
ATOM 2667 N N . SER B 1 48 ? 5.262 16.281 -10.883 1 88.94 48 SER B N 1
ATOM 2668 C CA . SER B 1 48 ? 4.664 16 -9.586 1 88.94 48 SER B CA 1
ATOM 2669 C C . SER B 1 48 ? 5.645 15.266 -8.68 1 88.94 48 SER B C 1
ATOM 2671 O O . SER B 1 48 ? 6.605 14.656 -9.156 1 88.94 48 SER B O 1
ATOM 2673 N N . LEU B 1 49 ? 5.531 15.422 -7.41 1 93.19 49 LEU B N 1
ATOM 2674 C CA . LEU B 1 49 ? 6.41 14.758 -6.453 1 93.19 49 LEU B CA 1
ATOM 2675 C C . LEU B 1 49 ? 5.617 13.805 -5.562 1 93.19 49 LEU B C 1
ATOM 2677 O O . LEU B 1 49 ? 4.496 14.109 -5.16 1 93.19 49 LEU B O 1
ATOM 2681 N N . SER B 1 50 ? 6.176 12.648 -5.344 1 95.69 50 SER B N 1
ATOM 2682 C CA . SER B 1 50 ? 5.672 11.773 -4.289 1 95.69 50 SER B CA 1
ATOM 2683 C C . SER B 1 50 ? 6.242 12.156 -2.93 1 95.69 50 SER B C 1
ATOM 2685 O O . SER B 1 50 ? 7.461 12.25 -2.768 1 95.69 50 SER B O 1
ATOM 2687 N N . TYR B 1 51 ? 5.348 12.375 -1.967 1 97.06 51 TYR B N 1
ATOM 2688 C CA . TYR B 1 51 ? 5.859 12.758 -0.655 1 97.06 51 TYR B CA 1
ATOM 2689 C C . TYR B 1 51 ? 4.883 12.359 0.447 1 97.06 51 TYR B C 1
ATOM 2691 O O . TYR B 1 51 ? 3.719 12.055 0.175 1 97.06 51 TYR B O 1
ATOM 2699 N N . ALA B 1 52 ? 5.422 12.234 1.587 1 97.19 52 ALA B N 1
ATOM 2700 C CA . ALA B 1 52 ? 4.641 12.062 2.809 1 97.19 52 ALA B CA 1
ATOM 2701 C C . ALA B 1 52 ? 4.82 13.258 3.746 1 97.19 52 ALA B C 1
ATOM 2703 O O . ALA B 1 52 ? 5.867 13.914 3.732 1 97.19 52 ALA B O 1
ATOM 2704 N N . ARG B 1 53 ? 3.82 13.508 4.406 1 97.06 53 ARG B N 1
ATOM 2705 C CA . ARG B 1 53 ? 3.828 14.586 5.395 1 97.06 53 ARG B CA 1
ATOM 2706 C C . ARG B 1 53 ? 3.34 14.086 6.75 1 97.06 53 ARG B C 1
ATOM 2708 O O . ARG B 1 53 ? 2.379 13.32 6.824 1 97.06 53 ARG B O 1
ATOM 2715 N N . ALA B 1 54 ? 4.035 14.508 7.773 1 97.38 54 ALA B N 1
ATOM 2716 C CA . ALA B 1 54 ? 3.611 14.148 9.125 1 97.38 54 ALA B CA 1
ATOM 2717 C C . ALA B 1 54 ? 3.857 15.297 10.102 1 97.38 54 ALA B C 1
ATOM 2719 O O . ALA B 1 54 ? 4.75 16.125 9.883 1 97.38 54 ALA B O 1
ATOM 2720 N N . GLU B 1 55 ? 3.033 15.359 11.016 1 97.12 55 GLU B N 1
ATOM 2721 C CA . GLU B 1 55 ? 3.207 16.312 12.117 1 97.12 55 GLU B CA 1
ATOM 2722 C C . GLU B 1 55 ? 3.523 15.586 13.422 1 97.12 55 GLU B C 1
ATOM 2724 O O . GLU B 1 55 ? 2.918 14.555 13.734 1 97.12 55 GLU B O 1
ATOM 2729 N N . PHE B 1 56 ? 4.543 16.125 14.133 1 98.12 56 PHE B N 1
ATOM 2730 C CA . PHE B 1 56 ? 4.949 15.562 15.414 1 98.12 56 PHE B CA 1
ATOM 2731 C C . PHE B 1 56 ? 4.961 16.641 16.5 1 98.12 56 PHE B C 1
ATOM 2733 O O . PHE B 1 56 ? 5.211 17.812 16.219 1 98.12 56 PHE B O 1
ATOM 2740 N N . LYS B 1 57 ? 4.668 16.188 17.719 1 97.81 57 LYS B N 1
ATOM 2741 C CA . LYS B 1 57 ? 5.094 16.984 18.875 1 97.81 57 LYS B CA 1
ATOM 2742 C C . LYS B 1 57 ? 6.594 16.828 19.125 1 97.81 57 LYS B C 1
ATOM 2744 O O . LYS B 1 57 ? 7.164 15.766 18.828 1 97.81 57 LYS B O 1
ATOM 2749 N N . CYS B 1 58 ? 7.148 17.875 19.594 1 98.25 58 CYS B N 1
ATOM 2750 C CA . CYS B 1 58 ? 8.578 17.828 19.859 1 98.25 58 CYS B CA 1
ATOM 2751 C C . CYS B 1 58 ? 8.953 18.812 20.953 1 98.25 58 CYS B C 1
ATOM 2753 O O . CYS B 1 58 ? 8.117 19.594 21.406 1 98.25 58 CYS B O 1
ATOM 2755 N N . TYR B 1 59 ? 10.148 18.656 21.484 1 97.56 59 TYR B N 1
ATOM 2756 C CA . TYR B 1 59 ? 10.68 19.609 22.438 1 97.56 59 TYR B CA 1
ATOM 2757 C C . TYR B 1 59 ? 12.117 19.984 22.094 1 97.56 59 TYR B C 1
ATOM 2759 O O . TYR B 1 59 ? 12.812 19.234 21.406 1 97.56 59 TYR B O 1
ATOM 2767 N N . ASN B 1 60 ? 12.43 21.156 22.5 1 96.81 60 ASN B N 1
ATOM 2768 C CA . ASN B 1 60 ? 13.789 21.625 22.297 1 96.81 60 ASN B CA 1
ATOM 2769 C C . ASN B 1 60 ? 14.789 20.844 23.141 1 96.81 60 ASN B C 1
ATOM 2771 O O . ASN B 1 60 ? 14.633 20.734 24.359 1 96.81 60 ASN B O 1
ATOM 2775 N N . SER B 1 61 ? 15.82 20.328 22.453 1 95.06 61 SER B N 1
ATOM 2776 C CA . SER B 1 61 ? 16.781 19.484 23.141 1 95.06 61 SER B CA 1
ATOM 2777 C C . SER B 1 61 ? 17.547 20.266 24.203 1 95.06 61 SER B C 1
ATOM 2779 O O . SER B 1 61 ? 17.984 19.688 25.219 1 95.06 61 SER B O 1
ATOM 2781 N N . SER B 1 62 ? 17.719 21.531 24.031 1 92.88 62 SER B N 1
ATOM 2782 C CA . SER B 1 62 ? 18.438 22.375 24.969 1 92.88 62 SER B CA 1
ATOM 2783 C C . SER B 1 62 ? 17.531 22.859 26.094 1 92.88 62 SER B C 1
ATOM 2785 O O . SER B 1 62 ? 18 23.25 27.172 1 92.88 62 SER B O 1
ATOM 2787 N N . ASP B 1 63 ? 16.234 22.906 25.875 1 92.88 63 ASP B N 1
ATOM 2788 C CA . ASP B 1 63 ? 15.242 23.312 26.859 1 92.88 63 ASP B CA 1
ATOM 2789 C C . ASP B 1 63 ? 13.992 22.438 26.766 1 92.88 63 ASP B C 1
ATOM 2791 O O . ASP B 1 63 ? 13.031 22.781 26.078 1 92.88 63 ASP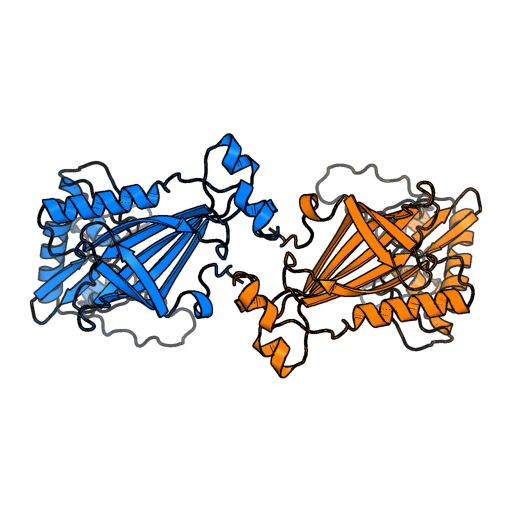 B O 1
ATOM 2795 N N . PRO B 1 64 ? 13.961 21.422 27.594 1 88.25 64 PRO B N 1
ATOM 2796 C CA . PRO B 1 64 ? 12.867 20.469 27.484 1 88.25 64 PRO B CA 1
ATOM 2797 C C . PRO B 1 64 ? 11.5 21.078 27.812 1 88.25 64 PRO B C 1
ATOM 2799 O O . PRO B 1 64 ? 10.469 20.484 27.516 1 88.25 64 PRO B O 1
ATOM 2802 N N . TYR B 1 65 ? 11.469 22.172 28.344 1 91.69 65 TYR B N 1
ATOM 2803 C CA . TYR B 1 65 ? 10.203 22.812 28.672 1 91.69 65 TYR B CA 1
ATOM 2804 C C . TYR B 1 65 ? 9.625 23.531 27.469 1 91.69 65 TYR B C 1
ATOM 2806 O O . TYR B 1 65 ? 8.445 23.891 27.453 1 91.69 65 TYR B O 1
ATOM 2814 N N . GLN B 1 66 ? 10.453 23.688 26.5 1 94.25 66 GLN B N 1
ATOM 2815 C CA . GLN B 1 66 ? 9.961 24.297 25.266 1 94.25 66 GLN B CA 1
ATOM 2816 C C . GLN B 1 66 ? 9.375 23.25 24.328 1 94.25 66 GLN B C 1
ATOM 2818 O O . GLN B 1 66 ? 10.117 22.578 23.609 1 94.25 66 GLN B O 1
ATOM 2823 N N . GLN B 1 67 ? 8.07 23.219 24.344 1 95.81 67 GLN B N 1
ATOM 2824 C CA . GLN B 1 67 ? 7.355 22.281 23.484 1 95.81 67 GLN B CA 1
ATOM 2825 C C . GLN B 1 67 ? 6.969 22.938 22.172 1 95.81 67 GLN B C 1
ATOM 2827 O O . GLN B 1 67 ? 6.75 24.156 22.109 1 95.81 67 GLN B O 1
ATOM 2832 N N . ALA B 1 68 ? 6.992 22.156 21.141 1 97.69 68 ALA B N 1
ATOM 2833 C CA . ALA B 1 68 ? 6.645 22.641 19.812 1 97.69 68 ALA B CA 1
ATOM 2834 C C . ALA B 1 68 ? 6.055 21.531 18.938 1 97.69 68 ALA B C 1
ATOM 2836 O O . ALA B 1 68 ? 5.785 20.438 19.438 1 97.69 68 ALA B O 1
ATOM 2837 N N . ARG B 1 69 ? 5.691 21.906 17.766 1 97.62 69 ARG B N 1
ATOM 2838 C CA . ARG B 1 69 ? 5.258 20.969 16.734 1 97.62 69 ARG B CA 1
ATOM 2839 C C . ARG B 1 69 ? 6.148 21.078 15.5 1 97.62 69 ARG B C 1
ATOM 2841 O O . ARG B 1 69 ? 6.754 22.109 15.25 1 97.62 69 ARG B O 1
ATOM 2848 N N . VAL B 1 70 ? 6.27 19.969 14.898 1 98.06 70 VAL B N 1
ATOM 2849 C CA . VAL B 1 70 ? 7.059 19.953 13.664 1 98.06 70 VAL B CA 1
ATOM 2850 C C . VAL B 1 70 ? 6.27 19.266 12.555 1 98.06 70 VAL B C 1
ATOM 2852 O O . VAL B 1 70 ? 5.613 18.25 12.789 1 98.06 70 VAL B O 1
ATOM 2855 N N . THR B 1 71 ? 6.207 19.859 11.398 1 97.56 71 THR B N 1
ATOM 2856 C CA . THR B 1 71 ? 5.703 19.219 10.188 1 97.56 71 THR B CA 1
ATOM 2857 C C . THR B 1 71 ? 6.855 18.781 9.289 1 97.56 71 THR B C 1
ATOM 2859 O O . THR B 1 71 ? 7.727 19.578 8.938 1 97.56 71 THR B O 1
ATOM 2862 N N . ILE B 1 72 ? 6.859 17.516 8.93 1 98.06 72 ILE B N 1
ATOM 2863 C CA . ILE B 1 72 ? 7.941 16.938 8.141 1 98.06 72 ILE B CA 1
ATOM 2864 C C . ILE B 1 72 ? 7.414 16.531 6.766 1 98.06 72 ILE B C 1
ATOM 2866 O O . ILE B 1 72 ? 6.355 15.906 6.664 1 98.06 72 ILE B O 1
ATOM 2870 N N . TYR B 1 73 ? 8.102 16.953 5.73 1 97.88 73 TYR B N 1
ATOM 2871 C CA . TYR B 1 73 ? 7.883 16.5 4.359 1 97.88 73 TYR B CA 1
ATOM 2872 C C . TYR B 1 73 ? 9.016 15.578 3.906 1 97.88 73 TYR B C 1
ATOM 2874 O O . TYR B 1 73 ? 10.188 15.953 3.965 1 97.88 73 TYR B O 1
ATOM 2882 N N . LEU B 1 74 ? 8.578 14.445 3.477 1 97.81 74 LEU B N 1
ATOM 2883 C CA . LEU B 1 74 ? 9.523 13.398 3.109 1 97.81 74 LEU B CA 1
ATOM 2884 C C . LEU B 1 74 ? 9.273 12.922 1.683 1 97.81 74 LEU B C 1
ATOM 2886 O O . LEU B 1 74 ? 8.141 12.602 1.316 1 97.81 74 LEU B O 1
ATOM 2890 N N . GLN B 1 75 ? 10.383 12.898 0.926 1 98.06 75 GLN B N 1
ATOM 2891 C CA . GLN B 1 75 ? 10.234 12.359 -0.42 1 98.06 75 GLN B CA 1
ATOM 2892 C C . GLN B 1 75 ? 9.922 10.867 -0.38 1 98.06 75 GLN B C 1
ATOM 2894 O O . GLN B 1 75 ? 10.539 10.117 0.372 1 98.06 75 GLN B O 1
ATOM 2899 N N . LEU B 1 76 ? 8.992 10.469 -1.165 1 97.19 76 LEU B N 1
ATOM 2900 C CA . LEU B 1 76 ? 8.672 9.062 -1.387 1 97.19 76 LEU B CA 1
ATOM 2901 C C . LEU B 1 76 ? 9.094 8.617 -2.785 1 97.19 76 LEU B C 1
ATOM 2903 O O . LEU B 1 76 ? 9.195 9.445 -3.695 1 97.19 76 LEU B O 1
ATOM 2907 N N . PRO B 1 77 ? 9.43 7.355 -2.922 1 95.62 77 PRO B N 1
ATOM 2908 C CA . PRO B 1 77 ? 9.641 6.863 -4.285 1 95.62 77 PRO B CA 1
ATOM 2909 C C . PRO B 1 77 ? 8.359 6.852 -5.109 1 95.62 77 PRO B C 1
ATOM 2911 O O . PRO B 1 77 ? 7.262 6.988 -4.559 1 95.62 77 PRO B O 1
ATOM 2914 N N . ALA B 1 78 ? 8.578 6.754 -6.414 1 94.94 78 ALA B N 1
ATOM 2915 C CA . ALA B 1 78 ? 7.426 6.512 -7.281 1 94.94 78 ALA B CA 1
ATOM 2916 C C . ALA B 1 78 ? 6.723 5.211 -6.91 1 94.94 78 ALA B C 1
ATOM 2918 O O . ALA B 1 78 ? 7.309 4.344 -6.262 1 94.94 78 ALA B O 1
ATOM 2919 N N . GLU B 1 79 ? 5.5 5.109 -7.285 1 92.81 79 GLU B N 1
ATOM 2920 C CA . GLU B 1 79 ? 4.699 3.932 -6.969 1 92.81 79 GLU B CA 1
ATOM 2921 C C . GLU B 1 79 ? 5.395 2.652 -7.43 1 92.81 79 GLU B C 1
ATOM 2923 O O . GLU B 1 79 ? 5.438 1.665 -6.691 1 92.81 79 GLU B O 1
ATOM 2928 N N . GLU B 1 80 ? 5.996 2.652 -8.602 1 92 80 GLU B N 1
ATOM 2929 C CA . GLU B 1 80 ? 6.625 1.48 -9.203 1 92 80 GLU B CA 1
ATOM 2930 C C . GLU B 1 80 ? 7.93 1.131 -8.492 1 92 80 GLU B C 1
ATOM 2932 O O . GLU B 1 80 ? 8.406 -0.001 -8.586 1 92 80 GLU B O 1
ATOM 2937 N N . SER B 1 81 ? 8.461 2.119 -7.789 1 93.69 81 SER B N 1
ATOM 2938 C CA . SER B 1 81 ? 9.781 1.938 -7.203 1 93.69 81 SER B CA 1
ATOM 2939 C C . SER B 1 81 ? 9.695 1.694 -5.699 1 93.69 81 SER B C 1
ATOM 2941 O O . SER B 1 81 ? 10.719 1.522 -5.031 1 93.69 81 SER B O 1
ATOM 2943 N N . MET B 1 82 ? 8.508 1.646 -5.199 1 92.44 82 MET B N 1
ATOM 2944 C CA . MET B 1 82 ? 8.258 1.621 -3.762 1 92.44 82 MET B CA 1
ATOM 2945 C C . MET B 1 82 ? 9.023 0.484 -3.098 1 92.44 82 MET B C 1
ATOM 2947 O O . MET B 1 82 ? 9.5 0.626 -1.969 1 92.44 82 MET B O 1
ATOM 2951 N N . TYR B 1 83 ? 9.195 -0.631 -3.801 1 92.56 83 TYR B N 1
ATOM 2952 C CA . TYR B 1 83 ? 9.766 -1.804 -3.15 1 92.56 83 TYR B CA 1
ATOM 2953 C C . TYR B 1 83 ? 11.094 -2.197 -3.803 1 92.56 83 TYR B C 1
ATOM 2955 O O . TYR B 1 83 ? 11.539 -3.338 -3.672 1 92.56 83 TYR B O 1
ATOM 2963 N N . LEU B 1 84 ? 11.656 -1.267 -4.531 1 94.69 84 LEU B N 1
ATOM 2964 C CA . LEU B 1 84 ? 13.039 -1.412 -4.969 1 94.69 84 LEU B CA 1
ATOM 2965 C C . LEU B 1 84 ? 14 -1.229 -3.797 1 94.69 84 LEU B C 1
ATOM 2967 O O . LEU B 1 84 ? 13.648 -0.602 -2.795 1 94.69 84 LEU B O 1
ATOM 2971 N N . PRO B 1 85 ? 15.141 -1.785 -3.889 1 94 85 PRO B N 1
ATOM 2972 C CA . PRO B 1 85 ? 16.141 -1.521 -2.852 1 94 85 PRO B CA 1
ATOM 2973 C C . PRO B 1 85 ? 16.5 -0.042 -2.752 1 94 85 PRO B C 1
ATOM 2975 O O . PRO B 1 85 ? 16.391 0.695 -3.732 1 94 85 PRO B O 1
ATOM 2978 N N . PRO B 1 86 ? 16.984 0.374 -1.575 1 93.94 86 PRO B N 1
ATOM 2979 C CA . PRO B 1 86 ? 17.344 1.781 -1.37 1 93.94 86 PRO B CA 1
ATOM 2980 C C . PRO B 1 86 ? 18.359 2.291 -2.393 1 93.94 86 PRO B C 1
ATOM 2982 O O . PRO B 1 86 ? 18.266 3.441 -2.83 1 93.94 86 PRO B O 1
ATOM 2985 N N . SER B 1 87 ? 19.266 1.403 -2.795 1 92.81 87 SER B N 1
ATOM 2986 C CA . SER B 1 87 ? 20.312 1.799 -3.736 1 92.81 87 SER B CA 1
ATOM 2987 C C . SER B 1 87 ? 19.719 2.197 -5.082 1 92.81 87 SER B C 1
ATOM 2989 O O . SER B 1 87 ? 20.266 3.051 -5.781 1 92.81 87 SER B O 1
ATOM 2991 N N . MET B 1 88 ? 18.656 1.615 -5.438 1 95.25 88 MET B N 1
ATOM 2992 C CA . MET B 1 88 ? 18 1.938 -6.703 1 95.25 88 MET B CA 1
ATOM 2993 C C . MET B 1 88 ? 17.062 3.125 -6.539 1 95.25 88 MET B C 1
ATOM 2995 O O . MET B 1 88 ? 16.938 3.959 -7.438 1 95.25 88 MET B O 1
ATOM 2999 N N . ARG B 1 89 ? 16.406 3.201 -5.398 1 96.38 89 ARG B N 1
ATOM 3000 C CA . ARG B 1 89 ? 15.492 4.316 -5.145 1 96.38 89 ARG B CA 1
ATOM 3001 C C . ARG B 1 89 ? 16.25 5.633 -5.066 1 96.38 89 ARG B C 1
ATOM 3003 O O . ARG B 1 89 ? 15.703 6.691 -5.379 1 96.38 89 ARG B O 1
ATOM 3010 N N . ARG B 1 90 ? 17.531 5.559 -4.742 1 96.94 90 ARG B N 1
ATOM 3011 C CA . ARG B 1 90 ? 18.375 6.734 -4.652 1 96.94 90 ARG B CA 1
ATOM 3012 C C . ARG B 1 90 ? 18.422 7.492 -5.977 1 96.94 90 ARG B C 1
ATOM 3014 O O . ARG B 1 90 ? 18.578 8.711 -5.992 1 96.94 90 ARG B O 1
ATOM 3021 N N . ARG B 1 91 ? 18.172 6.746 -7.043 1 95.56 91 ARG B N 1
ATOM 3022 C CA . ARG B 1 91 ? 18.25 7.34 -8.375 1 95.56 91 ARG B CA 1
ATOM 3023 C C . ARG B 1 91 ? 17.109 8.336 -8.586 1 95.56 91 ARG B C 1
ATOM 3025 O O . ARG B 1 91 ? 17.203 9.195 -9.469 1 95.56 91 ARG B O 1
ATOM 3032 N N . GLU B 1 92 ? 16.094 8.258 -7.766 1 95.69 92 GLU B N 1
ATOM 3033 C CA . GLU B 1 92 ? 14.938 9.133 -7.918 1 95.69 92 GLU B CA 1
ATOM 3034 C C . GLU B 1 92 ? 15.062 10.367 -7.031 1 95.69 92 GLU B C 1
ATOM 3036 O O . GLU B 1 92 ? 14.18 11.234 -7.035 1 95.69 92 GLU B O 1
ATOM 3041 N N . ALA B 1 93 ? 16.125 10.461 -6.285 1 97.25 93 ALA B N 1
ATOM 3042 C CA . ALA B 1 93 ? 16.297 11.539 -5.32 1 97.25 93 ALA B CA 1
ATOM 3043 C C . ALA B 1 93 ? 16.25 12.898 -6.008 1 97.25 93 ALA B C 1
ATOM 3045 O O . ALA B 1 93 ? 16.797 13.07 -7.098 1 97.25 93 ALA B O 1
ATOM 3046 N N . THR B 1 94 ? 15.562 13.812 -5.441 1 96.31 94 THR B N 1
ATOM 3047 C CA . THR B 1 94 ? 15.508 15.195 -5.906 1 96.31 94 THR B CA 1
ATOM 3048 C C . THR B 1 94 ? 15.594 16.156 -4.727 1 96.31 94 THR B C 1
ATOM 3050 O O . THR B 1 94 ? 15.25 15.805 -3.6 1 96.31 94 THR B O 1
ATOM 3053 N N . ASP B 1 95 ? 16.109 17.344 -4.965 1 94 95 ASP B N 1
ATOM 3054 C CA . ASP B 1 95 ? 16.203 18.375 -3.934 1 94 95 ASP B CA 1
ATOM 3055 C C . ASP B 1 95 ? 15.102 19.422 -4.09 1 94 95 ASP B C 1
ATOM 3057 O O . ASP B 1 95 ? 15.102 20.438 -3.4 1 94 95 ASP B O 1
ATOM 3061 N N . ARG B 1 96 ? 14.273 19.094 -4.984 1 93.94 96 ARG B N 1
ATOM 3062 C CA . ARG B 1 96 ? 13.164 20.016 -5.191 1 93.94 96 ARG B CA 1
ATOM 3063 C C . ARG B 1 96 ? 12.281 20.094 -3.949 1 93.94 96 ARG B C 1
ATOM 3065 O O . ARG B 1 96 ? 12.023 19.078 -3.301 1 93.94 96 ARG B O 1
ATOM 3072 N N . LYS B 1 97 ? 11.844 21.266 -3.658 1 92.62 97 LYS B N 1
ATOM 3073 C CA . LYS B 1 97 ? 10.914 21.438 -2.545 1 92.62 97 LYS B CA 1
ATOM 3074 C C . LYS B 1 97 ? 9.477 21.203 -2.992 1 92.62 97 LYS B C 1
ATOM 3076 O O . LYS B 1 97 ? 9.102 21.547 -4.117 1 92.62 97 LYS B O 1
ATOM 3081 N N . VAL B 1 98 ? 8.797 20.609 -2.1 1 94.19 98 VAL B N 1
ATOM 3082 C CA . VAL B 1 98 ? 7.359 20.484 -2.314 1 94.19 98 VAL B CA 1
ATOM 3083 C C . VAL B 1 98 ? 6.703 21.875 -2.225 1 94.19 98 VAL B C 1
ATOM 3085 O O . VAL B 1 98 ? 7.008 22.656 -1.322 1 94.19 98 VAL B O 1
ATOM 3088 N N . ARG B 1 99 ? 5.82 22.141 -3.123 1 92.94 99 ARG B N 1
ATOM 3089 C CA . ARG B 1 99 ? 5.145 23.422 -3.164 1 92.94 99 ARG B CA 1
ATOM 3090 C C . ARG B 1 99 ? 4.441 23.719 -1.842 1 92.94 99 ARG B C 1
ATOM 3092 O O . ARG B 1 99 ? 4.504 24.844 -1.337 1 92.94 99 ARG B O 1
ATOM 3099 N N . GLU B 1 100 ? 3.826 22.75 -1.333 1 93.06 100 GLU B N 1
ATOM 3100 C CA . GLU B 1 100 ? 3.084 22.891 -0.084 1 93.06 100 GLU B CA 1
ATOM 3101 C C . GLU B 1 100 ? 4.008 23.297 1.062 1 93.06 100 GLU B C 1
ATOM 3103 O O . GLU B 1 100 ? 3.605 24.047 1.96 1 93.06 100 GLU B O 1
ATOM 3108 N N . PHE B 1 101 ? 5.18 22.844 1.021 1 95.44 101 PHE B N 1
ATOM 3109 C CA . PHE B 1 101 ? 6.148 23.219 2.053 1 95.44 101 PHE B CA 1
ATOM 3110 C C . PHE B 1 101 ? 6.562 24.672 1.921 1 95.44 101 PHE B C 1
ATOM 3112 O O . PHE B 1 101 ? 6.605 25.406 2.912 1 95.44 101 PHE B O 1
ATOM 3119 N N . ASP B 1 102 ? 6.844 25 0.741 1 95.06 102 ASP B N 1
ATOM 3120 C CA . ASP B 1 102 ? 7.242 26.391 0.485 1 95.06 102 ASP B CA 1
ATOM 3121 C C . ASP B 1 102 ? 6.141 27.359 0.896 1 95.06 102 ASP B C 1
ATOM 3123 O O . ASP B 1 102 ? 6.418 28.406 1.491 1 95.06 102 ASP B O 1
ATOM 3127 N N . GLU B 1 103 ? 5.004 26.984 0.546 1 95.31 103 GLU B N 1
ATOM 3128 C CA . GLU B 1 103 ? 3.865 27.828 0.908 1 95.31 103 GLU B CA 1
ATOM 3129 C C . GLU B 1 103 ? 3.709 27.922 2.424 1 95.31 103 GLU B C 1
ATOM 3131 O O . GLU B 1 103 ? 3.41 29 2.955 1 95.31 103 GLU B O 1
ATOM 3136 N N . LEU B 1 104 ? 3.869 26.828 3.008 1 95.94 104 LEU B N 1
ATOM 3137 C CA . LEU B 1 104 ? 3.736 26.781 4.461 1 95.94 104 LEU B CA 1
ATOM 3138 C C . LEU B 1 104 ? 4.785 27.656 5.129 1 95.94 104 LEU B C 1
ATOM 3140 O O . LEU B 1 104 ? 4.469 28.422 6.039 1 95.94 104 LEU B O 1
ATOM 3144 N N . VAL B 1 105 ? 6.008 27.547 4.691 1 95.44 105 VAL B N 1
ATOM 3145 C CA . VAL B 1 105 ? 7.094 28.359 5.246 1 95.44 105 VAL B CA 1
ATOM 3146 C C . VAL B 1 105 ? 6.809 29.844 5.031 1 95.44 105 VAL B C 1
ATOM 3148 O O . VAL B 1 105 ? 6.938 30.641 5.957 1 95.44 105 VAL B O 1
ATOM 3151 N N . GLU B 1 106 ? 6.414 30.125 3.877 1 97 106 GLU B N 1
ATOM 3152 C CA . GLU B 1 106 ? 6.121 31.516 3.562 1 97 106 GLU B CA 1
ATOM 3153 C C . GLU B 1 106 ? 4.941 32.031 4.383 1 97 106 GLU B C 1
ATOM 3155 O O . GLU B 1 106 ? 4.941 33.188 4.824 1 97 106 GLU B O 1
ATOM 3160 N N . ALA B 1 107 ? 3.963 31.25 4.508 1 97.38 107 ALA B N 1
ATOM 3161 C CA . ALA B 1 107 ? 2.82 31.625 5.336 1 97.38 107 ALA B CA 1
ATOM 3162 C C . ALA B 1 107 ? 3.262 31.969 6.754 1 97.38 107 ALA B C 1
ATOM 3164 O O . ALA B 1 107 ? 2.883 33 7.293 1 97.38 107 ALA B O 1
ATOM 3165 N N . TYR B 1 108 ? 4.074 31.172 7.305 1 96.5 108 TYR B N 1
ATOM 3166 C CA . TYR B 1 108 ? 4.547 31.406 8.664 1 96.5 108 TYR B CA 1
ATOM 3167 C C . TYR B 1 108 ? 5.422 32.656 8.734 1 96.5 108 TYR B C 1
ATOM 3169 O O . TYR B 1 108 ? 5.406 33.375 9.727 1 96.5 108 TYR B O 1
ATOM 3177 N N . ARG B 1 109 ? 6.152 32.844 7.746 1 95.62 109 ARG B N 1
ATOM 3178 C CA . ARG B 1 109 ? 6.973 34.031 7.695 1 95.62 109 ARG B CA 1
ATOM 3179 C C . ARG B 1 109 ? 6.105 35.312 7.68 1 95.62 109 ARG B C 1
ATOM 3181 O O . ARG B 1 109 ? 6.395 36.281 8.391 1 95.62 109 ARG B O 1
ATOM 3188 N N . ARG B 1 110 ? 5.082 35.281 6.914 1 97.06 110 ARG B N 1
ATOM 3189 C CA . ARG B 1 110 ? 4.152 36.406 6.863 1 97.06 110 ARG B CA 1
ATOM 3190 C C . ARG B 1 110 ? 3.5 36.625 8.219 1 97.06 110 ARG B C 1
ATOM 3192 O O . ARG B 1 110 ? 3.367 37.781 8.664 1 97.06 110 ARG B O 1
ATOM 3199 N N . LEU B 1 111 ? 3.088 35.562 8.781 1 97.62 111 LEU B N 1
ATOM 3200 C CA . LEU B 1 111 ? 2.465 35.656 10.094 1 97.62 111 LEU B CA 1
ATOM 3201 C C . LEU B 1 111 ? 3.42 36.281 11.102 1 97.62 111 LEU B C 1
ATOM 3203 O O . LEU B 1 111 ? 3.02 37.125 11.891 1 97.62 111 LEU B O 1
ATOM 3207 N N . THR B 1 112 ? 4.629 35.875 11.031 1 95.88 112 THR B N 1
ATOM 3208 C CA . THR B 1 112 ? 5.648 36.406 11.93 1 95.88 112 THR B CA 1
ATOM 3209 C C . THR B 1 112 ? 5.902 37.875 11.656 1 95.88 112 THR B C 1
ATOM 3211 O O . THR B 1 112 ? 5.988 38.688 12.586 1 95.88 112 THR B O 1
ATOM 3214 N N . PHE B 1 113 ? 6.02 38.219 10.477 1 96.56 113 PHE B N 1
ATOM 3215 C CA . PHE B 1 113 ? 6.312 39.562 10.055 1 96.56 113 PHE B CA 1
ATOM 3216 C C . PHE B 1 113 ? 5.211 40.531 10.5 1 96.56 113 PHE B C 1
ATOM 3218 O O . PHE B 1 113 ? 5.488 41.656 10.875 1 96.56 113 PHE B O 1
ATOM 3225 N N . HIS B 1 114 ? 4.023 40.094 10.5 1 97.06 114 HIS B N 1
ATOM 3226 C CA . HIS B 1 114 ? 2.887 40.969 10.812 1 97.06 114 HIS B CA 1
ATOM 3227 C C . HIS B 1 114 ? 2.471 40.812 12.273 1 97.06 114 HIS B C 1
ATOM 3229 O O . HIS B 1 114 ? 1.448 41.344 12.688 1 97.06 114 HIS B O 1
ATOM 3235 N N . GLY B 1 115 ? 3.154 40.031 12.969 1 96.12 115 GLY B N 1
ATOM 3236 C CA . GLY B 1 115 ? 2.941 39.906 14.406 1 96.12 115 GLY B CA 1
ATOM 3237 C C . GLY B 1 115 ? 1.63 39.25 14.766 1 96.12 115 GLY B C 1
ATOM 3238 O O . GLY B 1 115 ? 0.941 39.656 15.695 1 96.12 115 GLY B O 1
ATOM 3239 N N . CYS B 1 116 ? 1.278 38.25 13.984 1 96.88 116 CYS B N 1
ATOM 3240 C CA . CYS B 1 116 ? 0.036 37.531 14.25 1 96.88 116 CYS B CA 1
ATOM 3241 C C . CYS B 1 116 ? 0.2 36.562 15.422 1 96.88 116 CYS B C 1
ATOM 3243 O O . CYS B 1 116 ? 0.45 35.375 15.227 1 96.88 116 CYS B O 1
ATOM 3245 N N . ASP B 1 117 ? -0.136 37 16.547 1 95.81 117 ASP B N 1
ATOM 3246 C CA . ASP B 1 117 ? 0.11 36.219 17.766 1 95.81 117 ASP B CA 1
ATOM 3247 C C . ASP B 1 117 ? -1.05 35.281 18.047 1 95.81 117 ASP B C 1
ATOM 3249 O O . ASP B 1 117 ? -0.995 34.5 19 1 95.81 117 ASP B O 1
ATOM 3253 N N . PHE B 1 118 ? -2.094 35.344 17.234 1 97.5 118 PHE B N 1
ATOM 3254 C CA . PHE B 1 118 ? -3.223 34.438 17.359 1 97.5 118 PHE B CA 1
ATOM 3255 C C . PHE B 1 118 ? -2.979 33.156 16.562 1 97.5 118 PHE B C 1
ATOM 3257 O O . PHE B 1 118 ? -3.881 32.312 16.422 1 97.5 118 PHE B O 1
ATOM 3264 N N . MET B 1 119 ? -1.811 33 15.984 1 97.25 119 MET B N 1
ATOM 3265 C CA . MET B 1 119 ? -1.362 31.844 15.219 1 97.25 119 MET B CA 1
ATOM 3266 C C . MET B 1 119 ? -0.133 31.203 15.859 1 97.25 119 MET B C 1
ATOM 3268 O O . MET B 1 119 ? 0.556 31.844 16.656 1 97.25 119 MET B O 1
ATOM 3272 N N . PRO B 1 120 ? 0.094 29.922 15.523 1 97.25 120 PRO B N 1
ATOM 3273 C CA . PRO B 1 120 ? 1.372 29.344 15.953 1 97.25 120 PRO B CA 1
ATOM 3274 C C . PRO B 1 120 ? 2.572 30.172 15.492 1 97.25 120 PRO B C 1
ATOM 3276 O O . PRO B 1 120 ? 2.572 30.688 14.367 1 97.25 120 PRO B O 1
ATOM 3279 N N . GLN B 1 121 ? 3.51 30.234 16.359 1 96.31 121 GLN B N 1
ATOM 3280 C CA . GLN B 1 121 ? 4.703 31 16.047 1 96.31 121 GLN B CA 1
ATOM 3281 C C . GLN B 1 121 ? 5.738 30.156 15.32 1 96.31 121 GLN B C 1
ATOM 3283 O O . GLN B 1 121 ? 5.965 29 15.695 1 96.31 121 GLN B O 1
ATOM 3288 N N . PHE B 1 122 ? 6.383 30.828 14.391 1 96.06 122 PHE B N 1
ATOM 3289 C CA . PHE B 1 122 ? 7.414 30.188 13.586 1 96.06 122 PHE B CA 1
ATOM 3290 C C . PHE B 1 122 ? 8.719 30.078 14.367 1 96.06 122 PHE B C 1
ATOM 3292 O O . PHE B 1 122 ? 9.234 31.078 14.852 1 96.06 122 PHE B O 1
ATOM 3299 N N . LEU B 1 123 ? 9.258 28.828 14.469 1 95.88 123 LEU B N 1
ATOM 3300 C CA . LEU B 1 123 ? 10.5 28.641 15.211 1 95.88 123 LEU B CA 1
ATOM 3301 C C . LEU B 1 123 ? 11.656 28.359 14.266 1 95.88 123 LEU B C 1
ATOM 3303 O O . LEU B 1 123 ? 12.82 28.516 14.641 1 95.88 123 LEU B O 1
ATOM 3307 N N . GLY B 1 124 ? 11.344 27.906 13.102 1 95 124 GLY B N 1
ATOM 3308 C CA . GLY B 1 124 ? 12.375 27.656 12.109 1 95 124 GLY B CA 1
ATOM 3309 C C . GLY B 1 124 ? 12.016 26.562 11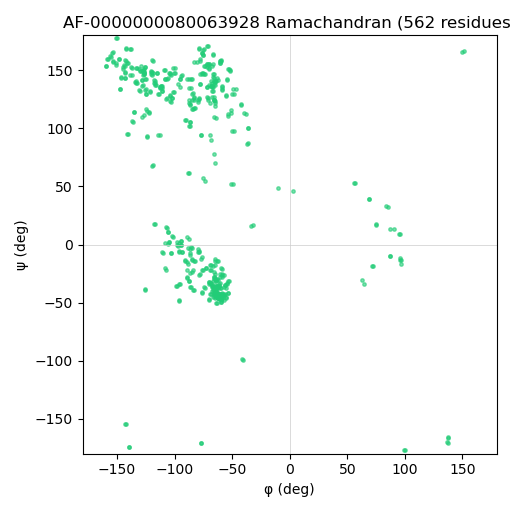.141 1 95 124 GLY B C 1
ATOM 3310 O O . GLY B 1 124 ? 11.031 25.844 11.336 1 95 124 GLY B O 1
ATOM 3311 N N . SER B 1 125 ? 12.805 26.484 10.047 1 95.5 125 SER B N 1
ATOM 3312 C CA . SER B 1 125 ? 12.633 25.422 9.055 1 95.5 125 SER B CA 1
ATOM 3313 C C . SER B 1 125 ? 13.969 24.953 8.508 1 95.5 125 SER B C 1
ATOM 3315 O O . SER B 1 125 ? 14.992 25.625 8.672 1 95.5 125 SER B O 1
ATOM 3317 N N . SER B 1 126 ? 13.93 23.797 7.992 1 95.94 126 SER B N 1
ATOM 3318 C CA . SER B 1 126 ? 15.109 23.219 7.352 1 95.94 126 SER B CA 1
ATOM 3319 C C . SER B 1 126 ? 14.742 22.406 6.121 1 95.94 126 SER B C 1
ATOM 3321 O O . SER B 1 126 ? 13.633 21.875 6.039 1 95.94 126 SER B O 1
ATOM 3323 N N . HIS B 1 127 ? 15.609 22.516 5.168 1 95.69 127 HIS B N 1
ATOM 3324 C CA . HIS B 1 127 ? 15.539 21.703 3.953 1 95.69 127 HIS B CA 1
ATOM 3325 C C . HIS B 1 127 ? 16.844 20.953 3.719 1 95.69 127 HIS B C 1
ATOM 3327 O O . HIS B 1 127 ? 17.906 21.562 3.609 1 95.69 127 HIS B O 1
ATOM 3333 N N . GLY B 1 128 ? 16.719 19.625 3.773 1 95.25 128 GLY B N 1
ATOM 3334 C CA . GLY B 1 128 ? 17.875 18.781 3.602 1 95.25 128 GLY B CA 1
ATOM 3335 C C . GLY B 1 128 ? 17.594 17.516 2.836 1 95.25 128 GLY B C 1
ATOM 3336 O O . GLY B 1 128 ? 16.734 17.5 1.948 1 95.25 128 GLY B O 1
ATOM 3337 N N . ARG B 1 129 ? 18.453 16.531 3.135 1 97.12 129 ARG B N 1
ATOM 3338 C CA . ARG B 1 129 ? 18.375 15.273 2.402 1 97.12 129 ARG B CA 1
ATOM 3339 C C . ARG B 1 129 ? 18.25 14.094 3.359 1 97.12 129 ARG B C 1
ATOM 3341 O O . ARG B 1 129 ? 18.781 14.133 4.473 1 97.12 129 ARG B O 1
ATOM 3348 N N . GLN B 1 130 ? 17.531 13.125 2.877 1 96.88 130 GLN B N 1
ATOM 3349 C CA . GLN B 1 130 ? 17.438 11.875 3.631 1 96.88 130 GLN B CA 1
ATOM 3350 C C . GLN B 1 130 ? 18.797 11.164 3.686 1 96.88 130 GLN B C 1
ATOM 3352 O O . GLN B 1 130 ? 19.578 11.227 2.73 1 96.88 130 GLN B O 1
ATOM 3357 N N . GLY B 1 131 ? 19.016 10.523 4.742 1 95.31 131 GLY B N 1
ATOM 3358 C CA . GLY B 1 131 ? 20.203 9.695 4.859 1 95.31 131 GLY B CA 1
ATOM 3359 C C . GLY B 1 131 ? 20.094 8.375 4.125 1 95.31 131 GLY B C 1
ATOM 3360 O O . GLY B 1 131 ? 19.109 8.133 3.42 1 95.31 131 GLY B O 1
ATOM 3361 N N . ASP B 1 132 ? 21.062 7.48 4.332 1 93.75 132 ASP B N 1
ATOM 3362 C CA . ASP B 1 132 ? 21.172 6.215 3.617 1 93.75 132 ASP B CA 1
ATOM 3363 C C . ASP B 1 132 ? 20.031 5.266 4.016 1 93.75 132 ASP B C 1
ATOM 3365 O O . ASP B 1 132 ? 19.672 4.375 3.246 1 93.75 132 ASP B O 1
ATOM 3369 N N . ASP B 1 133 ? 19.484 5.52 5.164 1 91.44 133 ASP B N 1
ATOM 3370 C CA . ASP B 1 133 ? 18.438 4.637 5.672 1 91.44 133 ASP B CA 1
ATOM 3371 C C . ASP B 1 133 ? 17.047 5.168 5.312 1 91.44 133 ASP B C 1
ATOM 3373 O O . ASP B 1 133 ? 16.031 4.586 5.707 1 91.44 133 ASP B O 1
ATOM 3377 N N . GLY B 1 134 ? 17.047 6.25 4.59 1 94.62 134 GLY B N 1
ATOM 3378 C CA . GLY B 1 134 ? 15.773 6.832 4.223 1 94.62 134 GLY B CA 1
ATOM 3379 C C . GLY B 1 134 ? 15.055 6.055 3.135 1 94.62 134 GLY B C 1
ATOM 3380 O O . GLY B 1 134 ? 15.633 5.145 2.531 1 94.62 134 GLY B O 1
ATOM 3381 N N . LEU B 1 135 ? 13.812 6.348 2.887 1 95.81 135 LEU B N 1
ATOM 3382 C CA . LEU B 1 135 ? 13 5.723 1.848 1 95.81 135 LEU B CA 1
ATOM 3383 C C . LEU B 1 135 ? 13.578 6.004 0.464 1 95.81 135 LEU B C 1
ATOM 3385 O O . LEU B 1 135 ? 13.586 5.125 -0.401 1 95.81 135 LEU B O 1
ATOM 3389 N N . VAL B 1 136 ? 13.969 7.238 0.301 1 97.69 136 VAL B N 1
ATOM 3390 C CA . VAL B 1 136 ? 14.711 7.652 -0.883 1 97.69 136 VAL B CA 1
ATOM 3391 C C . VAL B 1 136 ? 16.031 8.297 -0.465 1 97.69 136 VAL B C 1
ATOM 3393 O O . VAL B 1 136 ? 16.109 9.516 -0.286 1 97.69 136 VAL B O 1
ATOM 3396 N N . PRO B 1 137 ? 17.078 7.465 -0.409 1 97.31 137 PRO B N 1
ATOM 3397 C CA . PRO B 1 137 ? 18.359 8.062 -0.01 1 97.31 137 PRO B CA 1
ATOM 3398 C C . PRO B 1 137 ? 18.766 9.242 -0.889 1 97.31 137 PRO B C 1
ATOM 3400 O O . PRO B 1 137 ? 18.766 9.125 -2.117 1 97.31 137 PRO B O 1
ATOM 3403 N N . GLY B 1 138 ? 19.078 10.367 -0.205 1 97.88 138 GLY B N 1
ATOM 3404 C CA . GLY B 1 138 ? 19.438 11.57 -0.934 1 97.88 138 GLY B CA 1
ATOM 3405 C C . GLY B 1 138 ? 18.25 12.422 -1.322 1 97.88 138 GLY B C 1
ATOM 3406 O O . GLY B 1 138 ? 18.406 13.539 -1.818 1 97.88 138 GLY B O 1
ATOM 3407 N N . GLY B 1 139 ? 17.047 11.867 -1.139 1 98.31 139 GLY B N 1
ATOM 3408 C CA . GLY B 1 139 ? 15.844 12.633 -1.425 1 98.31 139 GLY B CA 1
ATOM 3409 C C . GLY B 1 139 ? 15.586 13.734 -0.417 1 98.31 139 GLY B C 1
ATOM 3410 O O . GLY B 1 139 ? 16.203 13.758 0.652 1 98.31 139 GLY B O 1
ATOM 3411 N N . PHE B 1 140 ? 14.68 14.562 -0.663 1 98.06 140 PHE B N 1
ATOM 3412 C CA . PHE B 1 140 ? 14.484 15.734 0.178 1 98.06 140 PHE B CA 1
ATOM 3413 C C . PHE B 1 140 ? 13.844 15.344 1.509 1 98.06 140 PHE B C 1
ATOM 3415 O O . PHE B 1 140 ? 13.07 14.391 1.577 1 98.06 140 PHE B O 1
ATOM 3422 N N . LEU B 1 141 ? 14.211 16.031 2.477 1 97.75 141 LEU B N 1
ATOM 3423 C CA . LEU B 1 141 ? 13.672 16.062 3.832 1 97.75 141 LEU B CA 1
ATOM 3424 C C . LEU B 1 141 ? 13.531 17.484 4.34 1 97.75 141 LEU B C 1
ATOM 3426 O O . LEU B 1 141 ? 14.531 18.141 4.645 1 97.75 141 LEU B O 1
ATOM 3430 N N . SER B 1 142 ? 12.297 17.922 4.371 1 97.06 142 SER B N 1
ATOM 3431 C CA . SER B 1 142 ? 12.016 19.281 4.801 1 97.06 142 SER B CA 1
ATOM 3432 C C . SER B 1 142 ? 11.156 19.312 6.062 1 97.06 142 SER B C 1
ATOM 3434 O O . SER B 1 142 ? 10.266 18.469 6.227 1 97.06 142 SER B O 1
ATOM 3436 N N . TYR B 1 143 ? 11.469 20.203 6.918 1 97.62 143 TYR B N 1
ATOM 3437 C CA . TYR B 1 143 ? 10.594 20.297 8.078 1 97.62 143 TYR B CA 1
ATOM 3438 C C . TYR B 1 143 ? 10.562 21.719 8.625 1 97.62 143 TYR B C 1
ATOM 3440 O O . TYR B 1 143 ? 11.461 22.516 8.344 1 97.62 143 TYR B O 1
ATOM 3448 N N . LEU B 1 144 ? 9.555 22.047 9.258 1 96.62 144 LEU B N 1
ATOM 3449 C CA . LEU B 1 144 ? 9.344 23.328 9.922 1 96.62 144 LEU B CA 1
ATOM 3450 C C . LEU B 1 144 ? 8.82 23.125 11.344 1 96.62 144 LEU B C 1
ATOM 3452 O O . LEU B 1 144 ? 8 22.234 11.586 1 96.62 144 LEU B O 1
ATOM 3456 N N . VAL B 1 145 ? 9.32 23.906 12.242 1 97.69 145 VAL B N 1
ATOM 3457 C CA . VAL B 1 145 ? 8.961 23.844 13.648 1 97.69 145 VAL B CA 1
ATOM 3458 C C . VAL B 1 145 ? 8.164 25.078 14.047 1 97.69 145 VAL B C 1
ATOM 3460 O O . VAL B 1 145 ? 8.492 26.203 13.633 1 97.69 145 VAL B O 1
ATOM 3463 N N . PHE B 1 146 ? 7.117 24.891 14.797 1 97.12 146 PHE B N 1
ATOM 3464 C CA . PHE B 1 146 ? 6.254 25.984 15.227 1 97.12 146 PHE B CA 1
ATOM 3465 C C . PHE B 1 146 ? 5.66 25.688 16.609 1 97.12 146 PHE B C 1
ATOM 3467 O O . PHE B 1 146 ? 5.648 24.547 17.047 1 97.12 146 PHE B O 1
ATOM 3474 N N . THR B 1 147 ? 5.238 26.625 17.266 1 96.75 147 THR B N 1
ATOM 3475 C CA . THR B 1 147 ? 4.68 26.484 18.609 1 96.75 147 THR B CA 1
ATOM 3476 C C . THR B 1 147 ? 3.25 25.953 18.547 1 96.75 147 THR B C 1
ATOM 3478 O O . THR B 1 147 ? 2.594 26.047 17.5 1 96.75 147 THR B O 1
ATOM 3481 N N . SER B 1 148 ? 2.816 25.375 19.641 1 94.56 148 SER B N 1
ATOM 3482 C CA . SER B 1 148 ? 1.398 25.078 19.828 1 94.56 148 SER B CA 1
ATOM 3483 C C . SER B 1 148 ? 0.629 26.312 20.281 1 94.56 148 SER B C 1
ATOM 3485 O O . SER B 1 148 ? 1.222 27.266 20.797 1 94.56 148 SER B O 1
ATOM 3487 N N . VAL B 1 149 ? -0.604 26.266 20.031 1 94.44 149 VAL B N 1
ATOM 3488 C CA . VAL B 1 149 ? -1.445 27.359 20.516 1 94.44 149 VAL B CA 1
ATOM 3489 C C . VAL B 1 149 ? -2.166 26.922 21.781 1 94.44 149 VAL B C 1
ATOM 3491 O O . VAL B 1 149 ? -2.492 25.75 21.953 1 94.44 149 VAL B O 1
ATOM 3494 N N . PRO B 1 150 ? -2.387 27.891 22.656 1 93.94 150 PRO B N 1
ATOM 3495 C CA . PRO B 1 150 ? -3.064 27.562 23.906 1 93.94 150 PRO B CA 1
ATOM 3496 C C . PRO B 1 150 ? -4.578 27.422 23.75 1 93.94 150 PRO B C 1
ATOM 3498 O O . PRO B 1 150 ? -5.113 27.688 22.672 1 93.94 150 PRO B O 1
ATOM 3501 N N . GLY B 1 151 ? -5.188 26.844 24.922 1 93.69 151 GLY B N 1
ATOM 3502 C CA . GLY B 1 151 ? -6.641 26.844 24.984 1 93.69 151 GLY B CA 1
ATOM 3503 C C . GLY B 1 151 ? -7.25 25.5 24.609 1 93.69 151 GLY B C 1
ATOM 3504 O O . GLY B 1 151 ? -6.531 24.547 24.328 1 93.69 151 GLY B O 1
ATOM 3505 N N . ASP B 1 152 ? -8.602 25.531 24.609 1 92.5 152 ASP B N 1
ATOM 3506 C CA . ASP B 1 152 ? -9.375 24.328 24.312 1 92.5 152 ASP B CA 1
ATOM 3507 C C . ASP B 1 152 ? -9.938 24.391 22.891 1 92.5 152 ASP B C 1
ATOM 3509 O O . ASP B 1 152 ? -10.344 25.453 22.422 1 92.5 152 ASP B O 1
ATOM 3513 N N . PHE B 1 153 ? -10 23.219 22.359 1 91.75 153 PHE B N 1
ATOM 3514 C CA . PHE B 1 153 ? -10.547 23.125 21.016 1 91.75 153 PHE B CA 1
ATOM 3515 C C . PHE B 1 153 ? -12.023 23.5 21 1 91.75 153 PHE B C 1
ATOM 3517 O O . PHE B 1 153 ? -12.781 23.094 21.891 1 91.75 153 PHE B O 1
ATOM 3524 N N . LEU B 1 154 ? -12.312 24.188 19.969 1 93.25 154 LEU B N 1
ATOM 3525 C CA . LEU B 1 154 ? -13.695 24.625 19.875 1 93.25 154 LEU B CA 1
ATOM 3526 C C . LEU B 1 154 ? -14.555 23.578 19.156 1 93.25 154 LEU B C 1
ATOM 3528 O O . LEU B 1 154 ? -15.773 23.547 19.344 1 93.25 154 LEU B O 1
ATOM 3532 N N . GLY B 1 155 ? -13.859 22.844 18.281 1 89.19 155 GLY B N 1
ATOM 3533 C CA . GLY B 1 155 ? -14.562 21.781 17.578 1 89.19 155 GLY B CA 1
ATOM 3534 C C . GLY B 1 155 ? -13.906 20.438 17.719 1 89.19 155 GLY B C 1
ATOM 3535 O O . GLY B 1 155 ? -12.734 20.344 18.094 1 89.19 155 GLY B O 1
ATOM 3536 N N . THR B 1 156 ? -14.711 19.328 17.625 1 75.88 156 THR B N 1
ATOM 3537 C CA . THR B 1 156 ? -14.18 17.969 17.656 1 75.88 156 THR B CA 1
ATOM 3538 C C . THR B 1 156 ? -14.203 17.344 16.25 1 75.88 156 THR B C 1
ATOM 3540 O O . THR B 1 156 ? -13.734 16.219 16.062 1 75.88 156 THR B O 1
ATOM 3543 N N . GLY B 1 157 ? -14.461 18.141 15.312 1 61.91 157 GLY B N 1
ATOM 3544 C CA . GLY B 1 157 ? -14.484 17.688 13.938 1 61.91 157 GLY B CA 1
ATOM 3545 C C . GLY B 1 157 ? -15.688 16.812 13.617 1 61.91 157 GLY B C 1
ATOM 3546 O O . GLY B 1 157 ? -15.898 16.422 12.469 1 61.91 157 GLY B O 1
ATOM 3547 N N . THR B 1 158 ? -16.312 16.281 14.617 1 52.41 158 THR B N 1
ATOM 3548 C CA . THR B 1 158 ? -17.484 15.453 14.367 1 52.41 158 THR B CA 1
ATOM 3549 C C . THR B 1 158 ? -18.75 16.297 14.273 1 52.41 158 THR B C 1
ATOM 3551 O O . THR B 1 158 ? -18.844 17.359 14.891 1 52.41 158 THR B O 1
ATOM 3554 N N . ILE B 1 159 ? -19.281 16.125 13.125 1 46.81 159 ILE B N 1
ATOM 3555 C CA . ILE B 1 159 ? -20.594 16.734 13.062 1 46.81 159 ILE B CA 1
ATOM 3556 C C . ILE B 1 159 ? -21.562 15.953 13.945 1 46.81 159 ILE B C 1
ATOM 3558 O O . ILE B 1 159 ? -21.438 14.734 14.078 1 46.81 159 ILE B O 1
ATOM 3562 N N . GLY B 1 160 ? -22.172 16.5 14.875 1 44.22 160 GLY B N 1
ATOM 3563 C CA . GLY B 1 160 ? -23.125 15.938 15.812 1 44.22 160 GLY B CA 1
ATOM 3564 C C . GLY B 1 160 ? -23.953 14.812 15.211 1 44.22 160 GLY B C 1
ATOM 3565 O O . GLY B 1 160 ? -25.078 14.578 15.641 1 44.22 160 GLY B O 1
ATOM 3566 N N . PHE B 1 161 ? -23.484 14.266 14.094 1 38.22 161 PHE B N 1
ATOM 3567 C CA . PHE B 1 161 ? -24.359 13.156 13.75 1 38.22 161 PHE B CA 1
ATOM 3568 C C . PHE B 1 161 ? -24.219 12.016 14.758 1 38.22 161 PHE B C 1
ATOM 3570 O O . PHE B 1 161 ? -23.109 11.516 14.984 1 38.22 161 PHE B O 1
ATOM 3577 N N . ASP B 1 162 ? -25.016 12.094 15.758 1 38.91 162 ASP B N 1
ATOM 3578 C CA . ASP B 1 162 ? -25.203 10.836 16.484 1 38.91 162 ASP B CA 1
ATOM 3579 C C . ASP B 1 162 ? -25.531 9.695 15.523 1 38.91 162 ASP B C 1
ATOM 3581 O O . ASP B 1 162 ? -26.703 9.438 15.234 1 38.91 162 ASP B O 1
ATOM 3585 N N . PHE B 1 163 ? -24.766 9.5 14.523 1 35.75 163 PHE B N 1
ATOM 3586 C CA . PHE B 1 163 ? -25.297 8.414 13.719 1 35.75 163 PHE B CA 1
ATOM 3587 C C . PHE B 1 163 ? -25.812 7.285 14.594 1 35.75 163 PHE B C 1
ATOM 3589 O O . PHE B 1 163 ? -26.938 6.809 14.406 1 35.75 163 PHE B O 1
ATOM 3596 N N . GLY B 1 164 ? -24.922 6.152 14.781 1 35.06 164 GLY B N 1
ATOM 3597 C CA . GLY B 1 164 ? -25.188 4.816 15.297 1 35.06 164 GLY B CA 1
ATOM 3598 C C . GLY B 1 164 ? -25.359 4.781 16.797 1 35.06 164 GLY B C 1
ATOM 3599 O O . GLY B 1 164 ? -25.406 3.707 17.406 1 35.06 164 GLY B O 1
ATOM 3600 N N . GLY B 1 165 ? -26.172 5.402 17.594 1 35.75 165 GLY B N 1
ATOM 3601 C CA . GLY B 1 165 ? -26.625 5.355 18.969 1 35.75 165 GLY B CA 1
ATOM 3602 C C . GLY B 1 165 ? -25.531 5.648 19.984 1 35.75 165 GLY B C 1
ATOM 3603 O O . GLY B 1 165 ? -25.75 5.531 21.188 1 35.75 165 GLY B O 1
ATOM 3604 N N . ARG B 1 166 ? -24.344 5.281 19.734 1 36.22 166 ARG B N 1
ATOM 3605 C CA . ARG B 1 166 ? -23.578 5.352 20.984 1 36.22 166 ARG B CA 1
ATOM 3606 C C . ARG B 1 166 ? -23.469 6.789 21.484 1 36.22 166 ARG B C 1
ATOM 3608 O O . ARG B 1 166 ? -22.875 7.637 20.812 1 36.22 166 ARG B O 1
ATOM 3615 N N . GLY B 1 167 ? -24.562 7.414 21.969 1 36.06 167 GLY B N 1
ATOM 3616 C CA . GLY B 1 167 ? -24.891 8.648 22.672 1 36.06 167 GLY B CA 1
ATOM 3617 C C . GLY B 1 167 ? -23.703 9.547 22.906 1 36.06 167 GLY B C 1
ATOM 3618 O O . GLY B 1 167 ? -22.891 9.289 23.797 1 36.06 167 GLY B O 1
ATOM 3619 N N . SER B 1 168 ? -22.938 9.758 21.984 1 39.84 168 SER B N 1
ATOM 3620 C CA . SER B 1 168 ? -22.047 10.805 22.484 1 39.84 168 SER B CA 1
ATOM 3621 C C . SER B 1 168 ? -22.828 11.836 23.297 1 39.84 168 SER B C 1
ATOM 3623 O O . SER B 1 168 ? -23.969 12.156 22.984 1 39.84 168 SER B O 1
ATOM 3625 N N . PRO B 1 169 ? -22.562 11.891 24.578 1 43.06 169 PRO B N 1
ATOM 3626 C CA . PRO B 1 169 ? -23.312 12.867 25.359 1 43.06 169 PRO B CA 1
ATOM 3627 C C . PRO B 1 169 ? -23.578 14.164 24.594 1 43.06 169 PRO B C 1
ATOM 3629 O O . PRO B 1 169 ? -22.672 14.711 23.969 1 43.06 169 PRO B O 1
ATOM 3632 N N . ARG B 1 170 ? -24.766 14.258 24.094 1 46.44 170 ARG B N 1
ATOM 3633 C CA . ARG B 1 170 ? -25.266 15.508 23.516 1 46.44 170 ARG B CA 1
ATOM 3634 C C . ARG B 1 170 ? -24.766 16.719 24.297 1 46.44 170 ARG B C 1
ATOM 3636 O O . ARG B 1 170 ? -25.078 16.859 25.484 1 46.44 170 ARG B O 1
ATOM 3643 N N . ALA B 1 171 ? -23.594 17.156 23.906 1 54.38 171 ALA B N 1
ATOM 3644 C CA . ALA B 1 171 ? -23.188 18.375 24.609 1 54.38 171 ALA B CA 1
ATOM 3645 C C . ALA B 1 171 ? -24.359 19.344 24.75 1 54.38 171 ALA B C 1
ATOM 3647 O O . ALA B 1 171 ? -25.25 19.391 23.891 1 54.38 171 ALA B O 1
ATOM 3648 N N . VAL B 1 172 ? -24.734 19.688 25.938 1 60.34 172 VAL B N 1
ATOM 3649 C CA . VAL B 1 172 ? -25.75 20.672 26.266 1 60.34 172 VAL B CA 1
ATOM 3650 C C . VAL B 1 172 ? -25.516 21.953 25.469 1 60.34 172 VAL B C 1
ATOM 3652 O O . VAL B 1 172 ? -24.484 22.625 25.641 1 60.34 172 VAL B O 1
ATOM 3655 N N . LEU B 1 173 ? -26.25 22.062 24.359 1 75.06 173 LEU B N 1
ATOM 3656 C CA . LEU B 1 173 ? -26.234 23.266 23.531 1 75.06 173 LEU B CA 1
ATOM 3657 C C . LEU B 1 173 ? -26.797 24.469 24.281 1 75.06 173 LEU B C 1
ATOM 3659 O O . LEU B 1 173 ? -27.766 24.344 25.031 1 75.06 173 LEU B O 1
ATOM 3663 N N . ASN B 1 174 ? -25.953 25.453 24.328 1 82.56 174 ASN B N 1
ATOM 3664 C CA . ASN B 1 174 ? -26.438 26.719 24.875 1 82.56 174 ASN B CA 1
ATOM 3665 C C . ASN B 1 174 ? -27.078 27.594 23.781 1 82.56 174 ASN B C 1
ATOM 3667 O O . ASN B 1 174 ? -26.547 28.656 23.453 1 82.56 174 ASN B O 1
ATOM 3671 N N . LEU B 1 175 ? -28.203 26.984 23.188 1 83 175 LEU B N 1
ATOM 3672 C CA . LEU B 1 175 ? -29 27.641 22.172 1 83 175 LEU B CA 1
ATOM 3673 C C . LEU B 1 175 ? -30.438 27.844 22.656 1 83 175 LEU B C 1
ATOM 3675 O O . LEU B 1 175 ? -31 26.984 23.328 1 83 175 LEU B O 1
ATOM 3679 N N . SER B 1 176 ? -30.922 29 22.328 1 83.62 176 SER B N 1
ATOM 3680 C CA . SER B 1 176 ? -32.312 29.219 22.688 1 83.62 176 SER B CA 1
ATOM 3681 C C . SER B 1 176 ? -33.219 28.203 22.016 1 83.62 176 SER B C 1
ATOM 3683 O O . SER B 1 176 ? -32.875 27.625 20.984 1 83.62 176 SER B O 1
ATOM 3685 N N . GLN B 1 177 ? -34.375 28.016 22.594 1 81.62 177 GLN B N 1
ATOM 3686 C CA . GLN B 1 177 ? -35.344 27.125 22.016 1 81.62 177 GLN B CA 1
ATOM 3687 C C . GLN B 1 177 ? -35.75 27.562 20.609 1 81.62 177 GLN B C 1
ATOM 3689 O O . GLN B 1 177 ? -35.938 26.734 19.719 1 81.62 177 GLN B O 1
ATOM 3694 N N . GLU B 1 178 ? -35.844 28.797 20.453 1 83.5 178 GLU B N 1
ATOM 3695 C CA . GLU B 1 178 ? -36.219 29.359 19.156 1 83.5 178 GLU B CA 1
ATOM 3696 C C . GLU B 1 178 ? -35.156 29.062 18.109 1 83.5 178 GLU B C 1
ATOM 3698 O O . GLU B 1 178 ? -35.469 28.672 16.984 1 83.5 178 GLU B O 1
ATOM 3703 N N . ASP B 1 179 ? -33.969 29.219 18.5 1 83.62 179 ASP B N 1
ATOM 3704 C CA . ASP B 1 179 ? -32.875 29 17.578 1 83.62 179 ASP B CA 1
ATOM 3705 C C . ASP B 1 179 ? -32.719 27.516 17.25 1 83.62 179 ASP B C 1
ATOM 3707 O O . ASP B 1 179 ? -32.375 27.156 16.125 1 83.62 179 ASP B O 1
ATOM 3711 N N . GLN B 1 180 ? -33 26.672 18.109 1 78.31 180 GLN B N 1
ATOM 3712 C CA . GLN B 1 180 ? -32.906 25.234 17.906 1 78.31 180 GLN B CA 1
ATOM 3713 C C . GLN B 1 180 ? -33.938 24.781 16.875 1 78.31 180 GLN B C 1
ATOM 3715 O O . GLN B 1 180 ? -33.688 23.844 16.109 1 78.31 180 GLN B O 1
ATOM 3720 N N . LYS B 1 181 ? -34.969 25.469 16.891 1 78.94 181 LYS B N 1
ATOM 3721 C CA . LYS B 1 181 ? -36.031 25.125 15.953 1 78.94 181 LYS B CA 1
ATOM 3722 C C . LYS B 1 181 ? -35.688 25.562 14.531 1 78.94 181 LYS B C 1
ATOM 3724 O O . LYS B 1 181 ? -36.156 25 13.555 1 78.94 181 LYS B O 1
ATOM 3729 N N . ARG B 1 182 ? -34.812 26.5 14.523 1 80.94 182 ARG B N 1
ATOM 3730 C CA . ARG B 1 182 ? -34.469 27.094 13.234 1 80.94 182 ARG B CA 1
ATOM 3731 C C . ARG B 1 182 ? -33.344 26.344 12.555 1 80.94 182 ARG B C 1
ATOM 3733 O O . ARG B 1 182 ? -33.062 26.562 11.375 1 80.94 182 ARG B O 1
ATOM 3740 N N . CYS B 1 183 ? -32.688 25.594 13.258 1 78.94 183 CYS B N 1
ATOM 3741 C CA . CYS B 1 183 ? -31.547 24.891 12.656 1 78.94 183 CYS B CA 1
ATOM 3742 C C . CYS B 1 183 ? -31.734 23.391 12.734 1 78.94 183 CYS B C 1
ATOM 3744 O O . CYS B 1 183 ? -32.406 22.891 13.641 1 78.94 183 CYS B O 1
ATOM 3746 N N . ARG B 1 184 ? -31.203 22.844 11.68 1 71.69 184 ARG B N 1
ATOM 3747 C CA . ARG B 1 184 ? -31.203 21.375 11.711 1 71.69 184 ARG B CA 1
ATOM 3748 C C . ARG B 1 184 ? -30.203 20.859 12.734 1 71.69 184 ARG B C 1
ATOM 3750 O O . ARG B 1 184 ? -29.031 21.234 12.711 1 71.69 184 ARG B O 1
ATOM 3757 N N . LYS B 1 185 ? -30.719 20.031 13.594 1 69 185 LYS B N 1
ATOM 3758 C CA . LYS B 1 185 ? -29.906 19.516 14.688 1 69 185 LYS B CA 1
ATOM 3759 C C . LYS B 1 185 ? -28.609 18.891 14.156 1 69 185 LYS B C 1
ATOM 3761 O O . LYS B 1 185 ? -27.547 19.047 14.766 1 69 185 LYS B O 1
ATOM 3766 N N . GLN B 1 186 ? -28.734 18.359 12.992 1 66.31 186 GLN B N 1
ATOM 3767 C CA . GLN B 1 186 ? -27.625 17.594 12.422 1 66.31 186 GLN B CA 1
ATOM 3768 C C . GLN B 1 186 ? -26.562 18.531 11.836 1 66.31 186 GLN B C 1
ATOM 3770 O O . GLN B 1 186 ? -25.453 18.109 11.523 1 66.31 186 GLN B O 1
ATOM 3775 N N . ARG B 1 187 ? -26.859 19.828 11.875 1 73.44 187 ARG B N 1
ATOM 3776 C CA . ARG B 1 187 ? -25.938 20.766 11.258 1 73.44 187 ARG B CA 1
ATOM 3777 C C . ARG B 1 187 ? -25.188 21.578 12.305 1 73.44 187 ARG B C 1
ATOM 3779 O O . ARG B 1 187 ? -24.422 22.484 11.977 1 73.44 187 ARG B O 1
ATOM 3786 N N . ILE B 1 188 ? -25.484 21.266 13.555 1 76.75 188 ILE B N 1
ATOM 3787 C CA . ILE B 1 188 ? -24.766 21.938 14.625 1 76.75 188 ILE B CA 1
ATOM 3788 C C . ILE B 1 188 ? -23.422 21.234 14.852 1 76.75 188 ILE B C 1
ATOM 3790 O O . ILE B 1 188 ? -23.391 20.047 15.227 1 76.75 188 ILE B O 1
ATOM 3794 N N . PRO B 1 189 ? -22.375 21.984 14.625 1 80.38 189 PRO B N 1
ATOM 3795 C CA . PRO B 1 189 ? -21.078 21.344 14.82 1 80.38 189 PRO B CA 1
ATOM 3796 C C . PRO B 1 189 ? -20.844 20.906 16.266 1 80.38 189 PRO B C 1
ATOM 3798 O O . PRO B 1 189 ? -21.25 21.609 17.203 1 80.38 189 PRO B O 1
ATOM 3801 N N . ASP B 1 190 ? -20.234 19.844 16.359 1 76.69 190 ASP B N 1
ATOM 3802 C CA . ASP B 1 190 ? -19.891 19.344 17.672 1 76.69 190 ASP B CA 1
ATOM 3803 C C . ASP B 1 190 ? -18.688 20.078 18.25 1 76.69 190 ASP B C 1
ATOM 3805 O O . ASP B 1 190 ? -17.859 20.609 17.484 1 76.69 190 ASP B O 1
ATOM 3809 N N . GLY B 1 191 ? -18.828 20.172 19.594 1 81 191 GLY B N 1
ATOM 3810 C CA . GLY B 1 191 ? -17.703 20.812 20.25 1 81 191 GLY B CA 1
ATOM 3811 C C . GLY B 1 191 ? -18.109 21.812 21.312 1 81 191 GLY B C 1
ATOM 3812 O O . GLY B 1 191 ? -19.281 21.922 21.656 1 81 191 GLY B O 1
ATOM 3813 N N . MET B 1 192 ? -17.156 22.469 21.703 1 84.94 192 MET B N 1
ATOM 3814 C CA . MET B 1 192 ? -17.312 23.344 22.875 1 84.94 192 MET B CA 1
ATOM 3815 C C . MET B 1 192 ? -18.016 24.641 22.484 1 84.94 192 MET B C 1
ATOM 3817 O O . MET B 1 192 ? -18.719 25.234 23.297 1 84.94 192 MET B O 1
ATOM 3821 N N . PHE B 1 193 ? -17.922 25.047 21.281 1 91.94 193 PHE B N 1
ATOM 3822 C CA . PHE B 1 193 ? -18.328 26.391 20.906 1 91.94 193 PHE B CA 1
ATOM 3823 C C . PHE B 1 193 ? -19.812 26.609 21.219 1 91.94 193 PHE B C 1
ATOM 3825 O O . PHE B 1 193 ? -20.156 27.594 21.875 1 91.94 193 PHE B O 1
ATOM 3832 N N . TRP B 1 194 ? -20.609 25.719 20.875 1 89.44 194 TRP B N 1
ATO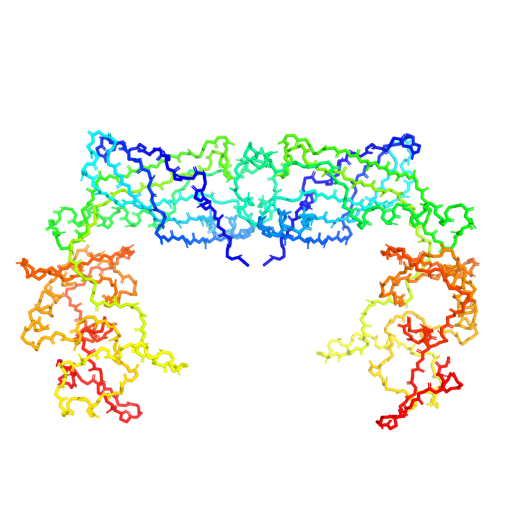M 3833 C CA . TRP B 1 194 ? -22.062 25.938 20.984 1 89.44 194 TRP B CA 1
ATOM 3834 C C . TRP B 1 194 ? -22.547 25.594 22.375 1 89.44 194 TRP B C 1
ATOM 3836 O O . TRP B 1 194 ? -23.734 25.766 22.688 1 89.44 194 TRP B O 1
ATOM 3846 N N . THR B 1 195 ? -21.672 25.156 23.156 1 87.81 195 THR B N 1
ATOM 3847 C CA . THR B 1 195 ? -22 24.938 24.562 1 87.81 195 THR B CA 1
ATOM 3848 C C . THR B 1 195 ? -21.688 26.188 25.391 1 87.81 195 THR B C 1
ATOM 3850 O O . THR B 1 195 ? -22.156 26.312 26.516 1 87.81 195 THR B O 1
ATOM 3853 N N . LEU B 1 196 ? -21 27.062 24.859 1 90.94 196 LEU B N 1
ATOM 3854 C CA . LEU B 1 196 ? -20.609 28.297 25.547 1 90.94 196 LEU B CA 1
ATOM 3855 C C . LEU B 1 196 ? -21.781 29.266 25.625 1 90.94 196 LEU B C 1
ATOM 3857 O O . LEU B 1 196 ? -22.766 29.125 24.875 1 90.94 196 LEU B O 1
ATOM 3861 N N . SER B 1 197 ? -21.625 30.234 26.531 1 90.62 197 SER B N 1
ATOM 3862 C CA . SER B 1 197 ? -22.656 31.266 26.641 1 90.62 197 SER B CA 1
ATOM 3863 C C . SER B 1 197 ? -22.688 32.125 25.391 1 90.62 197 SER B C 1
ATOM 3865 O O . SER B 1 197 ? -21.688 32.281 24.703 1 90.62 197 SER B O 1
ATOM 3867 N N . PRO B 1 198 ? -23.828 32.75 25.094 1 91.25 198 PRO B N 1
ATOM 3868 C CA . PRO B 1 198 ? -23.922 33.656 23.953 1 91.25 198 PRO B CA 1
ATOM 3869 C C . PRO B 1 198 ? -22.922 34.781 24.016 1 91.25 198 PRO B C 1
ATOM 3871 O O . PRO B 1 198 ? -22.375 35.219 23 1 91.25 198 PRO B O 1
ATOM 3874 N N . ALA B 1 199 ? -22.688 35.25 25.219 1 93.44 199 ALA B N 1
ATOM 3875 C CA . ALA B 1 199 ? -21.734 36.344 25.375 1 93.44 199 ALA B CA 1
ATOM 3876 C C . ALA B 1 199 ? -20.312 35.906 25 1 93.44 199 ALA B C 1
ATOM 3878 O O . ALA B 1 199 ? -19.594 36.656 24.312 1 93.44 199 ALA B O 1
ATOM 3879 N N . GLU B 1 200 ? -20 34.75 25.438 1 94.38 200 GLU B N 1
ATOM 3880 C CA . GLU B 1 200 ? -18.688 34.219 25.109 1 94.38 200 GLU B CA 1
ATOM 3881 C C . GLU B 1 200 ? -18.547 33.938 23.625 1 94.38 200 GLU B C 1
ATOM 3883 O O . GLU B 1 200 ? -17.5 34.219 23.031 1 94.38 200 GLU B O 1
ATOM 3888 N N . ARG B 1 201 ? -19.547 33.438 22.984 1 95.5 201 ARG B N 1
ATOM 3889 C CA . ARG B 1 201 ? -19.531 33.156 21.562 1 95.5 201 ARG B CA 1
ATOM 3890 C C . ARG B 1 201 ? -19.391 34.438 20.75 1 95.5 201 ARG B C 1
ATOM 3892 O O . ARG B 1 201 ? -18.734 34.469 19.719 1 95.5 201 ARG B O 1
ATOM 3899 N N . THR B 1 202 ? -20 35.5 21.281 1 95.44 202 THR B N 1
ATOM 3900 C CA . THR B 1 202 ? -19.906 36.781 20.609 1 95.44 202 THR B CA 1
ATOM 3901 C C . THR B 1 202 ? -18.469 37.281 20.625 1 95.44 202 THR B C 1
ATOM 3903 O O . THR B 1 202 ? -17.969 37.781 19.609 1 95.44 202 THR B O 1
ATOM 3906 N N . VAL B 1 203 ? -17.844 37.156 21.766 1 96.94 203 VAL B N 1
ATOM 3907 C CA . VAL B 1 203 ? -16.453 37.594 21.875 1 96.94 203 VAL B CA 1
ATOM 3908 C C . VAL B 1 203 ? -15.57 36.781 20.922 1 96.94 203 VAL B C 1
ATOM 3910 O O . VAL B 1 203 ? -14.703 37.344 20.25 1 96.94 203 VAL B O 1
ATOM 3913 N N . ILE B 1 204 ? -15.773 35.5 20.828 1 97.19 204 ILE B N 1
ATOM 3914 C CA . ILE B 1 204 ? -15.016 34.625 19.969 1 97.19 204 ILE B CA 1
ATOM 3915 C C . ILE B 1 204 ? -15.227 35.031 18.5 1 97.19 204 ILE B C 1
ATOM 3917 O O . ILE B 1 204 ? -14.266 35.125 17.734 1 97.19 204 ILE B O 1
ATOM 3921 N N . ARG B 1 205 ? -16.422 35.312 18.125 1 96.44 205 ARG B N 1
ATOM 3922 C CA . ARG B 1 205 ? -16.719 35.719 16.75 1 96.44 205 ARG B CA 1
ATOM 3923 C C . ARG B 1 205 ? -16.031 37.031 16.406 1 96.44 205 ARG B C 1
ATOM 3925 O O . ARG B 1 205 ? -15.531 37.188 15.281 1 96.44 205 ARG B O 1
ATOM 3932 N N . GLN B 1 206 ? -16.062 37.906 17.328 1 96.5 206 GLN B N 1
ATOM 3933 C CA . GLN B 1 206 ? -15.414 39.188 17.094 1 96.5 206 GLN B CA 1
ATOM 3934 C C . GLN B 1 206 ? -13.914 39 16.844 1 96.5 206 GLN B C 1
ATOM 3936 O O . GLN B 1 206 ? -13.352 39.594 15.938 1 96.5 206 GLN B O 1
ATOM 3941 N N . GLN B 1 207 ? -13.344 38.219 17.672 1 97.56 207 GLN B N 1
ATOM 3942 C CA . GLN B 1 207 ? -11.914 37.969 17.5 1 97.56 207 GLN B CA 1
ATOM 3943 C C . GLN B 1 207 ? -11.641 37.188 16.203 1 97.56 207 GLN B C 1
ATOM 3945 O O . GLN B 1 207 ? -10.633 37.438 15.547 1 97.56 207 GLN B O 1
ATOM 3950 N N . PHE B 1 208 ? -12.547 36.281 15.859 1 97.19 208 PHE B N 1
ATOM 3951 C CA . PHE B 1 208 ? -12.422 35.562 14.594 1 97.19 208 PHE B CA 1
ATOM 3952 C C . PHE B 1 208 ? -12.438 36.531 13.414 1 97.19 208 PHE B C 1
ATOM 3954 O O . PHE B 1 208 ? -11.578 36.438 12.539 1 97.19 208 PHE B O 1
ATOM 3961 N N . GLU B 1 209 ? -13.406 37.375 13.445 1 95.69 209 GLU B N 1
ATOM 3962 C CA . GLU B 1 209 ? -13.555 38.312 12.344 1 95.69 209 GLU B CA 1
ATOM 3963 C C . GLU B 1 209 ? -12.32 39.188 12.195 1 95.69 209 GLU B C 1
ATOM 3965 O O . GLU B 1 209 ? -11.852 39.438 11.086 1 95.69 209 GLU B O 1
ATOM 3970 N N . SER B 1 210 ? -11.844 39.656 13.328 1 95.81 210 SER B N 1
ATOM 3971 C CA . SER B 1 210 ? -10.648 40.5 13.305 1 95.81 210 SER B CA 1
ATOM 3972 C C . SER B 1 210 ? -9.438 39.719 12.789 1 95.81 210 SER B C 1
ATOM 3974 O O . SER B 1 210 ? -8.727 40.188 11.898 1 95.81 210 SER B O 1
ATOM 3976 N N . ALA B 1 211 ? -9.211 38.594 13.336 1 96.56 211 ALA B N 1
ATOM 3977 C CA . ALA B 1 211 ? -8.07 37.75 12.969 1 96.56 211 ALA B CA 1
ATOM 3978 C C . ALA B 1 211 ? -8.164 37.312 11.508 1 96.56 211 ALA B C 1
ATOM 3980 O O . ALA B 1 211 ? -7.172 37.344 10.773 1 96.56 211 ALA B O 1
ATOM 3981 N N . TYR B 1 212 ? -9.344 36.875 11.141 1 95.69 212 TYR B N 1
ATOM 3982 C CA . TYR B 1 212 ? -9.555 36.406 9.781 1 95.69 212 TYR B CA 1
ATOM 3983 C C . TYR B 1 212 ? -9.336 37.5 8.758 1 95.69 212 TYR B C 1
ATOM 3985 O O . TYR B 1 212 ? -8.82 37.25 7.668 1 95.69 212 TYR B O 1
ATOM 3993 N N . THR B 1 213 ? -9.742 38.688 9.109 1 95.75 213 THR B N 1
ATOM 3994 C CA . THR B 1 213 ? -9.5 39.812 8.25 1 95.75 213 THR B CA 1
ATOM 3995 C C . THR B 1 213 ? -8 40.031 8.055 1 95.75 213 THR B C 1
ATOM 3997 O O . THR B 1 213 ? -7.551 40.312 6.938 1 95.75 213 THR B O 1
ATOM 4000 N N . ILE B 1 214 ? -7.281 39.969 9.117 1 96.38 214 ILE B N 1
ATOM 4001 C CA . ILE B 1 214 ? -5.832 40.094 9.031 1 96.38 214 ILE B CA 1
ATOM 4002 C C . ILE B 1 214 ? -5.262 39.031 8.109 1 96.38 214 ILE B C 1
ATOM 4004 O O . ILE B 1 214 ? -4.453 39.312 7.223 1 96.38 214 ILE B O 1
ATOM 4008 N N . LEU B 1 215 ? -5.668 37.781 8.273 1 96.5 215 LEU B N 1
ATOM 4009 C CA . LEU B 1 215 ? -5.184 36.656 7.457 1 96.5 215 LEU B CA 1
ATOM 4010 C C . LEU B 1 215 ? -5.461 36.906 5.98 1 96.5 215 LEU B C 1
ATOM 4012 O O . LEU B 1 215 ? -4.59 36.688 5.133 1 96.5 215 LEU B O 1
ATOM 4016 N N . CYS B 1 216 ? -6.645 37.406 5.719 1 95.25 216 CYS B N 1
ATOM 4017 C CA . CYS B 1 216 ? -7.008 37.719 4.344 1 95.25 216 CYS B CA 1
ATOM 4018 C C . CYS B 1 216 ? -6.125 38.812 3.779 1 95.25 216 CYS B C 1
ATOM 4020 O O . CYS B 1 216 ? -5.703 38.75 2.625 1 95.25 216 CYS B O 1
ATOM 4022 N N . ASN B 1 217 ? -5.855 39.75 4.605 1 96.31 217 ASN B N 1
ATOM 4023 C CA . ASN B 1 217 ? -5.082 40.906 4.164 1 96.31 217 ASN B CA 1
ATOM 4024 C C . ASN B 1 217 ? -3.633 40.531 3.865 1 96.31 217 ASN B C 1
ATOM 4026 O O . ASN B 1 217 ? -3 41.125 2.988 1 96.31 217 ASN B O 1
ATOM 4030 N N . ILE B 1 218 ? -3.129 39.625 4.562 1 96.5 218 ILE B N 1
ATOM 4031 C CA . ILE B 1 218 ? -1.717 39.281 4.391 1 96.5 218 ILE B CA 1
ATOM 4032 C C . ILE B 1 218 ? -1.576 38.094 3.443 1 96.5 218 ILE B C 1
ATOM 4034 O O . ILE B 1 218 ? -0.462 37.656 3.16 1 96.5 218 ILE B O 1
ATOM 4038 N N . GLY B 1 219 ? -2.629 37.5 3.029 1 96.69 219 GLY B N 1
ATOM 4039 C CA . GLY B 1 219 ? -2.629 36.438 2.025 1 96.69 219 GLY B CA 1
ATOM 4040 C C . GLY B 1 219 ? -2.336 35.094 2.602 1 96.69 219 GLY B C 1
ATOM 4041 O O . GLY B 1 219 ? -1.621 34.281 1.988 1 96.69 219 GLY B O 1
ATOM 4042 N N . VAL B 1 220 ? -2.721 34.844 3.752 1 97 220 VAL B N 1
ATOM 4043 C CA . VAL B 1 220 ? -2.598 33.531 4.379 1 97 220 VAL B CA 1
ATOM 4044 C C . VAL B 1 220 ? -3.98 32.906 4.543 1 97 220 VAL B C 1
ATOM 4046 O O . VAL B 1 220 ? -4.93 33.562 4.945 1 97 220 VAL B O 1
ATOM 4049 N N . ASP B 1 221 ? -4.047 31.656 4.129 1 94.25 221 ASP B N 1
ATOM 4050 C CA . ASP B 1 221 ? -5.332 30.969 4.164 1 94.25 221 ASP B CA 1
ATOM 4051 C C . ASP B 1 221 ? -5.227 29.641 4.914 1 94.25 221 ASP B C 1
ATOM 4053 O O . ASP B 1 221 ? -4.137 29.094 5.051 1 94.25 221 ASP B O 1
ATOM 4057 N N . LEU B 1 222 ? -6.281 29.156 5.539 1 92.81 222 LEU B N 1
ATOM 4058 C CA . LEU B 1 222 ? -6.492 27.828 6.094 1 92.81 222 LEU B CA 1
ATOM 4059 C C . LEU B 1 222 ? -7.594 27.094 5.336 1 92.81 222 LEU B C 1
ATOM 4061 O O . LEU B 1 222 ? -8.734 27.031 5.793 1 92.81 222 LEU B O 1
ATOM 4065 N N . PRO B 1 223 ? -7.074 26.344 4.375 1 84 223 PRO B N 1
ATOM 4066 C CA . PRO B 1 223 ? -8.102 25.656 3.594 1 84 223 PRO B CA 1
ATOM 4067 C C . PRO B 1 223 ? -8.883 24.641 4.414 1 84 223 PRO B C 1
ATOM 4069 O O . PRO B 1 223 ? -8.289 23.906 5.215 1 84 223 PRO B O 1
ATOM 4072 N N . LEU B 1 224 ? -10.141 24.719 4.543 1 80.31 224 LEU B N 1
ATOM 4073 C CA . LEU B 1 224 ? -11.039 23.781 5.219 1 80.31 224 LEU B CA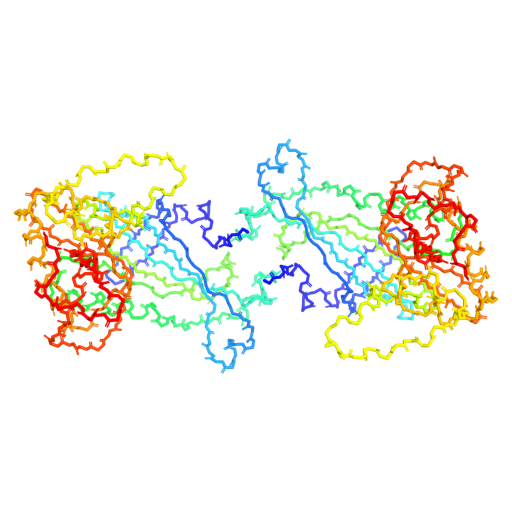 1
ATOM 4074 C C . LEU B 1 224 ? -11.148 24.109 6.703 1 80.31 224 LEU B C 1
ATOM 4076 O O . LEU B 1 224 ? -11.391 23.219 7.523 1 80.31 224 LEU B O 1
ATOM 4080 N N . GLY B 1 225 ? -10.727 25.141 6.984 1 89.06 225 GLY B N 1
ATOM 4081 C CA . GLY B 1 225 ? -10.836 25.578 8.367 1 89.06 225 GLY B CA 1
ATOM 4082 C C . GLY B 1 225 ? -12.219 25.359 8.953 1 89.06 225 GLY B C 1
ATOM 4083 O O . GLY B 1 225 ? -13.227 25.625 8.289 1 89.06 225 GLY B O 1
ATOM 4084 N N . THR B 1 226 ? -12.188 24.828 10.133 1 91.69 226 THR B N 1
ATOM 4085 C CA . THR B 1 226 ? -13.398 24.609 10.914 1 91.69 226 THR B CA 1
ATOM 4086 C C . THR B 1 226 ? -13.172 24.938 12.383 1 91.69 226 THR B C 1
ATOM 4088 O O . THR B 1 226 ? -12.117 25.469 12.75 1 91.69 226 THR B O 1
ATOM 4091 N N . LEU B 1 227 ? -14.234 24.625 13.172 1 92.81 227 LEU B N 1
ATOM 4092 C CA . LEU B 1 227 ? -14.133 24.844 14.609 1 92.81 227 LEU B CA 1
ATOM 4093 C C . LEU B 1 227 ? -12.977 24.031 15.195 1 92.81 227 LEU B C 1
ATOM 4095 O O . LEU B 1 227 ? -12.414 24.406 16.219 1 92.81 227 LEU B O 1
ATOM 4099 N N . SER B 1 228 ? -12.609 23.047 14.461 1 91.06 228 SER B N 1
ATOM 4100 C CA . SER B 1 228 ? -11.555 22.156 14.945 1 91.06 228 SER B CA 1
ATOM 4101 C C . SER B 1 228 ? -10.172 22.781 14.75 1 91.06 228 SER B C 1
ATOM 4103 O O . SER B 1 228 ? -9.18 22.281 15.273 1 91.06 228 SER B O 1
ATOM 4105 N N . ASN B 1 229 ? -10.125 23.859 14.109 1 94.56 229 ASN B N 1
ATOM 4106 C CA . ASN B 1 229 ? -8.875 24.578 13.875 1 94.56 229 ASN B CA 1
ATOM 4107 C C . ASN B 1 229 ? -8.789 25.844 14.727 1 94.56 229 ASN B C 1
ATOM 4109 O O . ASN B 1 229 ? -7.941 26.703 14.469 1 94.56 229 ASN B O 1
ATOM 4113 N N . LEU B 1 230 ? -9.688 25.812 15.68 1 96.06 230 LEU B N 1
ATOM 4114 C CA . LEU B 1 230 ? -9.734 26.953 16.594 1 96.06 230 LEU B CA 1
ATOM 4115 C C . LEU B 1 230 ? -9.617 26.5 18.047 1 96.06 230 LEU B C 1
ATOM 4117 O O . LEU B 1 230 ? -10.18 25.453 18.406 1 96.06 230 LEU B O 1
ATOM 4121 N N . THR B 1 231 ? -8.906 27.312 18.766 1 95.88 231 THR B N 1
ATOM 4122 C CA . THR B 1 231 ? -8.875 27.094 20.203 1 95.88 231 THR B CA 1
ATOM 4123 C C . THR B 1 231 ? -9.227 28.375 20.953 1 95.88 231 THR B C 1
ATOM 4125 O O . THR B 1 231 ? -8.992 29.469 20.453 1 95.88 231 THR B O 1
ATOM 4128 N N . TRP B 1 232 ? -9.828 28.141 22.094 1 96.69 232 TRP B N 1
ATOM 4129 C CA . TRP B 1 232 ? -10.25 29.25 22.938 1 96.69 232 TRP B CA 1
ATOM 4130 C C . TRP B 1 232 ? -9.617 29.141 24.328 1 96.69 232 TRP B C 1
ATOM 4132 O O . TRP B 1 232 ? -9.859 28.172 25.062 1 96.69 232 TRP B O 1
ATOM 4142 N N . ASP B 1 233 ? -8.734 30.125 24.609 1 95.94 233 ASP B N 1
ATOM 4143 C CA . ASP B 1 233 ? -8.164 30.219 25.953 1 95.94 233 ASP B CA 1
ATOM 4144 C C . ASP B 1 233 ? -9.062 31.031 26.875 1 95.94 233 ASP B C 1
ATOM 4146 O O . ASP B 1 233 ? -8.969 32.25 26.906 1 95.94 233 ASP B O 1
ATOM 4150 N N . ARG B 1 234 ? -9.727 30.406 27.734 1 92.62 234 ARG B N 1
ATOM 4151 C CA . ARG B 1 234 ? -10.703 31.062 28.594 1 92.62 234 ARG B CA 1
ATOM 4152 C C . ARG B 1 234 ? -10.016 31.969 29.609 1 92.62 234 ARG B C 1
ATOM 4154 O O . ARG B 1 234 ? -10.578 33 30.016 1 92.62 234 ARG B O 1
ATOM 4161 N N . ARG B 1 235 ? -8.891 31.594 30 1 94.62 235 ARG B N 1
ATOM 4162 C CA . ARG B 1 235 ? -8.164 32.375 31 1 94.62 235 ARG B CA 1
ATOM 4163 C C . ARG B 1 235 ? -7.77 33.75 30.469 1 94.62 235 ARG B C 1
ATOM 4165 O O . ARG B 1 235 ? -7.949 34.75 31.156 1 94.62 235 ARG B O 1
ATOM 4172 N N . THR B 1 236 ? -7.348 33.719 29.266 1 95.38 236 THR B N 1
ATOM 4173 C CA . THR B 1 236 ? -6.871 34.969 28.688 1 95.38 236 THR B CA 1
ATOM 4174 C C . THR B 1 236 ? -7.914 35.562 27.734 1 95.38 236 THR B C 1
ATOM 4176 O O . THR B 1 236 ? -7.746 36.688 27.234 1 95.38 236 THR B O 1
ATOM 4179 N N . GLN B 1 237 ? -9 34.812 27.453 1 95.62 237 GLN B N 1
ATOM 4180 C CA . GLN B 1 237 ? -10.062 35.188 26.531 1 95.62 237 GLN B CA 1
ATOM 4181 C C . GLN B 1 237 ? -9.5 35.5 25.141 1 95.62 237 GLN B C 1
ATOM 4183 O O . GLN B 1 237 ? -9.773 36.562 24.578 1 95.62 237 GLN B O 1
ATOM 4188 N N . ARG B 1 238 ? -8.766 34.562 24.672 1 97.5 238 ARG B N 1
ATOM 4189 C CA . ARG B 1 238 ? -8.148 34.75 23.359 1 97.5 238 ARG B CA 1
ATOM 4190 C C . ARG B 1 238 ? -8.445 33.562 22.453 1 97.5 238 ARG B C 1
ATOM 4192 O O . ARG B 1 238 ? -8.43 32.406 22.891 1 97.5 238 ARG B O 1
ATOM 4199 N N . LEU B 1 239 ? -8.672 33.969 21.172 1 97.94 239 LEU B N 1
ATOM 4200 C CA . LEU B 1 239 ? -8.898 32.969 20.125 1 97.94 239 LEU B CA 1
ATOM 4201 C C . LEU B 1 239 ? -7.609 32.688 19.375 1 97.94 239 LEU B C 1
ATOM 4203 O O . LEU B 1 239 ? -6.836 33.594 19.062 1 97.94 239 LEU B O 1
ATOM 4207 N N . TYR B 1 240 ? -7.395 31.406 19.109 1 97.56 240 TYR B N 1
ATOM 4208 C CA . TYR B 1 240 ? -6.23 31 18.312 1 97.56 240 TYR B CA 1
ATOM 4209 C C . TYR B 1 240 ? -6.641 30.125 17.141 1 97.56 240 TYR B C 1
ATOM 4211 O O . TYR B 1 240 ? -7.621 29.391 17.219 1 97.56 240 TYR B O 1
ATOM 4219 N N . PHE B 1 241 ? -5.867 30.328 16.047 1 96.88 241 PHE B N 1
ATOM 4220 C CA . PHE B 1 241 ? -6 29.516 14.844 1 96.88 241 PHE B CA 1
ATOM 4221 C C . PHE B 1 241 ? -4.852 28.516 14.734 1 96.88 241 PHE B C 1
ATOM 4223 O O . PHE B 1 241 ? -3.754 28.781 15.227 1 96.88 241 PHE B O 1
ATOM 4230 N N . PHE B 1 242 ? -5.129 27.359 14.172 1 94.12 242 PHE B N 1
ATOM 4231 C CA . PHE B 1 242 ? -4.062 26.422 13.828 1 94.12 242 PHE B CA 1
ATOM 4232 C C . PHE B 1 242 ? -4.5 25.484 12.703 1 94.12 242 PHE B C 1
ATOM 4234 O O . PHE B 1 242 ? -5.691 25.406 12.391 1 94.12 242 PHE B O 1
ATOM 4241 N N . GLY B 1 243 ? -3.518 24.859 12.047 1 92.38 243 GLY B N 1
ATOM 4242 C CA . GLY B 1 243 ? -3.812 23.953 10.961 1 92.38 243 GLY B CA 1
ATOM 4243 C C . GLY B 1 243 ? -2.877 24.109 9.773 1 92.38 243 GLY B C 1
ATOM 4244 O O . GLY B 1 243 ? -1.797 24.688 9.906 1 92.38 243 GLY B O 1
ATOM 4245 N N . GLN B 1 244 ? -3.309 23.516 8.734 1 90.69 244 GLN B N 1
ATOM 4246 C CA . GLN B 1 244 ? -2.52 23.609 7.512 1 90.69 244 GLN B CA 1
ATOM 4247 C C . GLN B 1 244 ? -2.738 24.938 6.805 1 90.69 244 GLN B C 1
ATOM 4249 O O . GLN B 1 244 ? -3.867 25.281 6.434 1 90.69 244 GLN B O 1
ATOM 4254 N N . LEU B 1 245 ? -1.696 25.594 6.633 1 95.62 245 LEU B N 1
ATOM 4255 C CA . LEU B 1 245 ? -1.761 26.922 6.023 1 95.62 245 LEU B CA 1
ATOM 4256 C C . LEU B 1 245 ? -1.392 26.844 4.547 1 95.62 245 LEU B C 1
ATOM 4258 O O . LEU B 1 245 ? -0.652 25.953 4.125 1 95.62 245 LEU B O 1
ATOM 4262 N N . SER B 1 246 ? -1.945 27.766 3.848 1 95.06 246 SER B N 1
ATOM 4263 C CA . SER B 1 246 ? -1.602 27.984 2.445 1 95.06 246 SER B CA 1
ATOM 4264 C C . SER B 1 246 ? -1.573 29.469 2.107 1 95.06 246 SER B C 1
ATOM 4266 O O . SER B 1 246 ? -1.927 30.312 2.939 1 95.06 246 SER B O 1
ATOM 4268 N N . LEU B 1 247 ? -1.053 29.688 0.969 1 96.31 247 LEU B N 1
ATOM 4269 C CA . LEU B 1 247 ? -1.061 31.062 0.486 1 96.31 247 LEU B CA 1
ATOM 4270 C C . LEU B 1 247 ? -2.262 31.312 -0.42 1 96.31 247 LEU B C 1
ATOM 4272 O O . LEU B 1 247 ? -2.723 30.406 -1.113 1 96.31 247 LEU B O 1
ATOM 4276 N N . ALA B 1 248 ? -2.75 32.469 -0.242 1 94.31 248 ALA B N 1
ATOM 4277 C CA . ALA B 1 248 ? -3.873 32.906 -1.069 1 94.31 248 ALA B CA 1
ATOM 4278 C C . ALA B 1 248 ? -3.701 34.344 -1.505 1 94.31 248 ALA B C 1
ATOM 4280 O O . ALA B 1 248 ? -2.811 35.062 -1.018 1 94.31 248 ALA B O 1
ATOM 4281 N N . GLU B 1 249 ? -4.551 34.688 -2.434 1 93.56 249 GLU B N 1
ATOM 4282 C CA . GLU B 1 249 ? -4.582 36.094 -2.807 1 93.56 249 GLU B CA 1
ATOM 4283 C C . GLU B 1 249 ? -5.086 36.938 -1.655 1 93.56 249 GLU B C 1
ATOM 4285 O O . GLU B 1 249 ? -5.984 36.562 -0.915 1 93.56 249 GLU B O 1
ATOM 4290 N N . THR B 1 250 ? -4.48 38.062 -1.634 1 92.69 250 THR B N 1
ATOM 4291 C CA . THR B 1 250 ? -4.914 39 -0.598 1 92.69 250 THR B CA 1
ATOM 4292 C C . THR B 1 250 ? -6.32 39.531 -0.891 1 92.69 250 THR B C 1
ATOM 4294 O O . THR B 1 250 ? -6.672 39.781 -2.049 1 92.69 250 THR B O 1
ATOM 4297 N N . ARG B 1 251 ? -7.023 39.562 0.168 1 89.81 251 ARG B N 1
ATOM 4298 C CA . ARG B 1 251 ? -8.367 40.125 0.079 1 89.81 251 ARG B CA 1
ATOM 4299 C C . ARG B 1 251 ? -8.641 41.094 1.23 1 89.81 251 ARG B C 1
ATOM 4301 O O . ARG B 1 251 ? -8.266 40.844 2.373 1 89.81 251 ARG B O 1
ATOM 4308 N N . SER B 1 252 ? -9.336 42.188 0.895 1 85.38 252 SER B N 1
ATOM 4309 C CA . SER B 1 252 ? -9.672 43.156 1.926 1 85.38 252 SER B CA 1
ATOM 4310 C C . SER B 1 252 ? -11.008 42.812 2.582 1 85.38 252 SER B C 1
ATOM 4312 O O . SER B 1 252 ? -11.305 43.312 3.678 1 85.38 252 SER B O 1
ATOM 4314 N N . THR B 1 253 ? -11.789 42.062 1.847 1 86.25 253 THR B N 1
ATOM 4315 C CA . THR B 1 253 ? -13.086 41.688 2.387 1 86.25 253 THR B CA 1
ATOM 4316 C C . THR B 1 253 ? -13.312 40.188 2.24 1 86.25 253 THR B C 1
ATOM 4318 O O . THR B 1 253 ? -12.609 39.5 1.479 1 86.25 253 THR B O 1
ATOM 4321 N N . TRP B 1 254 ? -14.086 39.688 3.152 1 85.81 254 TRP B N 1
ATOM 4322 C CA . TRP B 1 254 ? -14.5 38.312 3.094 1 85.81 254 TRP B CA 1
ATOM 4323 C C . TRP B 1 254 ? -15.977 38.156 3.428 1 85.81 254 TRP B C 1
ATOM 4325 O O . TRP B 1 254 ? -16.531 38.938 4.188 1 85.81 254 TRP B O 1
ATOM 4335 N N . PRO B 1 255 ? -16.516 37.156 2.723 1 82 255 PRO B N 1
ATOM 4336 C CA . PRO B 1 255 ? -17.938 37 2.98 1 82 255 PRO B CA 1
ATOM 4337 C C . PRO B 1 255 ? -18.234 36.5 4.402 1 82 255 PRO B C 1
ATOM 4339 O O . PRO B 1 255 ? -17.547 35.625 4.914 1 82 255 PRO B O 1
ATOM 4342 N N . LYS B 1 256 ? -19.266 37.062 4.914 1 80.19 256 LYS B N 1
ATOM 4343 C CA . LYS B 1 256 ? -19.641 36.75 6.281 1 80.19 256 LYS B CA 1
ATOM 4344 C C . LYS B 1 256 ? -20.094 35.281 6.383 1 80.19 256 LYS B C 1
ATOM 4346 O O . LYS B 1 256 ? -20.141 34.719 7.473 1 80.19 256 LYS B O 1
ATOM 4351 N N . LYS B 1 257 ? -20.406 34.781 5.227 1 82.62 257 LYS B N 1
ATOM 4352 C CA . LYS B 1 257 ? -20.797 33.375 5.188 1 82.62 257 LYS B CA 1
ATOM 4353 C C . LYS B 1 257 ? -19.656 32.469 5.648 1 82.62 257 LYS B C 1
ATOM 4355 O O . LYS B 1 257 ? -19.891 31.328 6.023 1 82.62 257 LYS B O 1
ATOM 4360 N N . GLU B 1 258 ? -18.531 33.031 5.703 1 87.38 258 GLU B N 1
ATOM 4361 C CA . GLU B 1 258 ? -17.359 32.281 6.168 1 87.38 258 GLU B CA 1
ATOM 4362 C C . GLU B 1 258 ? -17.5 31.906 7.637 1 87.38 258 GLU B C 1
ATOM 4364 O O . GLU B 1 258 ? -17 30.875 8.062 1 87.38 258 GLU B O 1
ATOM 4369 N N . ILE B 1 259 ? -18.219 32.719 8.32 1 90.75 259 ILE B N 1
ATOM 4370 C CA . ILE B 1 259 ? -18.422 32.469 9.734 1 90.75 259 ILE B CA 1
ATOM 4371 C C . ILE B 1 259 ? -19.203 31.156 9.914 1 90.75 259 ILE B C 1
ATOM 4373 O O . ILE B 1 259 ? -18.906 30.359 10.805 1 90.75 259 ILE B O 1
ATOM 4377 N N . ALA B 1 260 ? -20.094 31.031 9.008 1 88.31 260 ALA B N 1
ATOM 4378 C CA . ALA B 1 260 ? -20.891 29.812 9.039 1 88.31 260 ALA B CA 1
ATOM 4379 C C . ALA B 1 260 ? -20.078 28.609 8.562 1 88.31 260 ALA B C 1
ATOM 4381 O O . ALA B 1 260 ? -20.25 27.5 9.07 1 88.31 260 ALA B O 1
ATOM 4382 N N . SER B 1 261 ? -19.297 28.891 7.621 1 89.31 261 SER B N 1
ATOM 4383 C CA . SER B 1 261 ? -18.469 27.812 7.09 1 89.31 261 SER B CA 1
ATOM 4384 C C . SER B 1 261 ? -17.531 27.266 8.156 1 89.31 261 SER B C 1
ATOM 4386 O O . SER B 1 261 ? -17.219 26.078 8.156 1 89.31 261 SER B O 1
ATOM 4388 N N . TRP B 1 262 ? -17.125 28.078 9.062 1 93 262 TRP B N 1
ATOM 4389 C CA . TRP B 1 262 ? -16.219 27.672 10.125 1 93 262 TRP B CA 1
ATOM 4390 C C . TRP B 1 262 ? -16.984 27.047 11.297 1 93 262 TRP B C 1
ATOM 4392 O O . TRP B 1 262 ? -16.375 26.516 12.227 1 93 262 TRP B O 1
ATOM 4402 N N . GLY B 1 263 ? -18.281 27.234 11.242 1 90.44 263 GLY B N 1
ATOM 4403 C CA . GLY B 1 263 ? -19.109 26.672 12.297 1 90.44 263 GLY B CA 1
ATOM 4404 C C . GLY B 1 263 ? -19.422 27.656 13.406 1 90.44 263 GLY B C 1
ATOM 4405 O O . GLY B 1 263 ? -19.984 27.281 14.438 1 90.44 263 GLY B O 1
ATOM 4406 N N . LEU B 1 264 ? -19.094 28.844 13.211 1 93.75 264 LEU B N 1
ATOM 4407 C CA . LEU B 1 264 ? -19.281 29.875 14.227 1 93.75 264 LEU B CA 1
ATOM 4408 C C . LEU B 1 264 ? -20.672 30.469 14.141 1 93.75 264 LEU B C 1
ATOM 4410 O O . LEU B 1 264 ? -21.062 31.281 14.992 1 93.75 264 LEU B O 1
ATOM 4414 N N . ALA B 1 265 ? -21.344 30.109 13.133 1 91.44 265 ALA B N 1
ATOM 4415 C CA . ALA B 1 265 ? -22.75 30.453 12.945 1 91.44 265 ALA B CA 1
ATOM 4416 C C . ALA B 1 265 ? -23.5 29.297 12.297 1 91.44 265 ALA B C 1
ATOM 4418 O O . ALA B 1 265 ? -22.906 28.406 11.688 1 91.44 265 ALA B O 1
ATOM 4419 N N . LEU B 1 266 ? -24.797 29.25 12.555 1 88.25 266 LEU B N 1
ATOM 4420 C CA . LEU B 1 266 ? -25.641 28.203 11.969 1 88.25 266 LEU B CA 1
ATOM 4421 C C . LEU B 1 266 ? -26.547 28.781 10.883 1 88.25 266 LEU B C 1
ATOM 4423 O O . LEU B 1 266 ? -27.016 29.922 10.992 1 88.25 266 LEU B O 1
ATOM 4427 N N . LEU B 1 267 ? -26.641 27.938 9.945 1 85.5 267 LEU B N 1
ATOM 4428 C CA . LEU B 1 267 ? -27.562 28.328 8.883 1 85.5 267 LEU B CA 1
ATOM 4429 C C . LEU B 1 267 ? -29 27.906 9.227 1 85.5 267 LEU B C 1
ATOM 4431 O O . LEU B 1 267 ? -29.219 26.781 9.68 1 85.5 267 LEU B O 1
ATOM 4435 N N . PRO B 1 268 ? -29.891 28.812 9.008 1 85 268 PRO B N 1
ATOM 4436 C CA . PRO B 1 268 ? -31.281 28.453 9.258 1 85 268 PRO B CA 1
ATOM 4437 C C . PRO B 1 268 ? -31.828 27.484 8.211 1 85 268 PRO B C 1
ATOM 4439 O O . PRO B 1 268 ? -31.297 27.391 7.105 1 85 268 PRO B O 1
ATOM 4442 N N . ILE B 1 269 ? -32.844 26.688 8.688 1 81.31 269 ILE B N 1
ATOM 4443 C CA . ILE B 1 269 ? -33.562 25.812 7.758 1 81.31 269 ILE B CA 1
ATOM 4444 C C . ILE B 1 269 ? -34.312 26.641 6.719 1 81.31 269 ILE B C 1
ATOM 4446 O O . ILE B 1 269 ? -35.094 27.516 7.074 1 81.31 269 ILE B O 1
ATOM 4450 N N . LYS B 1 270 ? -33.781 26.562 5.559 1 76.62 270 LYS B N 1
ATOM 4451 C CA . LYS B 1 270 ? -34.531 27.281 4.516 1 76.62 270 LYS B CA 1
ATOM 4452 C C . LYS B 1 270 ? -35 26.344 3.422 1 76.62 270 LYS B C 1
ATOM 4454 O O . LYS B 1 270 ? -34.438 25.25 3.24 1 76.62 270 LYS B O 1
ATOM 4459 N N . PRO B 1 271 ? -36.188 26.812 2.916 1 71.88 271 PRO B N 1
ATOM 4460 C CA . PRO B 1 271 ? -36.625 26 1.78 1 71.88 271 PRO B CA 1
ATOM 4461 C C . PRO B 1 271 ? -35.562 25.828 0.711 1 71.88 271 PRO B C 1
ATOM 4463 O O . PRO B 1 271 ? -34.625 26.641 0.633 1 71.88 271 PRO B O 1
ATOM 4466 N N . GLN B 1 272 ? -35.625 24.75 0.058 1 68.75 272 GLN B N 1
ATOM 4467 C CA . GLN B 1 272 ? -34.656 24.438 -1 1 68.75 272 GLN B CA 1
ATOM 4468 C C . GLN B 1 272 ? -34.531 25.594 -1.98 1 68.75 272 GLN B C 1
ATOM 4470 O O . GLN B 1 272 ? -35.531 26.141 -2.449 1 68.75 272 GLN B O 1
ATOM 4475 N N . GLY B 1 273 ? -33.344 26.094 -2.314 1 64.88 273 GLY B N 1
ATOM 4476 C CA . GLY B 1 273 ? -33.062 27.125 -3.301 1 64.88 273 GLY B CA 1
ATOM 4477 C C . GLY B 1 273 ? -32.938 28.516 -2.695 1 64.88 273 GLY B C 1
ATOM 4478 O O . GLY B 1 273 ? -32.531 29.453 -3.377 1 64.88 273 GLY B O 1
ATOM 4479 N N . ALA B 1 274 ? -33.312 28.719 -1.425 1 68.62 274 ALA B N 1
ATOM 4480 C CA . ALA B 1 274 ? -33.281 30.062 -0.85 1 68.62 274 ALA B CA 1
ATOM 4481 C C . ALA B 1 274 ? -31.906 30.391 -0.312 1 68.62 274 ALA B C 1
ATOM 4483 O O . ALA B 1 274 ? -31.266 29.562 0.346 1 68.62 274 ALA B O 1
ATOM 4484 N N . GLU B 1 275 ? -31.438 31.453 -0.825 1 71.81 275 GLU B N 1
ATOM 4485 C CA . GLU B 1 275 ? -30.125 31.906 -0.346 1 71.81 275 GLU B CA 1
ATOM 4486 C C . GLU B 1 275 ? -30.219 32.469 1.071 1 71.81 275 GLU B C 1
ATOM 4488 O O . GLU B 1 275 ? -31.25 33.031 1.453 1 71.81 275 GLU B O 1
ATOM 4493 N N . CYS B 1 276 ? -29.359 32.125 1.876 1 70.31 276 CYS B N 1
ATOM 4494 C CA . CYS B 1 276 ? -29.312 32.625 3.254 1 70.31 276 CYS B CA 1
ATOM 4495 C C . CYS B 1 276 ? -28.594 33.938 3.352 1 70.31 276 CYS B C 1
ATOM 4497 O O . CYS B 1 276 ? -27.453 34.094 2.92 1 70.31 276 CYS B O 1
ATOM 4499 N N . ASP B 1 277 ? -29.422 34.906 3.781 1 78.5 277 ASP B N 1
ATOM 4500 C CA . ASP B 1 277 ? -28.828 36.219 4.039 1 78.5 277 ASP B CA 1
ATOM 4501 C C . ASP B 1 277 ? -28.016 36.219 5.328 1 78.5 277 ASP B C 1
ATOM 4503 O O . ASP B 1 277 ? -28.312 35.438 6.25 1 78.5 277 ASP B O 1
ATOM 4507 N N . GLU B 1 278 ? -27.078 37.031 5.453 1 80.69 278 GLU B N 1
ATOM 4508 C CA . GLU B 1 278 ? -26.188 37.125 6.609 1 80.69 278 GLU B CA 1
ATOM 4509 C C . GLU B 1 278 ? -26.969 37.438 7.879 1 80.69 278 GLU B C 1
ATOM 4511 O O . GLU B 1 278 ? -26.609 37 8.969 1 80.69 278 GLU B O 1
ATOM 4516 N N . SER B 1 279 ? -28.047 38.094 7.672 1 81.56 279 SER B N 1
ATOM 4517 C CA . SER B 1 279 ? -28.844 38.5 8.812 1 81.56 279 SER B CA 1
ATOM 4518 C C . SER B 1 279 ? -29.641 37.344 9.398 1 81.56 279 SER B C 1
ATOM 4520 O O . SER B 1 279 ? -30.109 37.406 10.539 1 81.56 279 SER B O 1
ATOM 4522 N N . GLU B 1 280 ? -29.656 36.281 8.68 1 82.94 280 GLU B N 1
ATOM 4523 C CA . GLU B 1 280 ? -30.484 35.156 9.109 1 82.94 280 GLU B CA 1
ATOM 4524 C C . GLU B 1 280 ? -29.656 34.125 9.852 1 82.94 280 GLU B C 1
ATOM 4526 O O . GLU B 1 280 ? -30.188 33.156 10.383 1 82.94 280 GLU B O 1
ATOM 4531 N N . LEU B 1 281 ? -28.438 34.375 9.977 1 86.56 281 LEU B N 1
ATOM 4532 C CA . LEU B 1 281 ? -27.562 33.406 10.641 1 86.56 281 LEU B CA 1
ATOM 4533 C C . LEU B 1 281 ? -27.891 33.281 12.117 1 86.56 281 LEU B C 1
ATOM 4535 O O . LEU B 1 281 ? -28.203 34.281 12.766 1 86.56 281 LEU B O 1
ATOM 4539 N N . ILE B 1 282 ? -27.859 32.094 12.547 1 85.75 282 ILE B N 1
ATOM 4540 C CA . ILE B 1 282 ? -28.078 31.859 13.969 1 85.75 282 ILE B CA 1
ATOM 4541 C C . ILE B 1 282 ? -26.766 31.969 14.719 1 85.75 282 ILE B C 1
ATOM 4543 O O . ILE B 1 282 ? -25.812 31.234 14.445 1 85.75 282 ILE B O 1
ATOM 4547 N N . LEU B 1 283 ? -26.766 32.906 15.68 1 88.5 283 LEU B N 1
ATOM 4548 C CA . LEU B 1 283 ? -25.516 33.219 16.375 1 88.5 283 LEU B CA 1
ATOM 4549 C C . LEU B 1 283 ? -25.547 32.688 17.812 1 88.5 283 LEU B C 1
ATOM 4551 O O . LEU B 1 283 ? -26.609 32.656 18.422 1 88.5 283 LEU B O 1
#

Organism: NCBI:txid656916

Radius of gyration: 32.8 Å; Cα contacts (8 Å, |Δi|>4): 1141; chains: 2; bounding box: 61×87×63 Å

Solvent-accessible surface area (backbone atoms only — not comparable to full-atom values): 30532 Å² total; per-residue (Å²): 128,84,84,61,78,71,40,59,89,71,50,46,68,38,73,46,70,25,66,52,59,72,46,46,34,31,30,70,43,82,74,50,74,51,74,44,78,34,47,58,63,50,32,69,75,69,63,50,75,23,32,33,38,36,31,26,36,28,26,29,70,92,41,74,84,44,61,32,32,32,42,37,40,35,43,41,47,34,59,80,40,62,59,50,33,45,82,60,29,29,74,70,38,43,79,68,75,56,67,67,54,55,32,34,55,50,37,39,48,51,37,56,74,69,60,46,77,44,39,49,46,70,58,28,43,35,79,47,58,31,50,83,64,32,74,15,21,56,8,25,34,33,35,39,33,26,39,71,68,67,58,43,58,26,20,70,76,43,54,47,59,63,72,86,67,73,65,59,76,72,71,66,64,52,61,56,72,71,55,54,71,36,31,54,72,62,68,42,61,30,48,48,52,51,45,35,53,66,69,57,46,49,53,47,49,52,50,45,54,54,52,50,46,52,32,26,53,73,18,39,37,51,81,81,50,34,34,54,29,26,21,44,22,74,91,76,69,42,63,28,46,57,79,64,52,29,67,44,75,62,30,90,70,75,68,72,65,50,42,38,66,27,57,71,28,38,65,54,72,57,66,88,91,60,80,82,55,80,84,57,47,44,119,128,84,85,61,77,70,39,58,89,70,50,47,67,38,74,47,74,25,68,51,59,74,46,46,34,31,32,69,43,80,74,50,73,49,72,43,78,32,46,59,64,48,30,70,74,69,64,50,74,22,32,35,38,36,34,29,36,27,26,29,70,91,41,73,84,44,60,31,32,32,43,38,40,36,41,42,46,34,58,76,41,63,59,49,34,45,81,62,29,29,75,70,37,43,80,68,74,56,65,67,54,55,32,33,54,48,35,39,49,51,37,56,74,70,62,47,78,45,37,50,46,69,59,27,42,35,81,49,58,31,51,83,64,33,74,15,19,55,7,25,33,32,36,38,35,27,39,72,68,66,57,42,60,26,21,68,74,45,52,46,59,67,71,87,67,77,67,60,77,72,71,65,64,52,62,55,72,71,56,53,71,37,30,55,72,63,67,43,61,29,48,48,52,51,44,36,53,66,68,57,46,50,53,49,49,52,51,44,54,54,52,50,45,51,32,26,54,71,17,39,36,51,80,82,50,35,35,54,28,28,20,45,22,75,90,78,69,41,64,29,45,57,78,65,53,29,67,44,75,62,32,92,72,74,66,72,64,51,43,37,63,26,56,72,27,38,64,52,72,59,66,88,90,61,80,82,54,82,85,56,47,44,118